Protein 7FCT (pdb70)

CATH classification: 3.60.15.10

Radius of gyration: 22.91 Å; Cα contacts (8 Å, |Δi|>4): 1195; chains: 2; bounding box: 53×55×54 Å

Sequence (477 aa):
MFKFIGCGSAFNTRLGNNSAYIKEDGILFMIDCGSANFDRIMRSDLLEGVEDIVVLMTHTHPDHVGSLGDLIFYSYFCMGQVKVPNLTVYAPYDMKISKVLQGMGVERECYRLIQFDNSNEYGFHIKFQVVPNRHVPELLCYGYLITYKDKTIYYSGDANNISPFILRMLEDGEIDYFYQDTCQADYEGNVHLSLKKLSEMVWANRDRVYCMHLDGGFNREQAEELGFNVVQPSYKFMMFKFIGCGSAFNTRLGNNSAYIKEDGILFMIDCGSANFDRIMRSDLLEGVEDIVVLMTHTHPDHVGSLGDLIFYSYFCMGQVKVPNLTVYAPYDMKISKVLQGMGVERECYRLIQFDNSNEYGFHIKFQVVPNRHVPELLCYGYLITYKDKTIYYSGDANNISPFILRMLEDGEIDYFYQDTCQADYEGNVHLSLKKLSEMVWANRDRVYCMHLDGGFNREQAEELGFNVVQPSYKFMI

Solvent-accessible surface area: 19164 Å² total; per-residue (Å²): 64,17,105,5,0,0,0,0,14,19,59,28,4,149,37,0,1,1,0,0,4,10,72,45,103,21,17,0,0,0,0,1,0,0,3,6,0,4,15,28,1,49,108,27,74,0,25,128,60,15,124,57,1,0,0,0,0,0,0,3,16,0,6,2,0,0,0,0,0,1,0,0,27,45,0,25,84,62,19,70,134,92,126,65,64,15,2,8,0,4,0,4,111,86,16,114,0,11,111,15,0,83,22,0,4,0,40,124,113,14,6,120,17,41,43,9,96,109,63,49,83,56,118,23,97,0,90,3,86,18,2,90,19,140,10,21,130,71,29,105,6,16,0,0,18,0,55,6,122,144,84,35,0,0,1,0,1,3,0,16,61,4,29,96,79,0,41,140,38,3,81,97,32,95,0,41,59,0,6,0,0,0,7,59,48,75,122,170,53,16,44,32,1,1,3,126,101,0,21,102,52,4,174,36,44,51,96,70,0,53,0,0,4,0,32,66,54,11,64,96,123,69,0,116,138,57,34,6,46,32,12,91,6,15,174,93,28,121,58,20,103,5,0,0,0,0,15,20,59,30,4,144,37,0,1,1,0,0,4,10,66,49,99,20,17,0,0,0,0,1,0,0,3,5,1,4,14,27,1,52,104,26,68,0,25,124,66,15,124,53,1,0,0,0,0,0,0,3,17,0,6,2,0,0,0,0,0,1,0,0,28,41,0,17,83,61,18,74,136,90,123,64,57,22,1,7,0,4,0,3,111,82,16,94,0,9,121,15,0,53,22,0,4,0,48,114,112,9,8,126,18,44,55,14,122,91,57,50,88,55,115,23,90,0,93,4,62,11,15,103,19,198,13,20,132,80,27,100,8,18,0,0,31,0,48,7,124,143,82,36,0,0,1,0,2,2,0,47,75,1,35,102,163,8,34,100,39,2,88,80,34,79,0,43,60,0,6,0,0,0,7,58,48,80,122,179,63,16,47,32,2,1,4,118,105,0,17,97,49,4,172,36,42,53,96,74,0,52,0,0,3,0,30,66,56,11,65,96,126,75,0,112,138,60,36,6,47,28,13,92,8,16,175,93,25,68,224

Foldseek 3Di:
DWFFLFFAAPVPPVRAQGKTWDDDPLEIEMEFAAQSRVVLPVVFCRNPSHQAYEYEYFADDNSGHVCVLVVLQCCQDPNDPHNQARYEYEYAPVRVVQVVSVVVVRHCSSHHYHYDHFWDWDVFTKIWGWAFAFFDPVGGGTWIFMAGPNATATAGGFHQDDDPVRLVCQQVVNHQAYEAAEECDDDPPHRHHYLVNVLVSHDPNLLRYEYGNYYPPRDQVVSVVSPHHYHGHPPSSD/DWFFLAFAAPVPPVRPQGKTWDDDDLEIEMEFDAQSRVVLPVVFCRNPSHQAYEYEYFADDRSGHVCVLVVLQCCQDPNDPHNQARYEYEYAPVRPVQVVSVVVVRHCSSYHYHHDHFWDWDVFTKIWGWDFAFFPPVGGGTWIFMAGPNATETAGGAHQDDDVVRLVCQQVVNHQAYEAAEECDDDPPHSHHYLVNVLVSHDHNQLRYEYGNYYPPDDQVVSVVSPHHYHGHPPSSPD

Secondary structure (DSSP, 8-state):
--EEEE-B-TT-GGG-BSEEEEEETTEEEEE---TTHHHHHHHTTTTTT--EEEEE-S--SHHHHTTHHHHHHHHHHHSSSTTS--EEEEEEGGG-HHHHHHHTT--GGGSEEEEESSEEE-----EEEEEEE-S-TTS-EEEEEEEETTEEEEE--S-S---HHHHHHHHTT--SEEEEEEES---TT-SSEEHHHHHHH--TTGGGEEEESB-TT--HHHHHHTT-EE----GGG-/--EEEE-B-TT-GGG-BSEEEEEETTEEEEE---TTHHHHHHHSSTTTT--EEEEE-S--SHHHHTTHHHHHHHHHHHSSSTTS--EEEEEEGGG-HHHHHHHTT--GGGSEEEEESSEEE-----EEEEEE--S-TTS--EEEEEEETTEEEEE--S-S---HHHHHHHHTT--SEEEEEEES---TT-SSEEHHHHHHH--TTGGGEEEESB-TT--HHHHHHHT-EE----GGG--

B-factor: mean 18.45, std 8.83, range [7.02, 65.63]

Structure (mmCIF, N/CA/C/O backbone):
data_7FCT
#
_entry.id   7FCT
#
_cell.length_a   153.561
_cell.length_b   153.561
_cell.length_c   53.257
_cell.angle_alpha   90.000
_cell.angle_beta   90.000
_cell.angle_gamma   120.000
#
_symmetry.space_group_name_H-M   'P 31 2 1'
#
loop_
_entity.id
_entity.type
_entity.pdbx_description
1 polymer 'Metal beta-lactamase'
2 non-polymer 'ZINC ION'
3 non-polymer (4S)-2-METHYL-2,4-PENTANEDIOL
4 non-polymer GLYCEROL
5 water water
#
loop_
_atom_site.group_PDB
_atom_site.id
_atom_site.type_symbol
_atom_site.label_atom_id
_atom_site.label_alt_id
_atom_site.label_comp_id
_atom_site.label_asym_id
_atom_site.label_entity_id
_atom_site.label_seq_id
_atom_site.pdbx_PDB_ins_code
_atom_site.Cartn_x
_atom_site.Cartn_y
_atom_site.Cartn_z
_atom_site.occupancy
_atom_site.B_iso_or_equiv
_atom_site.auth_seq_id
_atom_site.auth_comp_id
_atom_site.auth_asym_id
_atom_site.auth_atom_id
_atom_site.pdbx_PDB_model_num
ATOM 1 N N . MET A 1 1 ? 2.43900 -56.55800 8.45300 1.000 30.58000 1 MET A N 1
ATOM 2 C CA . MET A 1 1 ? 2.31100 -56.62700 9.90900 1.000 28.67000 1 MET A CA 1
ATOM 3 C C . MET A 1 1 ? 1.37000 -57.74200 10.36000 1.000 28.22000 1 MET A C 1
ATOM 4 O O . MET A 1 1 ? 1.41500 -58.15700 11.52000 1.000 26.34000 1 MET A O 1
ATOM 9 N N . PHE A 1 2 ? 0.48400 -58.18400 9.46700 1.000 23.00000 2 PHE A N 1
ATOM 10 C CA . PHE A 1 2 ? -0.61300 -59.05200 9.87200 1.000 20.22000 2 PHE A CA 1
ATOM 11 C C . PHE A 1 2 ? -0.22300 -60.50700 9.71900 1.000 21.32000 2 PHE A C 1
ATOM 12 O O . PHE A 1 2 ? 0.47400 -60.89400 8.77600 1.000 21.76000 2 PHE A O 1
ATOM 20 N N . LYS A 1 3 ? -0.73800 -61.32400 10.62300 1.000 14.50000 3 LYS A N 1
ATOM 21 C CA . LYS A 1 3 ? -0.77000 -62.76000 10.43800 1.000 14.35000 3 LYS A CA 1
ATOM 22 C C . LYS A 1 3 ? -2.22500 -63.18200 10.25400 1.000 13.40000 3 LYS A C 1
ATOM 23 O O . LYS A 1 3 ? -3.14500 -62.39000 10.47200 1.000 12.70000 3 LYS A O 1
ATOM 29 N N . PHE A 1 4 ? -2.44500 -64.42000 9.82100 1.000 14.04000 4 PHE A N 1
ATOM 30 C CA . PHE A 1 4 ? -3.79600 -64.83400 9.44600 1.000 11.63000 4 PHE A CA 1
ATOM 31 C C . PHE A 1 4 ? -4.24200 -66.06300 10.22700 1.000 11.49000 4 PHE A C 1
ATOM 32 O O . PHE A 1 4 ? -3.58800 -67.10900 10.17700 1.000 13.39000 4 PHE A O 1
ATOM 40 N N . ILE A 1 5 ? -5.38100 -65.92700 10.92600 1.000 10.90000 5 ILE A N 1
ATOM 41 C CA . ILE A 1 5 ? -6.09000 -67.07200 11.49800 1.000 10.16000 5 ILE A CA 1
ATOM 42 C C . ILE A 1 5 ? -6.58900 -67.96800 10.38100 1.000 12.08000 5 ILE A C 1
ATOM 43 O O . ILE A 1 5 ? -6.58100 -69.19900 10.48600 1.000 13.41000 5 ILE A O 1
ATOM 48 N N . GLY A 1 6 ? -7.06600 -67.35400 9.30700 1.000 10.20000 6 GLY A N 1
ATOM 49 C CA . GLY A 1 6 ? -7.42000 -68.06700 8.09000 1.000 10.25000 6 GLY A CA 1
ATOM 50 C C . GLY A 1 6 ? -7.32600 -67.10700 6.92500 1.000 9.71000 6 GLY A C 1
ATOM 51 O O . GLY A 1 6 ? -7.25000 -65.89100 7.10300 1.000 12.21000 6 GLY A O 1
ATOM 52 N N . CYS A 1 7 ? -7.33600 -67.67000 5.70400 1.000 9.66000 7 CYS A N 1
ATOM 53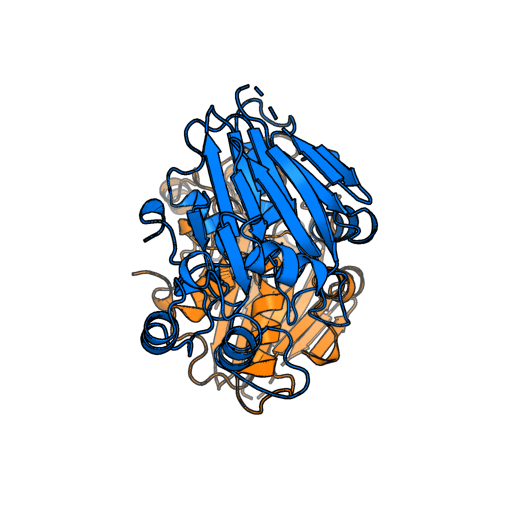 C CA . CYS A 1 7 ? -7.17200 -66.80700 4.53900 1.000 11.99000 7 CYS A CA 1
ATOM 54 C C . CYS A 1 7 ? -7.85700 -67.35400 3.29600 1.000 13.77000 7 CYS A C 1
ATOM 55 O O . CYS A 1 7 ? -7.52100 -66.91500 2.18900 1.000 10.93000 7 CYS A O 1
ATOM 58 N N . GLY A 1 8 ? -8.82000 -68.28900 3.44300 1.000 12.04000 8 GLY A N 1
ATOM 59 C CA . GLY A 1 8 ? -9.50500 -68.83400 2.29200 1.000 10.86000 8 GLY A CA 1
ATOM 60 C C . GLY A 1 8 ? -10.77700 -68.07600 1.94600 1.000 11.77000 8 GLY A C 1
ATOM 61 O O . GLY A 1 8 ? -11.29200 -67.27400 2.72200 1.000 11.31000 8 GLY A O 1
ATOM 62 N N . SER A 1 9 ? -11.26600 -68.32000 0.73000 1.000 11.43000 9 SER A N 1
ATOM 63 C CA . SER A 1 9 ? -12.61300 -67.89100 0.37700 1.000 12.02000 9 SER A CA 1
ATOM 64 C C . SER A 1 9 ? -13.61900 -68.72900 1.16500 1.000 9.76000 9 SER A C 1
ATOM 65 O O . SER A 1 9 ? -13.25800 -69.66500 1.89200 1.000 13.10000 9 SER A O 1
ATOM 68 N N . ALA A 1 10 ? -14.91200 -68.40800 1.01400 1.000 10.92000 10 ALA A N 1
ATOM 69 C CA . ALA A 1 10 ? -15.92300 -69.03400 1.87600 1.000 12.07000 10 ALA A CA 1
ATOM 70 C C . ALA A 1 10 ? -15.91500 -70.55000 1.74800 1.000 12.30000 10 ALA A C 1
ATOM 71 O O . ALA A 1 10 ? -16.15300 -71.26800 2.72900 1.000 13.91000 10 ALA A O 1
ATOM 73 N N . PHE A 1 11 ? -15.65700 -71.06900 0.55400 1.000 11.23000 11 PHE A N 1
ATOM 74 C CA . PHE A 1 11 ? -15.71800 -72.51700 0.39700 1.000 11.91000 11 PHE A CA 1
ATOM 75 C C . PHE A 1 11 ? -14.37600 -73.19400 0.60900 1.000 15.87000 11 PHE A C 1
ATOM 76 O O . PHE A 1 11 ? -14.31800 -74.42300 0.63300 1.000 18.00000 11 PHE A O 1
ATOM 84 N N . ASN A 1 12 ? -13.30400 -72.42900 0.75400 1.000 12.37000 12 ASN A N 1
ATOM 85 C CA . ASN A 1 12 ? -11.96400 -72.99600 0.86400 1.000 13.23000 12 ASN A CA 1
ATOM 86 C C . ASN A 1 12 ? -11.56100 -73.09700 2.33800 1.000 14.78000 12 ASN A C 1
ATOM 87 O O . ASN A 1 12 ? -10.57300 -72.52600 2.78400 1.000 13.33000 12 ASN A O 1
ATOM 92 N N . THR A 1 13 ? -12.36500 -73.84900 3.10500 1.000 12.72000 13 THR A N 1
ATOM 93 C CA . THR A 1 13 ? -12.27600 -73.80200 4.56300 1.000 12.15000 13 THR A CA 1
ATOM 94 C C . THR A 1 13 ? -11.03400 -74.48500 5.11400 1.000 13.17000 13 THR A C 1
ATOM 95 O O . THR A 1 13 ? -10.71600 -74.27400 6.29100 1.000 12.93000 13 THR A O 1
ATOM 99 N N . ARG A 1 14 ? -10.32500 -75.28900 4.31700 1.000 14.77000 14 ARG A N 1
ATOM 100 C CA . ARG A 1 14 ? -9.06500 -75.83300 4.82300 1.000 16.75000 14 ARG A CA 1
ATOM 101 C C . ARG A 1 14 ? -8.06000 -74.73000 5.13100 1.000 17.39000 14 ARG A C 1
ATOM 102 O O . ARG A 1 14 ? -7.16000 -74.94100 5.94800 1.000 19.82000 14 ARG A O 1
ATOM 110 N N . LEU A 1 15 ? -8.23600 -73.53900 4.55600 1.000 13.01000 15 LEU A N 1
ATOM 111 C CA . LEU A 1 15 ? -7.31100 -72.41000 4.86700 1.000 13.58000 15 LEU A CA 1
ATOM 112 C C . LEU A 1 15 ? -7.90300 -71.52300 5.96200 1.000 12.67000 15 LEU A C 1
ATOM 113 O O . LEU A 1 15 ? -7.33600 -70.51500 6.28700 1.000 11.78000 15 LEU A O 1
ATOM 118 N N . GLY A 1 16 ? -9.10500 -71.86200 6.40000 1.000 12.14000 16 GLY A N 1
ATOM 119 C CA . GLY A 1 16 ? -9.83200 -71.02800 7.36100 1.000 12.78000 16 GLY A CA 1
ATOM 120 C C . GLY A 1 16 ? -10.55700 -69.87500 6.66700 1.000 11.49000 16 GLY A C 1
ATOM 121 O O . GLY A 1 16 ? -10.41900 -69.69300 5.48600 1.000 11.97000 16 GLY A O 1
ATOM 122 N N . ASN A 1 17 ? -11.40500 -69.18300 7.41400 1.000 12.33000 17 ASN A N 1
ATOM 123 C CA . ASN A 1 17 ? -12.07900 -67.98100 6.88200 1.000 11.20000 17 ASN A CA 1
ATOM 124 C C . ASN A 1 17 ? -11.06500 -66.83600 6.90500 1.000 11.44000 17 ASN A C 1
ATOM 125 O O . ASN A 1 17 ? -10.19400 -66.82700 7.75700 1.000 11.77000 17 ASN A O 1
ATOM 130 N N . ASN A 1 18 ? -11.22800 -65.89300 5.99900 1.000 9.65000 18 ASN A N 1
ATOM 131 C CA . ASN A 1 18 ? -10.24500 -64.79500 5.86900 1.000 10.08000 18 ASN A CA 1
ATOM 132 C C . ASN A 1 18 ? -10.30600 -63.87400 7.08900 1.000 11.97000 18 ASN A C 1
ATOM 133 O O . ASN A 1 18 ? -11.29400 -63.19800 7.24800 1.000 10.71000 18 ASN A O 1
ATOM 138 N N . SER A 1 19 ? -9.23400 -63.86500 7.87800 1.000 10.04000 19 SER A N 1
ATOM 139 C CA . SER A 1 19 ? -9.21700 -63.06500 9.10700 1.000 10.80000 19 SER A CA 1
ATOM 140 C C . SER A 1 19 ? -7.76900 -62.82200 9.49500 1.000 10.97000 19 SER A C 1
ATOM 141 O O . SER A 1 19 ? -7.01800 -63.79100 9.67500 1.000 11.82000 19 SER A O 1
ATOM 144 N N . ALA A 1 20 ? -7.38600 -61.54900 9.62100 1.000 13.39000 20 ALA A N 1
ATOM 145 C CA . ALA A 1 20 ? -6.03100 -61.15200 9.99500 1.000 11.10000 20 ALA A CA 1
ATOM 146 C C . ALA A 1 20 ? -5.97700 -60.80900 11.47800 1.000 12.38000 20 ALA A C 1
ATOM 147 O O . ALA A 1 20 ? -6.98000 -60.40400 12.06600 1.000 13.89000 20 ALA A O 1
ATOM 149 N N . TYR A 1 21 ? -4.79300 -60.94500 12.07800 1.000 10.36000 21 TYR A N 1
ATOM 150 C CA . TYR A 1 21 ? -4.69000 -60.58700 13.49600 1.000 10.43000 21 TYR A CA 1
ATOM 151 C C . TYR A 1 21 ? -3.31900 -60.02500 13.83200 1.000 13.38000 21 TYR A C 1
ATOM 152 O O . TYR A 1 21 ? -2.32600 -60.24000 13.12400 1.000 13.00000 21 TYR A O 1
ATOM 161 N N . ILE A 1 22 ? -3.30400 -59.31800 14.96200 1.000 14.22000 22 ILE A N 1
ATOM 162 C CA . ILE A 1 22 ? -2.11300 -58.87700 15.67600 1.000 14.63000 22 ILE A CA 1
ATOM 163 C C . ILE A 1 22 ? -2.30600 -59.31300 17.11600 1.000 15.74000 22 ILE A C 1
ATOM 164 O O . ILE A 1 22 ? -3.39100 -59.12500 17.67500 1.000 15.35000 22 ILE A O 1
ATOM 169 N N . LYS A 1 23 ? -1.28300 -59.90900 17.71300 1.000 14.22000 23 LYS A N 1
ATOM 170 C CA . LYS A 1 23 ? -1.33800 -60.23800 19.14000 1.000 13.35000 23 LYS A CA 1
ATOM 171 C C . LYS A 1 23 ? -0.11600 -59.63000 19.80300 1.000 18.01000 23 LYS A C 1
ATOM 172 O O . LYS A 1 23 ? 1.01400 -60.01900 19.48400 1.000 17.47000 23 LYS A O 1
ATOM 178 N N . GLU A 1 24 ? -0.34800 -58.70400 20.73600 1.000 16.58000 24 GLU A N 1
ATOM 179 C CA . GLU A 1 24 ? 0.74800 -57.97000 21.35800 1.000 20.81000 24 GLU A CA 1
ATOM 180 C C . GLU A 1 24 ? 0.28100 -57.38300 22.68300 1.000 26.99000 24 GLU A C 1
ATOM 181 O O . GLU A 1 24 ? -0.80500 -56.80100 22.75700 1.000 25.02000 24 GLU A O 1
ATOM 187 N N . ASP A 1 25 ? 1.11900 -57.52000 23.71700 1.000 31.27000 25 ASP A N 1
ATOM 188 C CA . ASP A 1 25 ? 0.88600 -56.85000 25.00800 1.000 28.12000 25 ASP A CA 1
ATOM 189 C C . ASP A 1 25 ? -0.46200 -57.24800 25.61300 1.000 27.22000 25 ASP A C 1
ATOM 190 O O . ASP A 1 25 ? -1.18500 -56.41000 26.15800 1.000 27.67000 25 ASP A O 1
ATOM 195 N N . GLY A 1 26 ? -0.80900 -58.53200 25.51200 1.000 24.85000 26 GLY A N 1
ATOM 196 C CA . GLY A 1 26 ? -2.07400 -59.01100 26.04000 1.000 21.33000 26 GLY A CA 1
ATOM 197 C C . GLY A 1 26 ? -3.29900 -58.62100 25.23000 1.000 20.85000 26 GLY A C 1
ATOM 198 O O . GLY A 1 26 ? -4.42500 -58.91300 25.65700 1.000 20.18000 26 GLY A O 1
ATOM 199 N N . ILE A 1 27 ? -3.12900 -57.96100 24.08700 1.000 19.76000 27 ILE A N 1
ATOM 200 C CA . ILE A 1 27 ? -4.24400 -57.56000 23.23200 1.000 17.81000 27 ILE A CA 1
ATOM 201 C C . ILE A 1 27 ? -4.26200 -58.48800 22.02700 1.000 18.09000 27 ILE A C 1
ATOM 202 O O . ILE A 1 27 ? -3.21600 -58.71600 21.41000 1.000 16.58000 27 ILE A O 1
ATOM 207 N N . LEU A 1 28 ? -5.44300 -59.04100 21.70400 1.000 14.78000 28 LEU A N 1
ATOM 208 C CA . LEU A 1 28 ? -5.63800 -59.77500 20.45200 1.000 15.12000 28 LEU A CA 1
ATOM 209 C C . LEU A 1 28 ? -6.55700 -58.92300 19.59100 1.000 14.17000 28 LEU A C 1
ATOM 210 O O . LEU A 1 28 ? -7.72800 -58.71200 19.94000 1.000 13.23000 28 LEU A O 1
ATOM 215 N N . PHE A 1 29 ? -6.03100 -58.44300 18.46500 1.000 15.52000 29 PHE A N 1
ATOM 216 C CA . PHE A 1 29 ? -6.77400 -57.64500 17.51100 1.000 13.93000 29 PHE A CA 1
ATOM 217 C C . PHE A 1 29 ? -6.96700 -58.48700 16.26600 1.000 14.38000 29 PHE A C 1
ATOM 218 O O . PHE A 1 29 ? -6.01200 -59.07400 15.76200 1.000 15.60000 29 PHE A O 1
ATOM 226 N N . MET A 1 30 ? -8.19900 -58.56600 15.79400 1.000 13.47000 30 MET A N 1
ATOM 227 C CA . MET A 1 30 ? -8.53900 -59.37500 14.63400 1.000 12.53000 30 MET A CA 1
ATOM 228 C C . MET A 1 30 ? -9.53000 -58.63900 13.75000 1.000 10.87000 30 MET A C 1
ATOM 229 O O . MET A 1 30 ? -10.32100 -57.81800 14.21900 1.000 12.28000 30 MET A O 1
ATOM 234 N N . ILE A 1 31 ? -9.41700 -58.88900 12.44600 1.000 9.77000 31 ILE A N 1
ATOM 235 C CA . ILE A 1 31 ? -10.38900 -58.40500 11.47900 1.000 11.06000 31 ILE A CA 1
ATOM 236 C C . ILE A 1 31 ? -11.28400 -59.57200 11.10300 1.000 11.34000 31 ILE A C 1
ATOM 237 O O . ILE A 1 31 ? -10.80300 -60.57700 10.57000 1.000 11.62000 31 ILE A O 1
ATOM 242 N N . ASP A 1 32 ? -12.57600 -59.43000 11.42000 1.000 12.83000 32 ASP A N 1
ATOM 243 C CA . ASP A 1 32 ? -13.62300 -60.42000 11.19000 1.000 12.34000 32 ASP A CA 1
ATOM 244 C C . ASP A 1 32 ? -13.45800 -61.67300 12.04700 1.000 11.34000 32 ASP A C 1
ATOM 245 O O . ASP A 1 32 ? -12.41900 -61.88500 12.68100 1.000 12.70000 32 ASP A O 1
ATOM 250 N N . CYS A 1 33 ? -14.50700 -62.50100 12.09100 1.000 9.92000 33 CYS A N 1
ATOM 251 C CA . CYS A 1 33 ? -14.43300 -63.78400 12.78800 1.000 9.05000 33 CYS A CA 1
ATOM 252 C C . CYS A 1 33 ? -15.46200 -64.70400 12.12800 1.000 10.59000 33 CYS A C 1
ATOM 253 O O . CYS A 1 33 ? -16.56500 -64.92800 12.62700 1.000 11.17000 33 CYS A O 1
ATOM 256 N N . GLY A 1 34 ? -15.08300 -65.23900 10.97100 1.000 9.65000 34 GLY A N 1
ATOM 257 C CA . GLY A 1 34 ? -15.98700 -66.08900 10.21700 1.000 12.30000 34 GLY A CA 1
ATOM 258 C C . GLY A 1 34 ? -16.31700 -67.37400 10.94300 1.000 11.17000 34 GLY A C 1
ATOM 259 O O . GLY A 1 34 ? -15.63600 -67.79100 11.87900 1.000 10.82000 34 GLY A O 1
ATOM 260 N N . SER A 1 35 ? -17.38100 -68.01600 10.45900 1.000 9.56000 35 SER A N 1
ATOM 261 C CA . SER A 1 35 ? -17.91500 -69.22600 11.08000 1.000 10.28000 35 SER A CA 1
ATOM 262 C C . SER A 1 35 ? -16.84100 -70.26600 11.38000 1.000 10.63000 35 SER A C 1
ATOM 263 O O . SER A 1 35 ? -16.85200 -70.87900 12.45000 1.000 10.81000 35 SER A O 1
ATOM 266 N N . ALA A 1 36 ? -15.92100 -70.51200 10.44200 1.000 9.80000 36 ALA A N 1
ATOM 267 C CA . ALA A 1 36 ? -14.96800 -71.61000 10.66800 1.000 11.94000 36 ALA A CA 1
ATOM 268 C C . ALA A 1 36 ? -13.92700 -71.30100 11.73800 1.000 11.25000 36 ALA A C 1
ATOM 269 O O . ALA A 1 36 ? -13.18400 -72.21000 12.15500 1.000 12.92000 36 ALA A O 1
ATOM 271 N N . ASN A 1 37 ? -13.80800 -70.04600 12.16100 1.000 11.50000 37 ASN A N 1
ATOM 272 C CA . ASN A 1 37 ? -12.56600 -69.64000 12.80200 1.000 9.53000 37 ASN A CA 1
ATOM 273 C C . ASN A 1 37 ? -12.56600 -69.78400 14.31200 1.000 11.53000 37 ASN A C 1
ATOM 274 O O . ASN A 1 37 ? -11.48600 -69.89300 14.88500 1.000 12.35000 37 ASN A O 1
ATOM 279 N N . PHE A 1 38 ? -13.72100 -69.77000 14.98000 1.000 10.67000 38 PHE A N 1
ATOM 280 C CA . PHE A 1 38 ? -13.68500 -69.96900 16.43300 1.000 9.38000 38 PHE A CA 1
ATOM 281 C C . PHE A 1 38 ? -13.05000 -71.31700 16.78700 1.000 12.23000 38 PHE A C 1
ATOM 282 O O . PHE A 1 38 ? -12.23300 -71.39800 17.71000 1.000 12.72000 38 PHE A O 1
ATOM 290 N N . ASP A 1 39 ? -13.38900 -72.37900 16.04500 1.000 10.66000 39 ASP A N 1
ATOM 291 C CA . ASP A 1 39 ? -12.79600 -73.69500 16.29100 1.000 13.09000 39 ASP A CA 1
ATOM 292 C C . ASP A 1 39 ? -11.28500 -73.66400 16.06300 1.000 13.31000 39 ASP A C 1
ATOM 293 O O . ASP A 1 39 ? -10.51100 -74.23100 16.85300 1.000 13.26000 39 ASP A O 1
ATOM 298 N N . ARG A 1 40 ? -10.84900 -72.99400 14.98700 1.000 13.13000 40 ARG A N 1
ATOM 299 C CA . ARG A 1 40 ? -9.41800 -72.84700 14.73000 1.000 11.95000 40 ARG A CA 1
ATOM 300 C C . ARG A 1 40 ? -8.73300 -72.15500 15.89500 1.000 15.23000 40 ARG A C 1
ATOM 301 O O . ARG A 1 40 ? -7.67300 -72.59400 16.36000 1.000 15.79000 40 ARG A O 1
ATOM 309 N N . ILE A 1 41 ? -9.34000 -71.06500 16.38000 1.000 12.71000 41 ILE A N 1
ATOM 310 C CA . ILE A 1 41 ? -8.78500 -70.30700 17.49900 1.000 13.80000 41 ILE A CA 1
ATOM 311 C C . ILE A 1 41 ? -8.70900 -71.18400 18.75200 1.000 16.86000 41 ILE A C 1
ATOM 312 O O . ILE A 1 41 ? -7.68600 -71.22400 19.45500 1.000 14.79000 41 ILE A O 1
ATOM 317 N N . MET A 1 42 ? -9.78600 -71.92100 19.03300 1.000 13.65000 42 MET A N 1
ATOM 318 C CA . MET A 1 42 ? -9.85300 -72.71700 20.25900 1.000 15.57000 42 MET A CA 1
ATOM 319 C C . MET A 1 42 ? -8.85400 -73.87100 20.22600 1.000 16.40000 42 MET A C 1
ATOM 320 O O . MET A 1 42 ? -8.37800 -74.31400 21.28400 1.000 17.29000 42 MET A O 1
ATOM 325 N N . ARG A 1 43 ? -8.58100 -74.42400 19.03900 1.000 14.19000 43 ARG A N 1
ATOM 326 C CA . ARG A 1 43 ? -7.61600 -75.51200 18.94000 1.000 16.36000 43 ARG A CA 1
ATOM 327 C C . ARG A 1 43 ? -6.18000 -75.02400 19.04900 1.000 22.44000 43 ARG A C 1
ATOM 328 O O . ARG A 1 43 ? -5.28400 -75.84400 19.26900 1.000 25.00000 43 ARG A O 1
ATOM 336 N N . SER A 1 44 ? -5.94500 -73.72200 18.92700 1.000 20.07000 44 SER A N 1
ATOM 337 C CA . SER A 1 44 ? -4.63100 -73.10700 19.06100 1.000 18.44000 44 SER A CA 1
ATOM 338 C C . SER A 1 44 ? -4.42400 -72.56400 20.47500 1.000 18.59000 44 SER A C 1
ATOM 339 O O . SER A 1 44 ? -5.30800 -72.61400 21.32800 1.000 18.92000 44 SER A O 1
ATOM 342 N N . ASP A 1 45 ? -3.24900 -71.98300 20.72000 1.000 19.65000 45 ASP A N 1
ATOM 343 C CA . ASP A 1 45 ? -3.02500 -71.24400 21.95700 1.000 22.30000 45 ASP A CA 1
ATOM 344 C C . ASP A 1 45 ? -3.18600 -69.74200 21.77200 1.000 21.12000 45 ASP A C 1
ATOM 345 O O . ASP A 1 45 ? -2.65700 -68.96500 22.56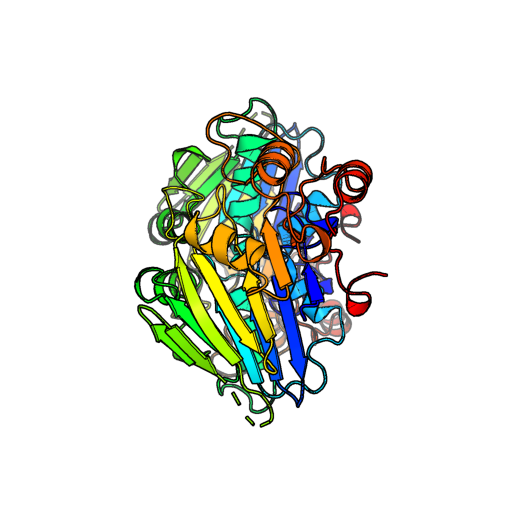500 1.000 19.24000 45 ASP A O 1
ATOM 350 N N . LEU A 1 46 ? -3.89100 -69.31200 20.72700 1.000 17.71000 46 LEU A N 1
ATOM 351 C CA . LEU A 1 46 ? -3.99600 -67.88600 20.46300 1.000 15.73000 46 LEU A CA 1
ATOM 352 C C . LEU A 1 46 ? -4.57400 -67.11300 21.64700 1.000 17.56000 46 LEU A C 1
ATOM 353 O O . LEU A 1 46 ? -4.20700 -65.95900 21.87100 1.000 16.59000 46 LEU A O 1
ATOM 358 N N . LEU A 1 47 ? -5.53300 -67.68600 22.37100 1.000 15.85000 47 LEU A N 1
ATOM 359 C CA . LEU A 1 47 ? -6.14300 -66.89500 23.43600 1.000 15.18000 47 LEU A CA 1
ATOM 360 C C . LEU A 1 47 ? -5.34400 -66.93100 24.73000 1.000 19.44000 47 LEU A C 1
ATOM 361 O O . LEU A 1 47 ? -5.72000 -66.24600 25.68300 1.000 17.42000 47 LEU A O 1
ATOM 366 N N . GLU A 1 48 ? -4.26300 -67.69500 24.77600 1.000 18.05000 48 GLU A N 1
ATOM 367 C CA . GLU A 1 48 ? -3.45800 -67.78400 25.98700 1.000 20.53000 48 GLU A CA 1
ATOM 368 C C . GLU A 1 48 ? -2.79500 -66.44100 26.28500 1.000 19.23000 48 GLU A C 1
ATOM 369 O O . GLU A 1 48 ? -2.19000 -65.82100 25.40600 1.000 19.23000 48 GLU A O 1
ATOM 375 N N . GLY A 1 49 ? -2.94000 -65.96900 27.52700 1.000 20.62000 49 GLY A N 1
ATOM 376 C CA . GLY A 1 49 ? -2.35200 -64.69100 27.87500 1.000 21.14000 49 GLY A CA 1
ATOM 377 C C . GLY A 1 49 ? -3.05700 -63.47100 27.31700 1.000 24.67000 49 GLY A C 1
ATOM 378 O O . GLY A 1 49 ? -2.53500 -62.35600 27.43300 1.000 23.46000 49 GLY A O 1
ATOM 379 N N . VAL A 1 50 ? -4.23000 -63.62200 26.72100 1.000 17.60000 50 VAL A N 1
ATOM 380 C CA . VAL A 1 50 ? -4.92700 -62.47700 26.14700 1.000 17.05000 50 VAL A CA 1
ATOM 381 C C . VAL A 1 50 ? -5.85300 -61.87900 27.19900 1.000 18.19000 50 VAL A C 1
ATOM 382 O O . VAL A 1 50 ? -6.65900 -62.58900 27.81100 1.000 19.80000 50 VAL A O 1
ATOM 386 N N . GLU A 1 51 ? -5.73900 -60.57000 27.40500 1.000 18.66000 51 GLU A N 1
ATOM 387 C CA . GLU A 1 51 ? -6.57200 -59.83900 28.35600 1.000 23.16000 51 GLU A CA 1
ATOM 388 C C . GLU A 1 51 ? -7.78900 -59.20500 27.70100 1.000 21.29000 51 GLU A C 1
ATOM 389 O O . GLU A 1 51 ? -8.84800 -59.09700 28.32800 1.000 22.17000 51 GLU A O 1
ATOM 395 N N . ASP A 1 52 ? -7.63400 -58.71900 26.47300 1.000 18.33000 52 ASP A N 1
ATOM 396 C CA . ASP A 1 52 ? -8.70600 -58.02400 25.78300 1.000 13.72000 52 ASP A CA 1
ATOM 397 C C . ASP A 1 52 ? -8.65800 -58.40700 24.30900 1.000 15.66000 52 ASP A C 1
ATOM 398 O O . ASP A 1 52 ? -7.57400 -58.54600 23.73500 1.000 16.67000 52 ASP A O 1
ATOM 403 N N . ILE A 1 53 ? -9.83600 -58.60700 23.72600 1.000 13.53000 53 ILE A N 1
ATOM 404 C CA . ILE A 1 53 ? -9.97600 -58.91600 22.30100 1.000 11.76000 53 ILE A CA 1
ATOM 405 C C . ILE A 1 53 ? -10.65300 -57.73300 21.63100 1.000 12.87000 53 ILE A C 1
ATOM 406 O O . ILE A 1 53 ? -11.58000 -57.13000 22.18800 1.000 15.18000 53 ILE A O 1
ATOM 411 N N . VAL A 1 54 ? -10.20300 -57.41500 20.41800 1.000 12.94000 54 VAL A N 1
ATOM 412 C CA . VAL A 1 54 ? -10.78500 -56.36000 19.61300 1.000 12.32000 54 VAL A CA 1
ATOM 413 C C . VAL A 1 54 ? -11.07000 -56.97200 18.24700 1.000 14.39000 54 VAL A C 1
ATOM 414 O O . VAL A 1 54 ? -10.18800 -57.60400 17.66300 1.000 13.08000 54 VAL A O 1
ATOM 418 N N . VAL A 1 55 ? -12.30300 -56.84300 17.77000 1.000 12.78000 55 VAL A N 1
ATOM 419 C CA . VAL A 1 55 ? -12.67700 -57.36800 16.45300 1.000 12.21000 55 VAL A CA 1
ATOM 420 C C . VAL A 1 55 ? -13.16900 -56.20300 15.61100 1.000 12.20000 55 VAL A C 1
ATOM 421 O O . VAL A 1 55 ? -14.16600 -55.55900 15.96500 1.000 12.72000 55 VAL A O 1
ATOM 425 N N . LEU A 1 56 ? -12.50700 -55.97400 14.46800 1.000 12.97000 56 LEU A N 1
ATOM 426 C CA . LEU A 1 56 ? -12.89800 -54.96400 13.49600 1.000 13.01000 56 LEU A CA 1
ATOM 427 C C . LEU A 1 56 ? -13.61700 -55.66200 12.33900 1.000 11.92000 56 LEU A C 1
ATOM 428 O O . LEU A 1 56 ? -13.10900 -56.65300 11.81600 1.000 11.34000 56 LEU A O 1
ATOM 433 N N . MET A 1 57 ? -14.81300 -55.18600 11.97900 1.000 11.36000 57 MET A N 1
ATOM 434 C CA . MET A 1 57 ? -15.66200 -55.88600 11.00600 1.000 11.74000 57 MET A CA 1
ATOM 435 C C . MET A 1 57 ? -15.60500 -55.25200 9.62100 1.000 12.02000 57 MET A C 1
ATOM 436 O O . MET A 1 57 ? -15.71600 -54.02600 9.48400 1.000 13.29000 57 MET A O 1
ATOM 441 N N . THR A 1 58 ? -15.47100 -56.09700 8.59100 1.000 10.47000 58 THR A N 1
ATOM 442 C CA . THR A 1 58 ? -15.55300 -55.61900 7.20800 1.000 9.71000 58 THR A CA 1
ATOM 443 C C . THR A 1 58 ? -16.94600 -55.78600 6.62600 1.000 12.46000 58 THR A C 1
ATOM 444 O O . THR A 1 58 ? -17.36600 -54.94400 5.82500 1.000 13.02000 58 THR A O 1
ATOM 448 N N . HIS A 1 59 ? -17.65400 -56.86400 6.98700 1.000 11.79000 59 HIS A N 1
ATOM 449 C CA . HIS A 1 59 ? -19.03000 -57.11400 6.54300 1.000 11.34000 59 HIS A CA 1
ATOM 450 C C . HIS A 1 59 ? -19.51900 -58.38700 7.21300 1.000 11.63000 59 HIS A C 1
ATOM 451 O O . HIS A 1 59 ? -18.75600 -59.07500 7.89900 1.000 11.99000 59 HIS A O 1
ATOM 458 N N . THR A 1 60 ? -20.80600 -58.71100 7.00800 1.000 10.82000 60 THR A N 1
ATOM 459 C CA . THR A 1 60 ? -21.44700 -59.73500 7.83000 1.000 11.03000 60 THR A CA 1
ATOM 460 C C . THR A 1 60 ? -21.79600 -61.02200 7.07400 1.000 9.79000 60 THR A C 1
ATOM 461 O O . THR A 1 60 ? -22.66800 -61.76400 7.51000 1.000 9.62000 60 THR A O 1
ATOM 465 N N . HIS A 1 61 ? -21.08800 -61.35100 5.98200 1.000 9.10000 61 HIS A N 1
ATOM 466 C CA . HIS A 1 61 ? -21.22200 -62.69000 5.41700 1.000 7.85000 61 HIS A CA 1
ATOM 467 C C . HIS A 1 61 ? -20.87400 -63.74800 6.46700 1.000 9.86000 61 HIS A C 1
ATOM 468 O O . HIS A 1 61 ? -20.09900 -63.47300 7.38400 1.000 10.13000 61 HIS A O 1
ATOM 475 N N . PRO A 1 62 ? -21.40700 -64.98000 6.32000 1.000 9.46000 62 PRO A N 1
ATOM 476 C CA . PRO A 1 62 ? -21.14700 -66.02300 7.33600 1.000 9.07000 62 PRO A CA 1
ATOM 477 C C . PRO A 1 62 ? -19.66900 -66.30300 7.53500 1.000 9.89000 62 PRO A C 1
ATOM 478 O O . PRO A 1 62 ? -19.25100 -66.55000 8.67300 1.000 10.82000 62 PRO A O 1
ATOM 482 N N . ASP A 1 63 ? -18.86500 -66.25800 6.46100 1.000 10.13000 63 ASP A N 1
ATOM 483 C CA . ASP A 1 63 ? -17.42500 -66.46700 6.59500 1.000 8.14000 63 ASP A CA 1
ATOM 484 C C . ASP A 1 63 ? -16.70100 -65.22100 7.13600 1.000 11.20000 63 ASP A C 1
ATOM 485 O O . ASP A 1 63 ? -15.46300 -65.18800 7.16300 1.000 10.53000 63 ASP A O 1
ATOM 490 N N . HIS A 1 64 ? -17.44600 -64.22600 7.64200 1.000 8.64000 64 HIS A N 1
ATOM 491 C CA . HIS A 1 64 ? -16.84100 -63.10100 8.34500 1.000 8.72000 64 HIS A CA 1
ATOM 492 C C . HIS A 1 64 ? -17.44500 -62.81500 9.69900 1.000 8.48000 64 HIS A C 1
ATOM 493 O O . HIS A 1 64 ? -16.79400 -62.12600 10.49400 1.000 10.09000 64 HIS A O 1
ATOM 500 N N . VAL A 1 65 ? -18.65300 -63.31000 9.99300 1.000 9.59000 65 VAL A N 1
ATOM 501 C CA . VAL A 1 65 ? -19.26000 -63.03000 11.29800 1.000 8.55000 65 VAL A CA 1
ATOM 502 C C . VAL A 1 65 ? -19.83200 -64.27800 11.96500 1.000 9.96000 65 VAL A C 1
ATOM 503 O O . VAL A 1 65 ? -20.27800 -64.22100 13.12600 1.000 10.47000 65 VAL A O 1
ATOM 507 N N . GLY A 1 66 ? -19.81800 -65.41500 11.25000 1.000 9.24000 66 GLY A N 1
ATOM 508 C CA . GLY A 1 66 ? -20.57600 -66.59000 11.67500 1.000 9.67000 66 GLY A CA 1
ATOM 509 C C . GLY A 1 66 ? -20.21000 -67.14800 13.04800 1.000 10.72000 66 GLY A C 1
ATOM 510 O O . GLY A 1 66 ? -21.03200 -67.81400 13.67800 1.000 9.04000 66 GLY A O 1
ATOM 511 N N . SER A 1 67 ? -18.95900 -66.98000 13.49300 1.000 8.46000 67 SER A N 1
ATOM 512 C CA . SER A 1 67 ? -18.58000 -67.42000 14.84300 1.000 8.92000 67 SER A CA 1
ATOM 513 C C . SER A 1 67 ? -18.15900 -66.27000 15.75100 1.000 10.81000 67 SER A C 1
ATOM 514 O O . SER A 1 67 ? -17.63300 -66.51900 16.84700 1.000 10.87000 67 SER A O 1
ATOM 517 N N . LEU A 1 68 ? -18.39400 -65.01300 15.35100 1.000 11.05000 68 LEU A N 1
ATOM 518 C CA . LEU A 1 68 ? -18.11100 -63.90100 16.25800 1.000 9.93000 68 LEU A CA 1
ATOM 519 C C . LEU A 1 68 ? -18.89200 -64.06300 17.54400 1.000 10.97000 68 LEU A C 1
ATOM 520 O O . LEU A 1 68 ? -18.39500 -63.73000 18.62200 1.000 10.97000 68 LEU A O 1
ATOM 525 N N . GLY A 1 69 ? -20.13900 -64.54300 17.44300 1.000 9.48000 69 GLY A N 1
ATOM 526 C CA . GLY A 1 69 ? -20.94100 -64.73000 18.65000 1.000 10.90000 69 GLY A CA 1
ATOM 527 C C . GLY A 1 69 ? -20.37700 -65.80700 19.55800 1.000 11.18000 69 GLY A C 1
ATOM 528 O O . GLY A 1 69 ? -20.43100 -65.68400 20.78700 1.000 11.85000 69 GLY A O 1
ATOM 529 N N . ASP A 1 70 ? -19.84100 -66.88300 18.97600 1.000 9.57000 70 ASP A N 1
ATOM 530 C CA . ASP A 1 70 ? -19.16700 -67.88200 19.79900 1.000 10.11000 70 ASP A CA 1
ATOM 531 C C . ASP A 1 70 ? -18.01800 -67.24500 20.56600 1.000 9.45000 70 ASP A C 1
ATOM 532 O O . ASP A 1 70 ? -17.83300 -67.50200 21.76200 1.000 10.53000 70 ASP A O 1
ATOM 537 N N . LEU A 1 71 ? -17.20600 -66.44200 19.87400 1.000 9.30000 71 LEU A N 1
ATOM 538 C CA . LEU A 1 71 ? -16.04400 -65.83600 20.52300 1.000 11.62000 71 LEU A CA 1
ATOM 539 C C . LEU A 1 71 ? -16.46700 -64.80900 21.57200 1.000 11.87000 71 LEU A C 1
ATOM 540 O O . LEU A 1 71 ? -15.87100 -64.73700 22.65400 1.000 12.52000 71 LEU A O 1
ATOM 545 N N . ILE A 1 72 ? -17.50300 -64.01600 21.28600 1.000 9.94000 72 ILE A N 1
ATOM 546 C CA . ILE A 1 72 ? -18.05600 -63.11400 22.30600 1.000 12.76000 72 ILE A CA 1
ATOM 547 C C . ILE A 1 72 ? -18.49100 -63.89900 23.53800 1.000 12.72000 72 ILE A C 1
ATOM 548 O O . ILE A 1 72 ? -18.16100 -63.53200 24.67900 1.000 12.22000 72 ILE A O 1
ATOM 553 N N . PHE A 1 73 ? -19.27600 -64.96300 23.34900 1.000 10.77000 73 PHE A N 1
ATOM 554 C CA . PHE A 1 73 ? -19.71700 -65.73900 24.51200 1.000 10.71000 73 PHE A CA 1
ATOM 555 C C . PHE A 1 73 ? -18.52800 -66.33400 25.25800 1.000 13.64000 73 PHE A C 1
ATOM 556 O O . PHE A 1 73 ? -18.48300 -66.32200 26.49600 1.000 11.98000 73 PHE A O 1
ATOM 564 N N . TYR A 1 74 ? -17.56900 -66.90800 24.52600 1.000 11.45000 74 TYR A N 1
ATOM 565 C CA . TYR A 1 74 ? -16.42700 -67.51700 25.21000 1.000 12.64000 74 TYR A CA 1
ATOM 566 C C . TYR A 1 74 ? -15.65300 -66.48000 26.01700 1.000 15.38000 74 TYR A C 1
ATOM 567 O O . TYR A 1 74 ? -15.27500 -66.72900 27.16900 1.000 16.51000 74 TYR A O 1
ATOM 576 N N . SER A 1 75 ? -15.41200 -65.30800 25.43500 1.000 13.01000 75 SER A N 1
ATOM 577 C CA . SER A 1 75 ? -14.65600 -64.29400 26.15400 1.000 15.98000 75 SER A CA 1
ATOM 578 C C . SER A 1 75 ? -15.44400 -63.77200 27.35200 1.000 17.02000 75 SER A C 1
ATOM 579 O O . SER A 1 75 ? -14.85600 -63.50500 28.40900 1.000 16.55000 75 SER A O 1
ATOM 582 N N . TYR A 1 76 ? -16.77200 -63.68500 27.23000 1.000 12.28000 76 TYR A N 1
ATOM 583 C CA . TYR A 1 76 ? -17.59600 -63.17100 28.32800 1.000 13.60000 76 TYR A CA 1
ATOM 584 C C . TYR A 1 76 ? -17.67000 -64.15100 29.49400 1.000 18.50000 76 TYR A C 1
ATOM 585 O O . TYR A 1 76 ? -17.60200 -63.74100 30.67000 1.000 15.65000 76 TYR A O 1
ATOM 594 N N . PHE A 1 77 ? -17.85200 -65.44200 29.19500 1.000 14.06000 77 PHE A N 1
ATOM 595 C CA . PHE A 1 77 ? -18.09100 -66.44200 30.22800 1.000 16.34000 77 PHE A CA 1
ATOM 596 C C . PHE A 1 77 ? -16.82700 -67.12900 30.72300 1.000 20.91000 77 PHE A C 1
ATOM 597 O O . PHE A 1 77 ? -16.82500 -67.64800 31.84800 1.000 22.42000 77 PHE A O 1
ATOM 605 N N . CYS A 1 78 ? -15.75600 -67.15100 29.93500 1.000 14.83000 78 CYS A N 1
ATOM 606 C CA . CYS A 1 78 ? -14.62000 -68.02000 30.22800 1.000 18.35000 78 CYS A CA 1
ATOM 607 C C . CYS A 1 78 ? -13.26800 -67.33600 30.31500 1.000 21.53000 78 CYS A C 1
ATOM 608 O O . CYS A 1 78 ? -12.31200 -67.99300 30.72900 1.000 26.91000 78 CYS A O 1
ATOM 611 N N . MET A 1 79 ? -13.13800 -66.07200 29.94400 1.000 17.65000 79 MET A N 1
ATOM 612 C CA . MET A 1 79 ? -11.85000 -65.40400 30.00500 1.000 20.51000 79 MET A CA 1
ATOM 613 C C . MET A 1 79 ? -11.86600 -64.33500 31.07600 1.000 26.32000 79 MET A C 1
ATOM 614 O O . MET A 1 79 ? -12.77100 -63.49700 31.11100 1.000 28.04000 79 MET A O 1
ATOM 6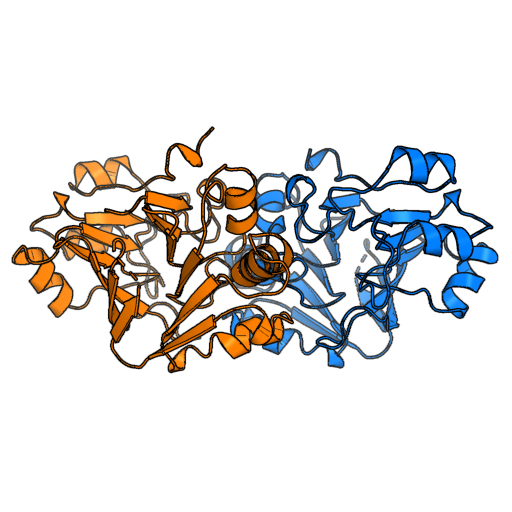19 N N . GLY A 1 80 ? -10.85400 -64.36300 31.93100 1.000 22.02000 80 GLY A N 1
ATOM 620 C CA . GLY A 1 80 ? -10.69100 -63.27700 32.87500 1.000 26.87000 80 GLY A CA 1
ATOM 621 C C . GLY A 1 80 ? -11.85300 -63.20900 33.83500 1.000 20.67000 80 GLY A C 1
ATOM 622 O O . GLY A 1 80 ? -12.32600 -64.22500 34.34700 1.000 27.05000 80 GLY A O 1
ATOM 623 N N . GLN A 1 81 ? -12.32900 -61.99400 34.08300 1.000 23.01000 81 GLN A N 1
ATOM 624 C CA . GLN A 1 81 ? -13.46100 -61.81900 34.98700 1.000 22.87000 81 GLN A CA 1
ATOM 625 C C . GLN A 1 81 ? -14.72600 -62.33000 34.31100 1.000 23.66000 81 GLN A C 1
ATOM 626 O O . GLN A 1 81 ? -15.19600 -61.74100 33.33000 1.000 26.40000 81 GLN A O 1
ATOM 632 N N . VAL A 1 82 ? -15.27900 -63.41800 34.85700 1.000 21.37000 82 VAL A N 1
ATOM 633 C CA . VAL A 1 82 ? -16.47500 -64.06200 34.31200 1.000 20.51000 82 VAL A CA 1
ATOM 634 C C . VAL A 1 82 ? -17.63700 -63.07600 34.26600 1.000 25.35000 82 VAL A C 1
ATOM 635 O O . VAL A 1 82 ? -17.93700 -62.39900 35.25700 1.000 21.54000 82 VAL A O 1
ATOM 639 N N . LYS A 1 83 ? -18.32300 -63.01900 33.11700 1.000 20.52000 83 LYS A N 1
ATOM 640 C CA . LYS A 1 83 ? -19.53600 -62.21300 32.92600 1.000 20.44000 83 LYS A CA 1
ATOM 641 C C . LYS A 1 83 ? -19.26000 -60.72200 32.99300 1.000 19.53000 83 LYS A C 1
ATOM 642 O O . LYS A 1 83 ? -20.13700 -59.92600 33.34200 1.000 20.30000 83 LYS A O 1
ATOM 648 N N . VAL A 1 84 ? -18.05600 -60.33000 32.60100 1.000 19.64000 84 VAL A N 1
ATOM 649 C CA . VAL A 1 84 ? -17.75000 -58.93600 32.32500 1.000 20.07000 84 VAL A CA 1
ATOM 650 C C . VAL A 1 84 ? -17.27600 -58.94800 30.87200 1.000 22.31000 84 VAL A C 1
ATOM 651 O O . VAL A 1 84 ? -16.57500 -59.88900 30.46700 1.000 21.51000 84 VAL A O 1
ATOM 655 N N . PRO A 1 85 ? -17.66400 -57.97400 30.04900 1.000 17.77000 85 PRO A N 1
ATOM 656 C CA . PRO A 1 85 ? -17.20600 -57.93900 28.64300 1.000 19.29000 85 PRO A CA 1
ATOM 657 C C . PRO A 1 85 ? -15.68400 -57.89900 28.54500 1.000 21.90000 85 PRO A C 1
ATOM 658 O O . PRO A 1 85 ? -15.00900 -57.18200 29.28100 1.000 28.21000 85 PRO A O 1
ATOM 662 N N . ASN A 1 86 ? -15.15300 -58.75200 27.67300 1.000 19.14000 86 ASN A N 1
ATOM 663 C CA . ASN A 1 86 ? -13.74600 -58.94600 27.34200 1.000 24.85000 86 ASN A CA 1
ATOM 664 C C . ASN A 1 86 ? -13.39300 -58.52500 25.92300 1.000 20.03000 86 ASN A C 1
ATOM 665 O O . ASN A 1 86 ? -12.21700 -58.44900 25.55200 1.000 20.03000 86 ASN A O 1
ATOM 670 N N . LEU A 1 87 ? -14.39600 -58.31300 25.10400 1.000 14.17000 87 LEU A N 1
ATOM 671 C CA . LEU A 1 87 ? -14.21300 -58.17100 23.66900 1.000 13.51000 87 LEU A CA 1
ATOM 672 C C . LEU A 1 87 ? -14.90400 -56.89900 23.20300 1.000 14.64000 87 LEU A C 1
ATOM 673 O O . LEU A 1 87 ? -16.05900 -56.65500 23.57100 1.000 15.04000 87 LEU A O 1
ATOM 678 N N . THR A 1 88 ? -14.21100 -56.10500 22.38500 1.000 13.67000 88 THR A N 1
ATOM 679 C CA . THR A 1 88 ? -14.78100 -54.90100 21.79300 1.000 11.71000 88 THR A CA 1
ATOM 680 C C . THR A 1 88 ? -14.93200 -55.09800 20.28900 1.000 11.32000 88 THR A C 1
ATOM 681 O O . THR A 1 88 ? -13.95100 -55.39300 19.60600 1.000 13.99000 88 THR A O 1
ATOM 685 N N . VAL A 1 89 ? -16.14400 -54.94300 19.79100 1.000 11.89000 89 VAL A N 1
ATOM 686 C CA . VAL A 1 89 ? -16.40200 -54.95200 18.34900 1.000 11.14000 89 VAL A CA 1
ATOM 687 C C . VAL A 1 89 ? -16.34700 -53.51600 17.84100 1.000 13.47000 89 VAL A C 1
ATOM 688 O O . VAL A 1 89 ? -16.99300 -52.63100 18.41500 1.000 14.05000 89 VAL A O 1
ATOM 692 N N . TYR A 1 90 ? -15.62000 -53.29000 16.74300 1.000 14.33000 90 TYR A N 1
ATOM 693 C CA . TYR A 1 90 ? -15.63200 -52.01400 16.03200 1.000 12.69000 90 TYR A CA 1
ATOM 694 C C . TYR A 1 90 ? -16.33600 -52.20400 14.69900 1.000 13.72000 90 TYR A C 1
ATOM 695 O O . TYR A 1 90 ? -16.00700 -53.14100 13.96400 1.000 12.74000 90 TYR A O 1
ATOM 704 N N . ALA A 1 91 ? -17.28100 -51.31600 14.38200 1.000 11.84000 91 ALA A N 1
ATOM 705 C CA . ALA A 1 91 ? -17.94700 -51.44600 13.09000 1.000 12.74000 91 ALA A CA 1
ATOM 706 C C . ALA A 1 91 ? -18.52800 -50.10300 12.66300 1.000 14.23000 91 ALA A C 1
ATOM 707 O O . ALA A 1 91 ? -18.87700 -49.26800 13.51500 1.000 15.65000 91 ALA A O 1
ATOM 709 N N . PRO A 1 92 ? -18.61000 -49.84500 11.35600 1.000 13.36000 92 PRO A N 1
ATOM 710 C CA . PRO A 1 92 ? -19.36400 -48.67800 10.89100 1.000 16.25000 92 PRO A CA 1
ATOM 711 C C . PRO A 1 92 ? -20.81900 -48.75500 11.33500 1.000 15.47000 92 PRO A C 1
ATOM 712 O O . PRO A 1 92 ? -21.43900 -49.82200 11.32200 1.000 15.78000 92 PRO A O 1
ATOM 716 N N . TYR A 1 93 ? -21.37600 -47.59700 11.71000 1.000 14.92000 93 TYR A N 1
ATOM 717 C CA . TYR A 1 93 ? -22.77500 -47.54800 12.12100 1.000 16.79000 93 TYR A CA 1
ATOM 718 C C . TYR A 1 93 ? -23.68100 -48.21800 11.10200 1.000 16.90000 93 TYR A C 1
ATOM 719 O O . TYR A 1 93 ? -24.61700 -48.93600 11.46800 1.000 18.01000 93 TYR A O 1
ATOM 728 N N . ASP A 1 94 ? -23.43000 -47.97800 9.81000 1.000 16.83000 94 ASP A N 1
ATOM 729 C CA . ASP A 1 94 ? -24.36000 -48.44000 8.78600 1.000 18.21000 94 ASP A CA 1
ATOM 730 C C . ASP A 1 94 ? -24.38800 -49.95600 8.66100 1.000 18.44000 94 ASP A C 1
ATOM 731 O O . ASP A 1 94 ? -25.32900 -50.49500 8.07900 1.000 19.43000 94 ASP A O 1
ATOM 736 N N . MET A 1 95 ? -23.36200 -50.65100 9.16700 1.000 15.51000 95 MET A N 1
ATOM 737 C CA . MET A 1 95 ? -23.35800 -52.11100 9.12600 1.000 14.02000 95 MET A CA 1
ATOM 738 C C . MET A 1 95 ? -24.44100 -52.72200 10.01800 1.000 16.47000 95 MET A C 1
ATOM 739 O O . MET A 1 95 ? -24.84700 -53.87500 9.79700 1.000 14.03000 95 MET A O 1
ATOM 744 N N . LYS A 1 96 ? -24.85100 -52.00800 11.07300 1.000 16.13000 96 LYS A N 1
ATOM 745 C CA . LYS A 1 96 ? -25.82900 -52.51400 12.04400 1.000 14.28000 96 LYS A CA 1
ATOM 746 C C . LYS A 1 96 ? -25.40000 -53.87400 12.60100 1.000 16.73000 96 LYS A C 1
ATOM 747 O O . LYS A 1 96 ? -26.17600 -54.83700 12.63100 1.000 16.17000 96 LYS A O 1
ATOM 753 N N . ILE A 1 97 ? -24.14600 -53.95000 13.05900 1.000 12.37000 97 ILE A N 1
ATOM 754 C CA . ILE A 1 97 ? -23.60800 -55.22800 13.53500 1.000 13.14000 97 ILE A CA 1
ATOM 755 C C . ILE A 1 97 ? -24.40500 -55.77300 14.72700 1.000 15.04000 97 ILE A C 1
ATOM 756 O O . ILE A 1 97 ? -24.56800 -56.99200 14.86500 1.000 15.27000 97 ILE A O 1
ATOM 761 N N . SER A 1 98 ? -24.93300 -54.90100 15.60000 1.000 12.48000 98 SER A N 1
ATOM 762 C CA . SER A 1 98 ? -25.64000 -55.44200 16.76300 1.000 15.55000 98 SER A CA 1
ATOM 763 C C . SER A 1 98 ? -26.91700 -56.17100 16.36300 1.000 17.22000 98 SER A C 1
ATOM 764 O O . SER A 1 98 ? -27.32500 -57.10500 17.05700 1.000 15.64000 98 SER A O 1
ATOM 767 N N . LYS A 1 99 ? -27.57100 -55.77100 15.26600 1.000 15.22000 99 LYS A N 1
ATOM 768 C CA . LYS A 1 99 ? -28.77900 -56.48200 14.85600 1.000 16.56000 99 LYS A CA 1
ATOM 769 C C . LYS A 1 99 ? -28.43800 -57.88700 14.38600 1.000 13.88000 99 LYS A C 1
ATOM 770 O O . LYS A 1 99 ? -29.15000 -58.84700 14.70100 1.000 13.97000 99 LYS A O 1
ATOM 776 N N . VAL A 1 100 ? -27.33500 -58.01800 13.64600 1.000 13.78000 100 VAL A N 1
ATOM 777 C CA . VAL A 1 100 ? -26.86700 -59.33000 13.21400 1.000 13.81000 100 VAL A CA 1
ATOM 778 C C . VAL A 1 100 ? -26.58300 -60.20200 14.41800 1.000 13.90000 100 VAL A C 1
ATOM 779 O O . VAL A 1 100 ? -27.02500 -61.35500 14.49300 1.000 16.26000 100 VAL A O 1
ATOM 783 N N . LEU A 1 101 ? -25.84100 -59.65800 15.38700 1.000 10.99000 101 LEU A N 1
ATOM 784 C CA . LEU A 1 101 ? -25.50500 -60.43800 16.57900 1.000 12.07000 101 LEU A CA 1
ATOM 785 C C . LEU A 1 101 ? -26.74900 -60.76900 17.41300 1.000 14.10000 101 LEU A C 1
ATOM 786 O O . LEU A 1 101 ? -26.87100 -61.86900 17.95700 1.000 12.89000 101 LEU A O 1
ATOM 791 N N . GLN A 1 102 ? -27.67900 -59.82500 17.53700 1.000 14.16000 102 GLN A N 1
ATOM 792 C CA . GLN A 1 102 ? -28.91000 -60.09100 18.26800 1.000 12.79000 102 GLN A CA 1
ATOM 793 C C . GLN A 1 102 ? -29.69400 -61.22900 17.63700 1.000 13.03000 102 GLN A C 1
ATOM 794 O O . GLN A 1 102 ? -30.35100 -62.00300 18.34300 1.000 14.79000 102 GLN A O 1
ATOM 800 N N . GLY A 1 103 ? -29.65800 -61.32700 16.30800 1.000 13.70000 103 GLY A N 1
ATOM 801 C CA . GLY A 1 103 ? -30.34500 -62.42100 15.64100 1.000 11.47000 103 GLY A CA 1
ATOM 802 C C . GLY A 1 103 ? -29.86900 -63.78100 16.09000 1.000 12.46000 103 GLY A C 1
ATOM 803 O O . GLY A 1 103 ? -30.63600 -64.75000 16.07100 1.000 13.17000 103 GLY A O 1
ATOM 804 N N . MET A 1 104 ? -28.61000 -63.87400 16.51000 1.000 11.37000 104 MET A N 1
ATOM 805 C CA . MET A 1 104 ? -28.08600 -65.11800 17.03900 1.000 8.99000 104 MET A CA 1
ATOM 806 C C . MET A 1 104 ? -28.06000 -65.14900 18.56500 1.000 10.91000 104 MET A C 1
ATOM 807 O O . MET A 1 104 ? -27.33500 -65.96000 19.15400 1.000 11.81000 104 MET A O 1
ATOM 812 N N . GLY A 1 105 ? -28.85300 -64.30300 19.20600 1.000 9.81000 105 GLY A N 1
ATOM 813 C CA . GLY A 1 105 ? -28.96400 -64.34800 20.65700 1.000 11.55000 105 GLY A CA 1
ATOM 814 C C . GLY A 1 105 ? -27.81200 -63.72600 21.40700 1.000 14.00000 105 GLY A C 1
ATOM 815 O O . GLY A 1 105 ? -27.68800 -63.93800 22.62500 1.000 13.90000 105 GLY A O 1
ATOM 816 N N . VAL A 1 106 ? -26.98300 -62.93900 20.72900 1.000 14.24000 106 VAL A N 1
ATOM 817 C CA . VAL A 1 106 ? -25.82300 -62.30400 21.33700 1.000 13.58000 106 VAL A CA 1
ATOM 818 C C . VAL A 1 106 ? -26.22400 -60.88900 21.72400 1.000 17.02000 106 VAL A C 1
ATOM 819 O O . VAL A 1 106 ? -26.33300 -60.01900 20.86000 1.000 16.99000 106 VAL A O 1
ATOM 823 N N . GLU A 1 107 ? -26.45000 -60.70600 23.01200 1.000 15.55000 107 GLU A N 1
ATOM 824 C CA . GLU A 1 107 ? -26.93900 -59.41000 23.51900 1.000 18.76000 107 GLU A CA 1
ATOM 825 C C . GLU A 1 107 ? -25.79500 -58.43400 23.78500 1.000 18.97000 107 GLU A C 1
ATOM 826 O O . GLU A 1 107 ? -24.69700 -58.84300 24.04900 1.000 16.48000 107 GLU A O 1
ATOM 832 N N . ARG A 1 108 ? -26.13300 -57.15100 23.85700 1.000 18.58000 108 ARG A N 1
ATOM 833 C CA . ARG A 1 108 ? -25.14000 -56.08200 24.08000 1.000 18.98000 108 ARG A CA 1
ATOM 834 C C . ARG A 1 108 ? -24.42500 -56.22900 25.42300 1.000 18.79000 108 ARG A C 1
ATOM 835 O O . ARG A 1 108 ? -23.37500 -55.74400 25.53000 1.000 21.46000 108 ARG A O 1
ATOM 843 N N . GLU A 1 109 ? -24.95100 -56.96300 26.38200 1.000 21.89000 109 GLU A N 1
ATOM 844 C CA . GLU A 1 109 ? -24.23600 -57.04400 27.67800 1.000 18.50000 109 GLU A CA 1
ATOM 845 C C . GLU A 1 109 ? -22.95300 -57.87300 27.58200 1.000 17.85000 109 GLU A C 1
ATOM 846 O O . GLU A 1 109 ? -22.12900 -57.71400 28.43900 1.000 15.94000 109 GLU A O 1
ATOM 852 N N . CYS A 1 110 ? -22.86100 -58.76400 26.59800 1.000 16.03000 110 CYS A N 1
ATOM 853 C CA . CYS A 1 110 ? -21.73600 -59.71300 26.46700 1.000 14.77000 110 CYS A CA 1
ATOM 854 C C . CYS A 1 110 ? -20.49800 -59.10700 25.79700 1.000 14.22000 110 CYS A C 1
ATOM 855 O O . CYS A 1 110 ? -19.49900 -59.77600 25.80600 1.000 14.41000 110 CYS A O 1
ATOM 858 N N . TYR A 1 111 ? -20.60300 -57.92000 25.21100 1.000 15.50000 111 TYR A N 1
ATOM 859 C CA . TYR A 1 111 ? -19.42800 -57.33400 24.52100 1.000 15.60000 111 TYR A CA 1
ATOM 860 C C . TYR A 1 111 ? -19.50700 -55.80800 24.52100 1.000 17.83000 111 TYR A C 1
ATOM 861 O O . TYR A 1 111 ? -20.50200 -55.29900 24.83600 1.000 20.95000 111 TYR A O 1
ATOM 870 N N . ARG A 1 112 ? -18.42000 -55.13300 24.19000 1.000 11.50000 112 ARG A N 1
ATOM 871 C CA . ARG A 1 112 ? -18.44100 -53.68600 24.05200 1.000 13.34000 112 ARG A CA 1
ATOM 872 C C . ARG A 1 112 ? -18.53300 -53.37200 22.56600 1.000 14.94000 112 ARG A C 1
ATOM 873 O O . ARG A 1 112 ? -17.96300 -54.08800 21.75100 1.000 15.45000 112 ARG A O 1
ATOM 881 N N . LEU A 1 113 ? -19.29900 -52.34700 22.20900 1.000 15.04000 113 LEU A N 1
ATOM 882 C CA . LEU A 1 113 ? -19.52600 -52.01700 20.80200 1.000 15.15000 113 LEU A CA 1
ATOM 883 C C . LEU A 1 113 ? -19.12800 -50.56900 20.57100 1.000 19.72000 113 LEU A C 1
ATOM 884 O O . LEU A 1 113 ? -19.65200 -49.67200 21.23500 1.000 19.19000 113 LEU A O 1
ATOM 889 N N . ILE A 1 114 ? -18.18900 -50.33500 19.65700 1.000 15.28000 114 ILE A N 1
ATOM 890 C CA . ILE A 1 114 ? -17.81500 -48.98700 19.26300 1.000 13.07000 114 ILE A CA 1
ATOM 891 C C . ILE A 1 114 ? -18.13200 -48.84500 17.78100 1.000 15.95000 114 ILE A C 1
ATOM 892 O O . ILE A 1 114 ? -17.60400 -49.60100 16.94800 1.000 15.25000 114 ILE A O 1
ATOM 897 N N . GLN A 1 115 ? -19.02100 -47.90500 17.45600 1.000 16.39000 115 GLN A N 1
ATOM 898 C CA . GLN A 1 115 ? -19.41900 -47.69100 16.07000 1.000 16.19000 115 GLN A CA 1
ATOM 899 C C . GLN A 1 115 ? -18.97300 -46.31200 15.62500 1.000 21.58000 115 GLN A C 1
ATOM 900 O O . GLN A 1 115 ? -18.76100 -45.40500 16.44400 1.000 21.66000 115 GLN A O 1
ATOM 906 N N . PHE A 1 116 ? -18.79600 -46.18000 14.32200 1.000 18.51000 116 PHE A N 1
ATOM 907 C CA . PHE A 1 116 ? -18.22400 -44.93900 13.81600 1.000 21.76000 116 PHE A CA 1
ATOM 908 C C . PHE A 1 116 ? -18.71100 -44.70300 12.40000 1.000 26.78000 116 PHE A C 1
ATOM 909 O O . PHE A 1 116 ? -19.30100 -45.58200 11.76800 1.000 20.33000 116 PHE A O 1
ATOM 917 N N . ASP A 1 117 ? -18.45500 -43.50000 11.89200 1.000 24.89000 117 ASP A N 1
ATOM 918 C CA . ASP A 1 117 ? -18.74700 -43.24000 10.49200 1.000 30.13000 117 ASP A CA 1
ATOM 919 C C . ASP A 1 117 ? -17.50000 -43.26800 9.61800 1.000 32.03000 117 ASP A C 1
ATOM 920 O O . ASP A 1 117 ? -17.56000 -43.77500 8.49500 1.000 35.51000 117 ASP A O 1
ATOM 925 N N . ASN A 1 118 ? -16.35000 -42.76400 10.12900 1.000 32.67000 118 ASN A N 1
ATOM 926 C CA . ASN A 1 118 ? -15.17100 -42.45600 9.31800 1.000 34.13000 118 ASN A CA 1
ATOM 927 C C . ASN A 1 118 ? -13.88600 -43.08500 9.82400 1.000 33.68000 118 ASN A C 1
ATOM 928 O O . ASN A 1 118 ? -13.03300 -43.45700 9.00700 1.000 27.11000 118 ASN A O 1
ATOM 933 N N . SER A 1 119 ? -13.70000 -43.08200 11.13700 1.000 31.36000 119 SER A N 1
ATOM 934 C CA . SER A 1 119 ? -12.43500 -43.59900 11.71800 1.000 28.68000 119 SER A CA 1
ATOM 935 C C . SER A 1 119 ? -12.62100 -43.86200 13.20800 1.000 26.41000 119 SER A C 1
ATOM 936 O O . SER A 1 119 ? -13.54600 -43.34300 13.77300 1.000 31.55000 119 SER A O 1
ATOM 939 N N . ASN A 1 120 ? -11.70300 -44.60900 13.77600 1.000 23.21000 120 ASN A N 1
ATOM 940 C CA . ASN A 1 120 ? -11.64200 -44.84900 15.23300 1.000 20.18000 120 ASN A CA 1
ATOM 941 C C . ASN A 1 120 ? -10.27400 -45.43900 15.55900 1.000 20.28000 120 ASN A C 1
ATOM 942 O O . ASN A 1 120 ? -9.40800 -45.47600 14.71700 1.000 20.64000 120 ASN A O 1
ATOM 947 N N . GLU A 1 121 ? -10.12800 -45.88300 16.78600 1.000 21.52000 121 GLU A N 1
ATOM 948 C CA . GLU A 1 121 ? -8.83200 -46.42400 17.20500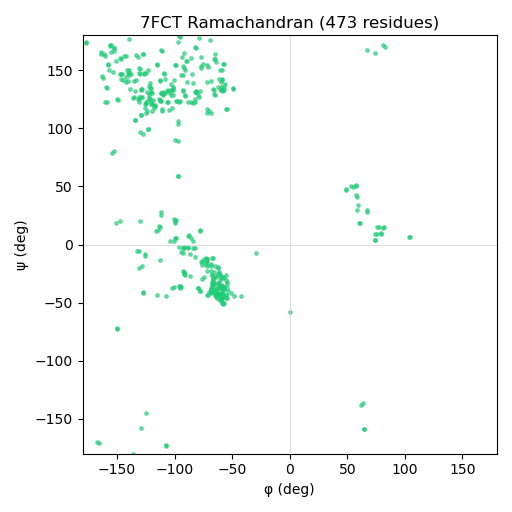 1.000 21.66000 121 GLU A CA 1
ATOM 949 C C . GLU A 1 121 ? -9.01600 -47.22000 18.48700 1.000 24.58000 121 GLU A C 1
ATOM 950 O O . GLU A 1 121 ? -10.04900 -47.10900 19.11900 1.000 22.73000 121 GLU A O 1
ATOM 956 N N . TYR A 1 122 ? -7.99800 -47.99000 18.79500 1.000 22.43000 122 TYR A N 1
ATOM 957 C CA . TYR A 1 122 ? -7.99300 -48.76000 20.04300 1.000 25.45000 122 TYR A CA 1
ATOM 958 C C . TYR A 1 122 ? -6.66700 -48.49700 20.76500 1.000 29.44000 122 TYR A C 1
ATOM 959 O O . TYR A 1 122 ? -5.63700 -48.54400 20.12500 1.000 22.05000 122 TYR A O 1
ATOM 968 N N . GLY A 1 130 ? 0.08200 -49.42400 25.97000 1.000 39.99000 130 GLY A N 1
ATOM 969 C CA . GLY A 1 130 ? 1.09400 -49.96900 25.08000 1.000 38.60000 130 GLY A CA 1
ATOM 970 C C . GLY A 1 130 ? 0.62900 -50.17100 23.64300 1.000 39.49000 130 GLY A C 1
ATOM 971 O O . GLY A 1 130 ? 1.20400 -49.61900 22.70600 1.000 41.04000 130 GLY A O 1
ATOM 972 N N . PHE A 1 131 ? -0.42100 -50.95800 23.46400 1.000 35.18000 131 PHE A N 1
ATOM 973 C CA . PHE A 1 131 ? -0.93500 -51.25400 22.10900 1.000 32.64000 131 PHE A CA 1
ATOM 974 C C . PHE A 1 131 ? -1.76600 -50.09000 21.57500 1.000 32.29000 131 PHE A C 1
ATOM 975 O O . PHE A 1 131 ? -2.65700 -49.64500 22.26400 1.000 32.54000 131 PHE A O 1
ATOM 983 N N . HIS A 1 132 ? -1.43700 -49.59400 20.38700 1.000 26.17000 132 HIS A N 1
ATOM 984 C CA . HIS A 1 132 ? -2.22500 -48.50000 19.77600 1.000 23.46000 132 HIS A CA 1
ATOM 985 C C . HIS A 1 132 ? -2.48600 -48.83700 18.31100 1.000 24.27000 132 HIS A C 1
ATOM 986 O O . HIS A 1 132 ? -1.55900 -49.23200 17.66100 1.000 23.05000 132 HIS A O 1
ATOM 993 N N . ILE A 1 133 ? -3.72600 -48.69900 17.85600 1.000 19.13000 133 ILE A N 1
ATOM 994 C CA . ILE A 1 133 ? -4.04100 -48.96900 16.42400 1.000 19.34000 133 ILE A CA 1
ATOM 995 C C . ILE A 1 133 ? -5.12700 -47.98800 15.97500 1.000 21.26000 133 ILE A C 1
ATOM 996 O O . ILE A 1 133 ? -6.02000 -47.71400 16.74000 1.000 21.21000 133 ILE A O 1
ATOM 1001 N N . LYS A 1 134 ? -5.01900 -47.50200 14.75200 1.000 19.66000 134 LYS A N 1
ATOM 1002 C CA . LYS A 1 134 ? -6.02000 -46.55300 14.21600 1.000 17.89000 134 LYS A CA 1
ATOM 1003 C C . LYS A 1 134 ? -6.53600 -47.08500 12.88300 1.000 19.14000 134 LYS A C 1
ATOM 1004 O O . LYS A 1 134 ? -5.78000 -47.69500 12.19200 1.000 16.79000 134 LYS A O 1
ATOM 1010 N N . PHE A 1 135 ? -7.79800 -46.82700 12.58800 1.000 18.89000 135 PHE A N 1
ATOM 1011 C CA . PHE A 1 135 ? -8.33900 -47.29100 11.29900 1.000 19.89000 135 PHE A CA 1
ATOM 1012 C C . PHE A 1 135 ? -9.29000 -46.25600 10.71600 1.000 22.30000 135 PHE A C 1
ATOM 1013 O O . PHE A 1 135 ? -10.02100 -45.61500 11.40700 1.000 23.98000 135 PHE A O 1
ATOM 1021 N N . GLN A 1 136 ? -9.23700 -46.16700 9.40800 1.000 19.29000 136 GLN A N 1
ATOM 1022 C CA . GLN A 1 136 ? -10.03200 -45.25000 8.61800 1.000 20.91000 136 GLN A CA 1
ATOM 1023 C C . GLN A 1 136 ? -10.84900 -46.09800 7.65100 1.000 19.15000 136 GLN A C 1
ATOM 1024 O O . GLN A 1 136 ? -10.30300 -47.00600 7.01100 1.000 16.30000 136 GLN A O 1
ATOM 1030 N N . VAL A 1 137 ? -12.16200 -45.84300 7.59800 1.000 17.79000 137 VAL A N 1
ATOM 1031 C CA . VAL A 1 137 ? -13.06200 -46.67000 6.80100 1.000 17.56000 137 VAL A CA 1
ATOM 1032 C C . VAL A 1 137 ? -12.85600 -46.41300 5.31000 1.000 18.71000 137 VAL A C 1
ATOM 1033 O O . VAL A 1 137 ? -12.68500 -45.26500 4.87900 1.000 18.70000 137 VAL A O 1
ATOM 1037 N N . VAL A 1 138 ? -12.89500 -47.48100 4.50900 1.000 15.14000 138 VAL A N 1
ATOM 1038 C CA . VAL A 1 138 ? -12.86900 -47.38200 3.05100 1.000 16.88000 138 VAL A CA 1
ATOM 1039 C C . VAL A 1 138 ? -14.05000 -48.18800 2.51800 1.000 17.07000 138 VAL A C 1
ATOM 1040 O O . VAL A 1 138 ? -13.94100 -49.41100 2.33000 1.000 16.12000 138 VAL A O 1
ATOM 1044 N N . PRO A 1 139 ? -15.18800 -47.55900 2.24000 1.000 18.94000 139 PRO A N 1
ATOM 1045 C CA . PRO A 1 139 ? -16.32200 -48.31400 1.68200 1.000 16.35000 139 PRO A CA 1
ATOM 1046 C C . PRO A 1 139 ? -15.90100 -49.00000 0.38800 1.000 16.56000 139 PRO A C 1
ATOM 1047 O O . PRO A 1 139 ? -15.22900 -48.39700 -0.45100 1.000 16.93000 139 PRO A O 1
ATOM 1051 N N . ASN A 1 140 ? -16.25500 -50.28400 0.24400 1.000 14.38000 140 ASN A N 1
ATOM 1052 C CA . ASN A 1 140 ? -15.84200 -51.07100 -0.91800 1.000 16.79000 140 ASN A CA 1
ATOM 1053 C C . ASN A 1 140 ? -17.02600 -51.79900 -1.52000 1.000 16.90000 140 ASN A C 1
ATOM 1054 O O . ASN A 1 140 ? -17.99800 -52.10800 -0.83800 1.000 20.58000 140 ASN A O 1
ATOM 1059 N N . ARG A 1 141 ? -16.95700 -52.05100 -2.81900 1.000 13.43000 141 ARG A N 1
ATOM 1060 C CA . ARG A 1 141 ? -18.03200 -52.79600 -3.44700 1.000 14.96000 141 ARG A CA 1
ATOM 1061 C C . ARG A 1 141 ? -17.72700 -54.29400 -3.38800 1.000 15.28000 141 ARG A C 1
ATOM 1062 O O . ARG A 1 141 ? -16.58200 -54.71800 -3.56700 1.000 16.22000 141 ARG A O 1
ATOM 1070 N N . HIS A 1 142 ? -18.75900 -55.09500 -3.11400 1.000 14.77000 142 HIS A N 1
ATOM 1071 C CA . HIS A 1 142 ? -18.58800 -56.53900 -2.95700 1.000 11.90000 142 HIS A CA 1
ATOM 1072 C C . HIS A 1 142 ? -19.86900 -57.24900 -3.38200 1.000 14.22000 142 HIS A C 1
ATOM 1073 O O . HIS A 1 142 ? -19.92700 -57.83500 -4.47300 1.000 15.46000 142 HIS A O 1
ATOM 1080 N N . VAL A 1 143 ? -20.92100 -57.14100 -2.57200 1.000 13.28000 143 VAL A N 1
ATOM 1081 C CA . VAL A 1 143 ? -22.22600 -57.70700 -2.92800 1.000 14.08000 143 VAL A CA 1
ATOM 1082 C C . VAL A 1 143 ? -23.30500 -56.64700 -2.74200 1.000 16.26000 143 VAL A C 1
ATOM 1083 O O . VAL A 1 143 ? -23.16800 -55.75200 -1.90000 1.000 17.13000 143 VAL A O 1
ATOM 1087 N N . PRO A 1 144 ? -24.39700 -56.70600 -3.50900 1.000 16.18000 144 PRO A N 1
ATOM 1088 C CA . PRO A 1 144 ? -25.47400 -55.71900 -3.32400 1.000 19.85000 144 PRO A CA 1
ATOM 1089 C C . PRO A 1 144 ? -26.27300 -55.90800 -2.03800 1.000 17.51000 144 PRO A C 1
ATOM 1090 O O . PRO A 1 144 ? -26.94500 -54.96700 -1.60700 1.000 20.20000 144 PRO A O 1
ATOM 1094 N N . GLU A 1 145 ? -26.21900 -57.08700 -1.41100 1.000 15.95000 145 GLU A N 1
ATOM 1095 C CA . GLU A 1 145 ? -27.01300 -57.37300 -0.21300 1.000 15.72000 145 GLU A CA 1
ATOM 1096 C C . GLU A 1 145 ? -26.48200 -56.73200 1.06300 1.000 17.73000 145 GLU A C 1
ATOM 1097 O O . GLU A 1 145 ? -27.22100 -56.66400 2.05700 1.000 17.74000 145 GLU A O 1
ATOM 1103 N N . LEU A 1 146 ? -25.21900 -56.30400 1.08800 1.000 12.70000 146 LEU A N 1
ATOM 1104 C CA . LEU A 1 146 ? -24.58600 -55.87700 2.33300 1.000 14.59000 146 LEU A CA 1
ATOM 1105 C C . LEU A 1 146 ? -23.73400 -54.64600 2.08900 1.000 14.08000 146 LEU A C 1
ATOM 1106 O O . LEU A 1 146 ? -23.19500 -54.46100 0.99300 1.000 13.22000 146 LEU A O 1
ATOM 1111 N N . LEU A 1 147 ? -23.61300 -53.80900 3.11800 1.000 13.79000 147 LEU A N 1
ATOM 1112 C CA . LEU A 1 147 ? -22.62700 -52.73200 3.10300 1.000 13.95000 147 LEU A CA 1
ATOM 1113 C C . LEU A 1 147 ? -21.28200 -53.31400 3.52700 1.000 15.25000 147 LEU A C 1
ATOM 1114 O O . LEU A 1 147 ? -21.19500 -53.95200 4.57900 1.000 14.55000 147 LEU A O 1
ATOM 1119 N N . CYS A 1 148 ? -20.24900 -53.12600 2.69700 1.000 11.86000 148 CYS A N 1
ATOM 1120 C CA . CYS A 1 148 ? -18.96400 -53.78600 2.88800 1.000 13.71000 148 CYS A CA 1
ATOM 1121 C C . CYS A 1 148 ? -17.83700 -52.76200 2.90000 1.000 17.02000 148 CYS A C 1
ATOM 1122 O O . CYS A 1 148 ? -17.89500 -51.73600 2.20900 1.000 16.56000 148 CYS A O 1
ATOM 1125 N N . TYR A 1 149 ? -16.79200 -53.05900 3.67500 1.000 12.92000 149 TYR A N 1
ATOM 1126 C CA . TYR A 1 149 ? -15.75300 -52.07500 3.94100 1.000 12.72000 149 TYR A CA 1
ATOM 1127 C C . TYR A 1 149 ? -14.37500 -52.71700 3.91700 1.000 12.63000 149 TYR A C 1
ATOM 1128 O O . TYR A 1 149 ? -14.20500 -53.87100 4.32100 1.000 12.97000 149 TYR A O 1
ATOM 1137 N N . GLY A 1 150 ? -13.39000 -51.95100 3.44800 1.000 12.69000 150 GLY A N 1
ATOM 1138 C CA . GLY A 1 150 ? -12.00600 -52.14200 3.81100 1.000 13.41000 150 GLY A CA 1
ATOM 1139 C C . GLY A 1 150 ? -11.54400 -51.04300 4.75200 1.000 14.27000 150 GLY A C 1
ATOM 1140 O O . GLY A 1 150 ? -12.32100 -50.18800 5.18700 1.000 13.60000 150 GLY A O 1
ATOM 1141 N N . TYR A 1 151 ? -10.24300 -51.05600 5.04200 1.000 14.19000 151 TYR A N 1
ATOM 1142 C CA . TYR A 1 151 ? -9.70400 -50.11300 6.01500 1.000 14.25000 151 TYR A CA 1
ATOM 1143 C C . TYR A 1 151 ? -8.27700 -49.70900 5.66700 1.000 14.73000 151 TYR A C 1
ATOM 1144 O O . TYR A 1 151 ? -7.48600 -50.51600 5.17300 1.000 14.53000 151 TYR A O 1
ATOM 1153 N N . LEU A 1 152 ? -7.95000 -48.46300 5.99000 1.000 13.20000 152 LEU A N 1
ATOM 1154 C CA . LEU A 1 152 ? -6.57400 -48.00100 6.09700 1.000 14.77000 152 LEU A CA 1
ATOM 1155 C C . LEU A 1 152 ? -6.24000 -48.03500 7.57500 1.000 17.93000 152 LEU A C 1
ATOM 1156 O O . LEU A 1 152 ? -6.96900 -47.46100 8.38600 1.000 20.80000 152 LEU A O 1
ATOM 1161 N N . ILE A 1 153 ? -5.18700 -48.75200 7.93100 1.000 16.96000 153 ILE A N 1
ATOM 1162 C CA . ILE A 1 153 ? -4.86600 -49.06600 9.31400 1.000 16.44000 153 ILE A CA 1
ATOM 1163 C C . ILE A 1 153 ? -3.47700 -48.51700 9.58900 1.000 19.34000 153 ILE A C 1
ATOM 1164 O O . ILE A 1 153 ? -2.57500 -48.67000 8.76600 1.000 20.13000 153 ILE A O 1
ATOM 1169 N N . THR A 1 154 ? -3.30600 -47.84800 10.71600 1.000 18.97000 154 THR A N 1
ATOM 1170 C CA . THR A 1 154 ? -1.98800 -47.36600 11.11200 1.000 17.56000 154 THR A CA 1
ATOM 1171 C C . THR A 1 154 ? -1.58200 -48.12200 12.36200 1.000 17.37000 154 THR A C 1
ATOM 1172 O O . THR A 1 154 ? -2.33700 -48.14900 13.34800 1.000 18.44000 154 THR A O 1
ATOM 1176 N N . TYR A 1 155 ? -0.41100 -48.75500 12.30100 1.000 19.55000 155 TYR A N 1
ATOM 1177 C CA . TYR A 1 155 ? 0.06700 -49.55700 13.41600 1.000 19.43000 155 TYR A CA 1
ATOM 1178 C C . TYR A 1 155 ? 1.58500 -49.52900 13.43600 1.000 19.22000 155 TYR A C 1
ATOM 1179 O O . TYR A 1 155 ? 2.21900 -49.85300 12.42900 1.000 19.13000 155 TYR A O 1
ATOM 1188 N N . LYS A 1 156 ? 2.15900 -49.14500 14.57800 1.000 22.34000 156 LYS A N 1
ATOM 1189 C CA . LYS A 1 156 ? 3.61100 -49.08600 14.72400 1.000 22.30000 156 LYS A CA 1
ATOM 1190 C C . LYS A 1 156 ? 4.24800 -48.33000 13.55700 1.000 22.68000 156 LYS A C 1
ATOM 1191 O O . LYS A 1 156 ? 5.21400 -48.78500 12.93800 1.000 24.90000 156 LYS A O 1
ATOM 1197 N N . ASP A 1 157 ? 3.66500 -47.17700 13.23700 1.000 22.07000 157 ASP A N 1
ATOM 1198 C CA . ASP A 1 157 ? 4.15600 -46.27600 12.19400 1.000 27.07000 157 ASP A CA 1
ATOM 1199 C C . ASP A 1 157 ? 4.17600 -46.91600 10.80200 1.000 26.26000 157 ASP A C 1
ATOM 1200 O O . ASP A 1 157 ? 4.85800 -46.42000 9.89700 1.000 25.59000 157 ASP A O 1
ATOM 1205 N N . LYS A 1 158 ? 3.43700 -48.00100 10.59300 1.000 21.40000 158 LYS A N 1
ATOM 1206 C CA . LYS A 1 158 ? 3.23300 -48.56900 9.26400 1.000 17.17000 158 LYS A CA 1
ATOM 1207 C C . LYS A 1 158 ? 1.79000 -48.31900 8.83900 1.000 19.64000 158 LYS A C 1
ATOM 1208 O O . LYS A 1 158 ? 0.88400 -48.25000 9.68100 1.000 20.03000 158 LYS A O 1
ATOM 1214 N N . THR A 1 159 ? 1.59200 -48.12800 7.52700 1.000 16.26000 159 THR A N 1
ATOM 1215 C CA . THR A 1 159 ? 0.27500 -47.91000 6.93500 1.000 16.35000 159 THR A CA 1
ATOM 1216 C C . THR A 1 159 ? -0.13300 -49.17700 6.19400 1.000 17.57000 159 THR A C 1
ATOM 1217 O O . THR A 1 159 ? 0.58800 -49.63100 5.30800 1.000 15.59000 159 THR A O 1
ATOM 1221 N N . ILE A 1 160 ? -1.27800 -49.74600 6.55900 1.000 15.19000 160 ILE A N 1
ATOM 1222 C CA . ILE A 1 160 ? -1.73300 -51.02600 6.03500 1.000 13.73000 160 ILE A CA 1
ATOM 1223 C C . ILE A 1 160 ? -3.06200 -50.80200 5.34900 1.000 15.35000 160 ILE A C 1
ATOM 1224 O O . ILE A 1 160 ? -3.94900 -50.17200 5.92000 1.000 17.76000 160 ILE A O 1
ATOM 1229 N N . TYR A 1 161 ? -3.2130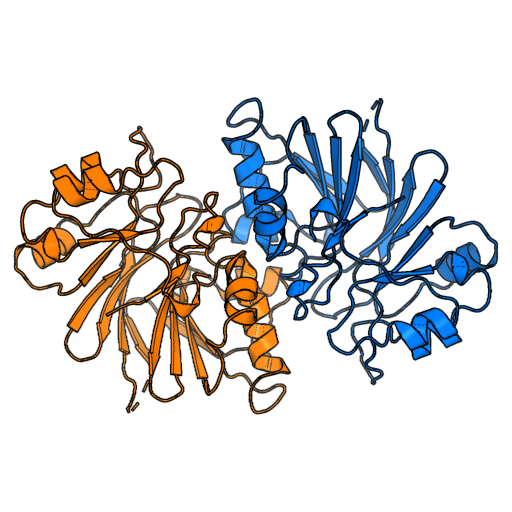0 -51.30500 4.13400 1.000 14.96000 161 TYR A N 1
ATOM 1230 C CA . TYR A 1 161 ? -4.53700 -51.34000 3.53600 1.000 12.43000 161 TYR A CA 1
ATOM 1231 C C . TYR A 1 161 ? -5.05500 -52.76900 3.61700 1.000 15.16000 161 TYR A C 1
ATOM 1232 O O . TYR A 1 161 ? -4.33300 -53.72100 3.29400 1.000 14.23000 161 TYR A O 1
ATOM 1241 N N . TYR A 1 162 ? -6.29700 -52.92200 4.05900 1.000 12.28000 162 TYR A N 1
ATOM 1242 C CA . TYR A 1 162 ? -6.91000 -54.24000 4.12300 1.000 10.93000 162 TYR A CA 1
ATOM 1243 C C . TYR A 1 162 ? -8.25400 -54.13300 3.42600 1.000 12.02000 162 TYR A C 1
ATOM 1244 O O . TYR A 1 162 ? -9.15100 -53.44400 3.91500 1.000 11.77000 162 TYR A O 1
ATOM 1253 N N . SER A 1 163 ? -8.38000 -54.78800 2.26300 1.000 10.41000 163 SER A N 1
ATOM 1254 C CA . SER A 1 163 ? -9.55000 -54.58000 1.41500 1.000 10.55000 163 SER A CA 1
ATOM 1255 C C . SER A 1 163 ? -10.86000 -55.06800 2.03300 1.000 13.42000 163 SER A C 1
ATOM 1256 O O . SER A 1 163 ? -11.92500 -54.60000 1.61100 1.000 13.05000 163 SER A O 1
ATOM 1259 N N . GLY A 1 164 ? -10.81600 -56.01400 2.98500 1.000 12.33000 164 GLY A N 1
ATOM 1260 C CA . GLY A 1 164 ? -12.02700 -56.78300 3.25100 1.000 11.31000 164 GLY A CA 1
ATOM 1261 C C . GLY A 1 164 ? -12.32500 -57.58600 1.98200 1.000 11.26000 164 GLY A C 1
ATOM 1262 O O . GLY A 1 164 ? -11.45100 -57.81800 1.13400 1.000 14.17000 164 GLY A O 1
ATOM 1263 N N . ASP A 1 165 ? -13.58700 -58.00300 1.84500 1.000 11.37000 165 ASP A N 1
ATOM 1264 C CA . ASP A 1 165 ? -14.02700 -58.57700 0.57300 1.000 10.11000 165 ASP A CA 1
ATOM 1265 C C . ASP A 1 165 ? -14.34500 -57.41400 -0.36300 1.000 12.01000 165 ASP A C 1
ATOM 1266 O O . ASP A 1 165 ? -15.05100 -56.48000 0.02200 1.000 11.49000 165 ASP A O 1
ATOM 1271 N N . ALA A 1 166 ? -13.82300 -57.46000 -1.58600 1.000 12.48000 166 ALA A N 1
ATOM 1272 C CA . ALA A 1 166 ? -13.92700 -56.30300 -2.46300 1.000 11.60000 166 ALA A CA 1
ATOM 1273 C C . ALA A 1 166 ? -13.65400 -56.74200 -3.89000 1.000 12.47000 166 ALA A C 1
ATOM 1274 O O . ALA A 1 166 ? -12.81200 -57.61600 -4.11800 1.000 12.46000 166 ALA A O 1
ATOM 1276 N N . ASN A 1 167 ? -14.35600 -56.11600 -4.84700 1.000 13.02000 167 ASN A N 1
ATOM 1277 C CA . ASN A 1 167 ? -14.11400 -56.39000 -6.26300 1.000 10.98000 167 ASN A CA 1
ATOM 1278 C C . ASN A 1 167 ? -13.53100 -55.17600 -6.97500 1.000 16.86000 167 ASN A C 1
ATOM 1279 O O . ASN A 1 167 ? -13.54200 -55.11700 -8.21200 1.000 16.23000 167 ASN A O 1
ATOM 1284 N N . ASN A 1 168 ? -13.02600 -54.20200 -6.22000 1.000 16.20000 168 ASN A N 1
ATOM 1285 C CA . ASN A 1 168 ? -12.41000 -53.02400 -6.81500 1.000 19.08000 168 ASN A CA 1
ATOM 1286 C C . ASN A 1 168 ? -11.43200 -52.43300 -5.81600 1.000 17.85000 168 ASN A C 1
ATOM 1287 O O . ASN A 1 168 ? -11.35500 -52.86000 -4.66100 1.000 16.12000 168 ASN A O 1
ATOM 1292 N N . ILE A 1 169 ? -10.67000 -51.44900 -6.29400 1.000 15.14000 169 ILE A N 1
ATOM 1293 C CA . ILE A 1 169 ? -9.77300 -50.64700 -5.47400 1.000 15.88000 169 ILE A CA 1
ATOM 1294 C C . ILE A 1 169 ? -10.04300 -49.18700 -5.79800 1.000 18.27000 169 ILE A C 1
ATOM 1295 O O . ILE A 1 169 ? -9.96400 -48.79200 -6.96800 1.000 18.96000 169 ILE A O 1
ATOM 1300 N N . SER A 1 170 ? -10.34700 -48.39500 -4.77100 1.000 18.30000 170 SER A N 1
ATOM 1301 C CA . SER A 1 170 ? -10.63000 -46.97200 -4.95900 1.000 19.89000 170 SER A CA 1
ATOM 1302 C C . SER A 1 170 ? -9.42500 -46.27500 -5.57400 1.000 20.95000 170 SER A C 1
ATOM 1303 O O . SER A 1 170 ? -8.28700 -46.56700 -5.20200 1.000 17.52000 170 SER A O 1
ATOM 1306 N N . PRO A 1 171 ? -9.63500 -45.34600 -6.50800 1.000 23.84000 171 PRO A N 1
ATOM 1307 C CA . PRO A 1 171 ? -8.48400 -44.66500 -7.12300 1.000 22.67000 171 PRO A CA 1
ATOM 1308 C C . PRO A 1 171 ? -7.54100 -44.02200 -6.11800 1.000 22.35000 171 PRO A C 1
ATOM 1309 O O . PRO A 1 171 ? -6.32200 -44.11500 -6.28300 1.000 23.24000 171 PRO A O 1
ATOM 1313 N N . PHE A 1 172 ? -8.05600 -43.44800 -5.03800 1.000 20.94000 172 PHE A N 1
ATOM 1314 C CA . PHE A 1 172 ? -7.15100 -42.82400 -4.08000 1.000 24.80000 172 PHE A CA 1
ATOM 1315 C C . PHE A 1 172 ? -6.28100 -43.86300 -3.37700 1.000 22.60000 172 PHE A C 1
ATOM 1316 O O . PHE A 1 172 ? -5.09700 -43.60300 -3.11600 1.000 24.04000 172 PHE A O 1
ATOM 1324 N N . ILE A 1 173 ? -6.82200 -45.06200 -3.12900 1.000 19.77000 173 ILE A N 1
ATOM 1325 C CA . ILE A 1 173 ? -6.02800 -46.14100 -2.53600 1.000 18.78000 173 ILE A CA 1
ATOM 1326 C C . ILE A 1 173 ? -4.96600 -46.64100 -3.52600 1.000 18.03000 173 ILE A C 1
ATOM 1327 O O . ILE A 1 173 ? -3.80700 -46.88000 -3.15300 1.000 17.79000 173 ILE A O 1
ATOM 1332 N N . LEU A 1 174 ? -5.33500 -46.78000 -4.81000 1.000 17.13000 174 LEU A N 1
ATOM 1333 C CA . LEU A 1 174 ? -4.35900 -47.13600 -5.84000 1.000 18.07000 174 LEU A CA 1
ATOM 1334 C C . LEU A 1 174 ? -3.22200 -46.12700 -5.89400 1.000 19.11000 174 LEU A C 1
ATOM 1335 O O . LEU A 1 174 ? -2.05000 -46.50800 -5.99400 1.000 21.97000 174 LEU A O 1
ATOM 1340 N N . ARG A 1 175 ? -3.55400 -44.83100 -5.83300 1.000 19.99000 175 ARG A N 1
ATOM 1341 C CA . ARG A 1 175 ? -2.52400 -43.79600 -5.86900 1.000 23.05000 175 ARG A CA 1
ATOM 1342 C C . ARG A 1 175 ? -1.61300 -43.88800 -4.65700 1.000 20.74000 175 ARG A C 1
ATOM 1343 O O . ARG A 1 175 ? -0.38700 -43.81900 -4.78700 1.000 22.17000 175 ARG A O 1
ATOM 1351 N N . MET A 1 176 ? -2.19200 -44.07700 -3.46900 1.000 19.87000 176 MET A N 1
ATOM 1352 C CA . MET A 1 176 ? -1.37000 -44.28200 -2.28200 1.000 20.41000 176 MET A CA 1
ATOM 1353 C C . MET A 1 176 ? -0.38700 -45.43000 -2.47700 1.000 20.28000 176 MET A C 1
ATOM 1354 O O . MET A 1 176 ? 0.79800 -45.31200 -2.13700 1.000 21.75000 176 MET A O 1
ATOM 1359 N N . LEU A 1 177 ? -0.86200 -46.55700 -3.01700 1.000 19.07000 177 LEU A N 1
ATOM 1360 C CA . LEU A 1 177 ? 0.03000 -47.69600 -3.24000 1.000 18.53000 177 LEU A CA 1
ATOM 1361 C C . LEU A 1 177 ? 1.13300 -47.33300 -4.22600 1.000 22.54000 177 LEU A C 1
ATOM 1362 O O . LEU A 1 177 ? 2.31500 -47.60600 -3.98800 1.000 23.07000 177 LEU A O 1
ATOM 1367 N N . GLU A 1 178 ? 0.75400 -46.70300 -5.34000 1.000 21.60000 178 GLU A N 1
ATOM 1368 C CA . GLU A 1 178 ? 1.72600 -46.33100 -6.36400 1.000 25.34000 178 GLU A CA 1
ATOM 1369 C C . GLU A 1 178 ? 2.76700 -45.36200 -5.81600 1.000 27.31000 178 GLU A C 1
ATOM 1370 O O . GLU A 1 178 ? 3.94800 -45.44400 -6.17300 1.000 27.75000 178 GLU A O 1
ATOM 1376 N N . ASP A 1 179 ? 2.35000 -44.44800 -4.94200 1.000 24.45000 179 ASP A N 1
ATOM 1377 C CA . ASP A 1 179 ? 3.23800 -43.43100 -4.39500 1.000 25.66000 179 ASP A CA 1
ATOM 1378 C C . ASP A 1 179 ? 4.05400 -43.91600 -3.20400 1.000 30.52000 179 ASP A C 1
ATOM 1379 O O . ASP A 1 179 ? 4.80000 -43.11900 -2.63200 1.000 26.66000 179 ASP A O 1
ATOM 1384 N N . GLY A 1 180 ? 3.94600 -45.18800 -2.81700 1.000 25.54000 180 GLY A N 1
ATOM 1385 C CA . GLY A 1 180 ? 4.72900 -45.69300 -1.70900 1.000 24.41000 180 GLY A CA 1
ATOM 1386 C C . GLY A 1 180 ? 4.18500 -45.37800 -0.33100 1.000 22.90000 180 GLY A C 1
ATOM 1387 O O . GLY A 1 180 ? 4.92200 -45.53000 0.65200 1.000 25.48000 180 GLY A O 1
ATOM 1388 N N . GLU A 1 181 ? 2.92300 -44.94500 -0.22000 1.000 18.96000 181 GLU A N 1
ATOM 1389 C CA . GLU A 1 181 ? 2.34800 -44.54300 1.05400 1.000 19.19000 181 GLU A CA 1
ATOM 1390 C C . GLU A 1 181 ? 1.63300 -45.67900 1.78000 1.000 21.66000 181 GLU A C 1
ATOM 1391 O O . GLU A 1 181 ? 1.15800 -45.47200 2.90300 1.000 22.22000 181 GLU A O 1
ATOM 1397 N N . ILE A 1 182 ? 1.55700 -46.86800 1.19200 1.000 17.73000 182 ILE A N 1
ATOM 1398 C CA . ILE A 1 182 ? 0.99300 -48.03200 1.86400 1.000 18.25000 182 ILE A CA 1
ATOM 1399 C C . ILE A 1 182 ? 2.09700 -49.07000 1.99200 1.000 17.37000 182 ILE A C 1
ATOM 1400 O O . ILE A 1 182 ? 2.66700 -49.50900 0.98500 1.000 16.70000 182 ILE A O 1
ATOM 1405 N N . ASP A 1 183 ? 2.40800 -49.45000 3.23600 1.000 15.56000 183 ASP A N 1
ATOM 1406 C CA . ASP A 1 183 ? 3.48900 -50.40400 3.48000 1.000 16.55000 183 ASP A CA 1
ATOM 1407 C C . ASP A 1 183 ? 3.06400 -51.84700 3.22700 1.000 18.26000 183 ASP A C 1
ATOM 1408 O O . ASP A 1 183 ? 3.86300 -52.65600 2.73900 1.000 15.90000 183 ASP A O 1
ATOM 1413 N N . TYR A 1 184 ? 1.82500 -52.19500 3.57200 1.000 14.56000 184 TYR A N 1
ATOM 1414 C CA . TYR A 1 184 ? 1.29900 -53.54300 3.37100 1.000 14.09000 184 TYR A CA 1
ATOM 1415 C C . TYR A 1 184 ? -0.10400 -53.41200 2.81000 1.000 12.21000 184 TYR A C 1
ATOM 1416 O O . TYR A 1 184 ? -0.93700 -52.72200 3.40200 1.000 13.72000 184 TYR A O 1
ATOM 1425 N N . PHE A 1 185 ? -0.36100 -54.07000 1.68400 1.000 12.88000 185 PHE A N 1
ATOM 1426 C CA . PHE A 1 185 ? -1.59400 -53.89900 0.91200 1.000 13.81000 185 PHE A CA 1
ATOM 1427 C C . PHE A 1 185 ? -2.23900 -55.27600 0.79400 1.000 12.13000 185 PHE A C 1
ATOM 1428 O O . PHE A 1 185 ? -1.82500 -56.07600 -0.04300 1.000 13.85000 185 PHE A O 1
ATOM 1436 N N . TYR A 1 186 ? -3.24100 -55.57400 1.63000 1.000 13.17000 186 TYR A N 1
ATOM 1437 C CA . TYR A 1 186 ? -3.90000 -56.87900 1.64000 1.000 11.97000 186 TYR A CA 1
ATOM 1438 C C . TYR A 1 186 ? -5.15200 -56.80900 0.77800 1.000 12.29000 186 TYR A C 1
ATOM 1439 O O . TYR A 1 186 ? -6.00900 -55.96000 1.01600 1.000 12.24000 186 TYR A O 1
ATOM 1448 N N . GLN A 1 187 ? -5.24800 -57.68200 -0.22700 1.000 12.62000 187 GLN A N 1
ATOM 1449 C CA . GLN A 1 187 ? -6.29600 -57.58000 -1.24500 1.000 12.68000 187 GLN A CA 1
ATOM 1450 C C . GLN A 1 187 ? -6.98400 -58.92500 -1.43900 1.000 10.72000 187 GLN A C 1
ATOM 1451 O O . GLN A 1 187 ? -6.33600 -59.92000 -1.76800 1.000 11.92000 187 GLN A O 1
ATOM 1457 N N . ASP A 1 188 ? -8.29600 -58.93500 -1.25500 1.000 11.69000 188 ASP A N 1
ATOM 1458 C CA . ASP A 1 188 ? -9.15000 -60.03400 -1.67000 1.000 9.92000 188 ASP A CA 1
ATOM 1459 C C . ASP A 1 188 ? -8.93300 -60.30100 -3.15500 1.000 10.05000 188 ASP A C 1
ATOM 1460 O O . ASP A 1 188 ? -9.24400 -59.44300 -3.98800 1.000 11.97000 188 ASP A O 1
ATOM 1465 N N . THR A 1 189 ? -8.42400 -61.49300 -3.48100 1.000 8.96000 189 THR A N 1
ATOM 1466 C CA . THR A 1 189 ? -8.13200 -61.87400 -4.86100 1.000 12.11000 189 THR A CA 1
ATOM 1467 C C . THR A 1 189 ? -8.65900 -63.26800 -5.15800 1.000 12.10000 189 THR A C 1
ATOM 1468 O O . THR A 1 189 ? -8.59600 -64.15600 -4.30800 1.000 14.35000 189 THR A O 1
ATOM 1472 N N . CYS A 1 190 ? -9.18900 -63.46900 -6.37700 1.000 11.45000 190 CYS A N 1
ATOM 1473 C CA . CYS A 1 190 ? -9.67700 -64.78100 -6.76300 1.000 12.50000 190 CYS A CA 1
ATOM 1474 C C . CYS A 1 190 ? -9.15000 -65.11700 -8.15300 1.000 13.76000 190 CYS A C 1
ATOM 1475 O O . CYS A 1 190 ? -8.72200 -64.23400 -8.89600 1.000 15.81000 190 CYS A O 1
ATOM 1478 N N . GLN A 1 191 ? -9.20200 -66.40700 -8.50300 1.000 13.00000 191 GLN A N 1
ATOM 1479 C CA . GLN A 1 191 ? -8.77600 -66.79800 -9.85100 1.000 15.33000 191 GLN A CA 1
ATOM 1480 C C . GLN A 1 191 ? -9.84800 -66.48500 -10.89400 1.000 16.71000 191 GLN A C 1
ATOM 1481 O O . GLN A 1 191 ? -9.52300 -66.07200 -12.01900 1.000 15.12000 191 GLN A O 1
ATOM 1487 N N . ALA A 1 192 ? -11.11900 -66.71400 -10.54900 1.000 18.25000 192 ALA A N 1
ATOM 1488 C CA . ALA A 1 192 ? -12.22200 -66.52500 -11.49200 1.000 19.64000 192 ALA A CA 1
ATOM 1489 C C . ALA A 1 192 ? -12.31600 -65.08000 -11.97000 1.000 18.83000 192 ALA A C 1
ATOM 1490 O O . ALA A 1 192 ? -12.11600 -64.13900 -11.20100 1.000 16.94000 192 ALA A O 1
ATOM 1492 N N . ASP A 1 193 ? -12.65500 -64.90200 -13.25500 1.000 19.41000 193 ASP A N 1
ATOM 1493 C CA . ASP A 1 193 ? -12.73800 -63.58900 -13.89200 1.000 16.86000 193 ASP A CA 1
ATOM 1494 C C . ASP A 1 193 ? -14.03500 -63.56000 -14.69600 1.000 19.63000 193 ASP A C 1
ATOM 1495 O O . ASP A 1 193 ? -14.12200 -64.21800 -15.73500 1.000 19.34000 193 ASP A O 1
ATOM 1500 N N . TYR A 1 194 ? -15.04000 -62.81700 -14.22500 1.000 15.91000 194 TYR A N 1
ATOM 1501 C CA . TYR A 1 194 ? -16.35300 -62.86100 -14.86700 1.000 16.80000 194 TYR A CA 1
ATOM 1502 C C . TYR A 1 194 ? -17.13200 -61.59200 -14.54900 1.000 21.20000 194 TYR A C 1
ATOM 1503 O O . TYR A 1 194 ? -16.88400 -60.93200 -13.53700 1.000 18.83000 194 TYR A O 1
ATOM 1512 N N . GLU A 1 195 ? -18.07200 -61.25100 -15.43400 1.000 18.17000 195 GLU A N 1
ATOM 1513 C CA . GLU A 1 195 ? -18.88900 -60.05900 -15.22900 1.000 19.99000 195 GLU A CA 1
ATOM 1514 C C . GLU A 1 195 ? -19.66700 -60.16600 -13.91700 1.000 17.02000 195 GLU A C 1
ATOM 1515 O O . GLU A 1 195 ? -20.26800 -61.19700 -13.61400 1.000 18.71000 195 GLU A O 1
ATOM 1521 N N . GLY A 1 196 ? -19.64700 -59.09700 -13.13800 1.000 16.69000 196 GLY A N 1
ATOM 1522 C CA . GLY A 1 196 ? -2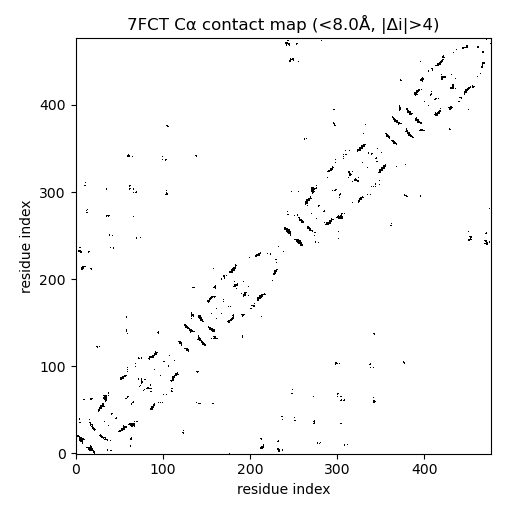0.35400 -59.12600 -11.87600 1.000 20.08000 196 GLY A CA 1
ATOM 1523 C C . GLY A 1 196 ? -19.63200 -59.83700 -10.75900 1.000 23.44000 196 GLY A C 1
ATOM 1524 O O . GLY A 1 196 ? -20.24300 -60.08600 -9.71000 1.000 17.24000 196 GLY A O 1
ATOM 1525 N N . ASN A 1 197 ? -18.36300 -60.19700 -10.95800 1.000 18.85000 197 ASN A N 1
ATOM 1526 C CA . ASN A 1 197 ? -17.56900 -60.83700 -9.90600 1.000 16.83000 197 ASN A CA 1
ATOM 1527 C C . ASN A 1 197 ? -17.66200 -60.06000 -8.59800 1.000 13.65000 197 ASN A C 1
ATOM 1528 O O . ASN A 1 197 ? -17.54300 -58.83200 -8.59300 1.000 14.22000 197 ASN A O 1
ATOM 1533 N N . VAL A 1 198 ? -17.87600 -60.78900 -7.48500 1.000 14.29000 198 VAL A N 1
ATOM 1534 C CA . VAL A 1 198 ? -17.95700 -60.16600 -6.16600 1.000 13.12000 198 VAL A CA 1
ATOM 1535 C C . VAL A 1 198 ? -16.58300 -60.05200 -5.50400 1.000 11.47000 198 VAL A C 1
ATOM 1536 O O . VAL A 1 198 ? -16.46300 -59.44000 -4.43300 1.000 12.84000 198 VAL A O 1
ATOM 1540 N N . HIS A 1 199 ? -15.53600 -60.56700 -6.14800 1.000 10.69000 199 HIS A N 1
ATOM 1541 C CA . HIS A 1 199 ? -14.15900 -60.42000 -5.70800 1.000 10.64000 199 HIS A CA 1
ATOM 1542 C C . HIS A 1 199 ? -13.31200 -59.88800 -6.86100 1.000 14.81000 199 HIS A C 1
ATOM 1543 O O . HIS A 1 199 ? -13.71800 -59.91900 -8.02900 1.000 14.62000 199 HIS A O 1
ATOM 1550 N N . LEU A 1 200 ? -12.12400 -59.39400 -6.53000 1.000 12.16000 200 LEU A N 1
ATOM 1551 C CA . LEU A 1 200 ? -11.19700 -58.88300 -7.54400 1.000 13.78000 200 LEU A CA 1
ATOM 1552 C C . LEU A 1 200 ? -10.39100 -60.03000 -8.14100 1.000 13.56000 200 LEU A C 1
ATOM 1553 O O . LEU A 1 200 ? -9.68600 -60.73500 -7.41600 1.000 12.95000 200 LEU A O 1
ATOM 1558 N N . SER A 1 201 ? -10.47000 -60.21900 -9.45900 1.000 14.54000 201 SER A N 1
ATOM 1559 C CA . SER A 1 201 ? -9.70900 -61.29300 -10.08000 1.000 12.55000 201 SER A CA 1
ATOM 1560 C C . SER A 1 201 ? -8.21700 -60.96700 -10.08100 1.000 11.54000 201 SER A C 1
ATOM 1561 O O . SER A 1 201 ? -7.80300 -59.80000 -10.09900 1.000 13.75000 201 SER A O 1
ATOM 1564 N N . LEU A 1 202 ? -7.40500 -62.01800 -10.08300 1.000 13.42000 202 LEU A N 1
ATOM 1565 C CA . LEU A 1 202 ? -5.96100 -61.83400 -10.19400 1.000 14.57000 202 LEU A CA 1
ATOM 1566 C C . LEU A 1 202 ? -5.60000 -61.08200 -11.47500 1.000 13.92000 202 LEU A C 1
ATOM 1567 O O . LEU A 1 202 ? -4.73000 -60.20200 -11.47100 1.000 14.64000 202 LEU A O 1
ATOM 1572 N N . LYS A 1 203 ? -6.28300 -61.39500 -12.57900 1.000 14.04000 203 LYS A N 1
ATOM 1573 C CA . LYS A 1 203 ? -6.03800 -60.66400 -13.82900 1.000 12.99000 203 LYS A CA 1
ATOM 1574 C C . LYS A 1 203 ? -6.26600 -59.16800 -13.65700 1.000 16.18000 203 LYS A C 1
ATOM 1575 O O . LYS A 1 203 ? -5.41700 -58.34700 -14.03000 1.000 17.27000 203 LYS A O 1
ATOM 1581 N N . LYS A 1 204 ? -7.41500 -58.79100 -13.09200 1.000 16.54000 204 LYS A N 1
ATOM 1582 C CA . LYS A 1 204 ? -7.69500 -57.37500 -12.89300 1.000 16.31000 204 LYS A CA 1
ATOM 1583 C C . LYS A 1 204 ? -6.69500 -56.73700 -11.93900 1.000 16.92000 204 LYS A C 1
ATOM 1584 O O . LYS A 1 204 ? -6.24400 -55.60700 -12.16600 1.000 15.33000 204 LYS A O 1
ATOM 1590 N N . LEU A 1 205 ? -6.35100 -57.43000 -10.84900 1.000 16.14000 205 LEU A N 1
ATOM 1591 C CA . LEU A 1 205 ? -5.34100 -56.88100 -9.95100 1.000 12.91000 205 LEU A CA 1
ATOM 1592 C C . LEU A 1 205 ? -4.05200 -56.58500 -10.71200 1.000 16.03000 205 LEU A C 1
ATOM 1593 O O . LEU A 1 205 ? -3.44600 -55.51800 -10.53300 1.000 16.85000 205 LEU A O 1
ATOM 1598 N N . SER A 1 206 ? -3.63200 -57.50800 -11.58700 1.000 16.66000 206 SER A N 1
ATOM 1599 C CA . SER A 1 206 ? -2.38800 -57.29900 -12.32600 1.000 19.73000 206 SER A CA 1
ATOM 1600 C C . SER A 1 206 ? -2.50900 -56.13300 -13.30100 1.000 20.28000 206 SER A C 1
ATOM 1601 O O . SER A 1 206 ? -1.52400 -55.43200 -13.54400 1.000 23.48000 206 SER A O 1
ATOM 1604 N N . GLU A 1 207 ? -3.70900 -55.88600 -13.82700 1.000 21.74000 207 GLU A N 1
ATOM 1605 C CA . GLU A 1 207 ? -3.90500 -54.73800 -14.71900 1.000 22.35000 207 GLU A CA 1
ATOM 1606 C C . GLU A 1 207 ? -3.93600 -53.41200 -13.96800 1.000 27.70000 207 GLU A C 1
ATOM 1607 O O . GLU A 1 207 ? -3.53900 -52.38100 -14.52100 1.000 25.53000 207 GLU A O 1
ATOM 1613 N N . MET A 1 208 ? -4.35400 -53.42400 -12.70900 1.000 20.71000 208 MET A N 1
ATOM 1614 C CA . MET A 1 208 ? -4.54700 -52.18000 -11.93400 1.000 23.62000 208 MET A CA 1
ATOM 1615 C C . MET A 1 208 ? -3.29500 -51.77400 -11.18000 1.000 23.82000 208 MET A C 1
ATOM 1616 O O . MET A 1 208 ? -3.15600 -50.59700 -10.90600 1.000 23.38000 208 MET A O 1
ATOM 1621 N N . VAL A 1 209 ? -2.45900 -52.75000 -10.86000 1.000 20.62000 209 VAL A N 1
ATOM 1622 C CA . VAL A 1 209 ? -1.26600 -52.51800 -10.01600 1.000 22.79000 209 VAL A CA 1
ATOM 1623 C C . VAL A 1 209 ? 0.00400 -52.82600 -10.79500 1.000 26.39000 209 VAL A C 1
ATOM 1624 O O . VAL A 1 209 ? 0.21700 -53.97500 -11.13300 1.000 27.63000 209 VAL A O 1
ATOM 1628 N N . TRP A 1 210 ? 0.82700 -51.82100 -10.99100 1.000 28.01000 210 TRP A N 1
ATOM 1629 C CA . TRP A 1 210 ? 2.11500 -52.06000 -11.67800 1.000 37.74000 210 TRP A CA 1
ATOM 1630 C C . TRP A 1 210 ? 3.26900 -51.77800 -10.71400 1.000 33.70000 210 TRP A C 1
ATOM 1631 O O . TRP A 1 210 ? 4.17900 -52.57000 -10.68800 1.000 40.49000 210 TRP A O 1
ATOM 1642 N N . ALA A 1 211 ? 3.20200 -50.69500 -9.95100 1.000 27.97000 211 ALA A N 1
ATOM 1643 C CA . ALA A 1 211 ? 4.28700 -50.35900 -9.01400 1.000 24.98000 211 ALA A CA 1
ATOM 1644 C C . ALA A 1 211 ? 4.03900 -50.98000 -7.63200 1.000 25.51000 211 ALA A C 1
ATOM 1645 O O . ALA A 1 211 ? 2.90200 -51.20400 -7.29800 1.000 24.02000 211 ALA A O 1
ATOM 1647 N N . ASN A 1 212 ? 5.11100 -51.28700 -6.92500 1.000 19.43000 212 ASN A N 1
ATOM 1648 C CA . ASN A 1 212 ? 5.03700 -51.80200 -5.53800 1.000 19.99000 212 ASN A CA 1
ATOM 1649 C C . ASN A 1 212 ? 4.22100 -53.09800 -5.44900 1.000 18.63000 212 ASN A C 1
ATOM 1650 O O . ASN A 1 212 ? 3.65400 -53.31600 -4.41700 1.000 17.52000 212 ASN A O 1
ATOM 1655 N N . ARG A 1 213 ? 4.19100 -53.91400 -6.49900 1.000 17.40000 213 ARG A N 1
ATOM 1656 C CA . ARG A 1 213 ? 3.52200 -55.20700 -6.35800 1.000 17.79000 213 ARG A CA 1
ATOM 1657 C C . ARG A 1 213 ? 4.09000 -56.00900 -5.20400 1.000 16.36000 213 ARG A C 1
ATOM 1658 O O . ARG A 1 213 ? 3.39600 -56.86700 -4.64800 1.000 16.94000 213 ARG A O 1
ATOM 1666 N N . ASP A 1 214 ? 5.35300 -55.76600 -4.84500 1.000 15.49000 214 ASP A N 1
ATOM 1667 C CA . ASP A 1 214 ? 5.96600 -56.51600 -3.76200 1.000 17.36000 214 ASP A CA 1
ATOM 1668 C C . ASP A 1 214 ? 5.34400 -56.19700 -2.41100 1.000 16.72000 214 ASP A C 1
ATOM 1669 O O . ASP A 1 214 ? 5.62000 -56.90700 -1.43900 1.000 16.39000 214 ASP A O 1
ATOM 1674 N N . ARG A 1 215 ? 4.52200 -55.15100 -2.32400 1.000 13.06000 215 ARG A N 1
ATOM 1675 C CA . ARG A 1 215 ? 3.82500 -54.81500 -1.09100 1.000 14.95000 215 ARG A CA 1
ATOM 1676 C C . ARG A 1 215 ? 2.38400 -55.30300 -1.09800 1.000 13.67000 215 ARG A C 1
ATOM 1677 O O . ARG A 1 215 ? 1.63900 -54.99800 -0.16100 1.000 14.02000 215 ARG A O 1
ATOM 1685 N N . VAL A 1 216 ? 1.98300 -56.05000 -2.13200 1.000 12.52000 216 VAL A N 1
ATOM 1686 C CA . VAL A 1 216 ? 0.60100 -56.50900 -2.28800 1.000 13.34000 216 VAL A CA 1
ATOM 1687 C C . VAL A 1 216 ? 0.53200 -57.97300 -1.88500 1.000 14.77000 216 VAL A C 1
ATOM 1688 O O . VAL A 1 216 ? 1.38000 -58.78000 -2.28700 1.000 14.55000 216 VAL A O 1
ATOM 1692 N N . TYR A 1 217 ? -0.46300 -58.30700 -1.06100 1.000 13.07000 217 TYR A N 1
ATOM 1693 C CA . TYR A 1 217 ? -0.63300 -59.62600 -0.45900 1.000 10.78000 217 TYR A CA 1
ATOM 1694 C C . TYR A 1 217 ? -2.02300 -60.10900 -0.83700 1.000 12.54000 217 TYR A C 1
ATOM 1695 O O . TYR A 1 217 ? -3.01800 -59.50600 -0.41600 1.000 13.93000 217 TYR A O 1
ATOM 1704 N N . CYS A 1 218 ? -2.08100 -61.18500 -1.62900 1.000 12.54000 218 CYS A N 1
ATOM 1705 C CA . CYS A 1 218 ? -3.34300 -61.74800 -2.09100 1.000 10.55000 218 CYS A CA 1
ATOM 1706 C C . CYS A 1 218 ? -3.93700 -62.59800 -0.96600 1.000 10.07000 218 CYS A C 1
ATOM 1707 O O . CYS A 1 218 ? -3.26800 -63.50500 -0.45800 1.000 12.32000 218 CYS A O 1
ATOM 1710 N N . MET A 1 219 ? -5.20600 -62.35600 -0.62000 1.000 11.55000 219 MET A N 1
ATOM 1711 C CA . MET A 1 219 ? -5.86300 -63.08600 0.46000 1.000 11.77000 219 MET A CA 1
ATOM 1712 C C . MET A 1 219 ? -7.26400 -63.48300 0.01400 1.000 11.63000 219 MET A C 1
ATOM 1713 O O . MET A 1 219 ? -7.69900 -63.17200 -1.09800 1.000 11.55000 219 MET A O 1
ATOM 1718 N N . HIS A 1 220 ? -7.98500 -64.16100 0.91300 1.000 11.76000 220 HIS A N 1
ATOM 1719 C CA . HIS A 1 220 ? -9.32800 -64.66900 0.61800 1.000 12.20000 220 HIS A CA 1
ATOM 1720 C C . HIS A 1 220 ? -9.27500 -65.59900 -0.59500 1.000 10.98000 220 HIS A C 1
ATOM 1721 O O . HIS A 1 220 ? -10.02900 -65.44900 -1.55800 1.000 12.99000 220 HIS A O 1
ATOM 1728 N N . LEU A 1 221 ? -8.35600 -66.56800 -0.54600 1.000 12.07000 221 LEU A N 1
ATOM 1729 C CA . LEU A 1 221 ? -7.99000 -67.32200 -1.74900 1.000 11.20000 221 LEU A CA 1
ATOM 1730 C C . LEU A 1 221 ? -8.98300 -68.44000 -2.03200 1.000 14.09000 221 LEU A C 1
ATOM 1731 O O . LEU A 1 221 ? -9.26700 -69.24800 -1.15000 1.000 15.54000 221 LEU A O 1
ATOM 1736 N N . ASP A 1 222 ? -9.45700 -68.52400 -3.27900 1.000 16.09000 222 ASP A N 1
ATOM 1737 C CA . ASP A 1 222 ? -10.38000 -69.59900 -3.62100 1.000 16.66000 222 ASP A CA 1
ATOM 1738 C C . ASP A 1 222 ? -9.61300 -70.88400 -3.93000 1.000 20.60000 222 ASP A C 1
ATOM 1739 O O . ASP A 1 222 ? -8.38100 -70.90800 -4.02000 1.000 17.94000 222 ASP A O 1
ATOM 1744 N N . GLY A 1 223 ? -10.35400 -71.98600 -4.04600 1.000 19.56000 223 GLY A N 1
ATOM 1745 C CA . GLY A 1 223 ? -9.69400 -73.27000 -4.20500 1.000 18.09000 223 GLY A CA 1
ATOM 1746 C C . GLY A 1 223 ? -8.89900 -73.36100 -5.49900 1.000 20.19000 223 GLY A C 1
ATOM 1747 O O . GLY A 1 223 ? -7.92000 -74.10500 -5.58200 1.000 24.31000 223 GLY A O 1
ATOM 1748 N N . GLY A 1 224 ? -9.29900 -72.60500 -6.50900 1.000 18.67000 224 GLY A N 1
ATOM 1749 C CA . GLY A 1 224 ? -8.59700 -72.59600 -7.77800 1.000 23.21000 224 GLY A CA 1
ATOM 1750 C C . GLY A 1 224 ? -7.46400 -71.59800 -7.90100 1.000 20.37000 224 GLY A C 1
ATOM 1751 O O . GLY A 1 224 ? -6.90600 -71.44300 -8.99600 1.000 16.67000 224 GLY A O 1
ATOM 1752 N N . PHE A 1 225 ? -7.09300 -70.91800 -6.82100 1.000 13.60000 225 PHE A N 1
ATOM 1753 C CA . PHE A 1 225 ? -6.16900 -69.79400 -6.94300 1.000 13.02000 225 PHE A CA 1
ATOM 1754 C C . PHE A 1 225 ? -4.79200 -70.28800 -7.37300 1.000 15.84000 225 PHE A C 1
ATOM 1755 O O . PHE A 1 225 ? -4.27300 -71.25700 -6.82000 1.000 15.68000 225 PHE A O 1
ATOM 1763 N N . ASN A 1 226 ? -4.19600 -69.62000 -8.35800 1.000 14.65000 226 ASN A N 1
ATOM 1764 C CA . ASN A 1 226 ? -2.93600 -70.07800 -8.93800 1.000 15.83000 226 ASN A CA 1
ATOM 1765 C C . ASN A 1 226 ? -1.81500 -69.30000 -8.26000 1.000 14.08000 226 ASN A C 1
ATOM 1766 O O . ASN A 1 226 ? -1.42000 -68.22600 -8.71300 1.000 13.41000 226 ASN A O 1
ATOM 1771 N N . ARG A 1 227 ? -1.32500 -69.84700 -7.14100 1.000 13.81000 227 ARG A N 1
ATOM 1772 C CA . ARG A 1 227 ? -0.30600 -69.14900 -6.35600 1.000 14.93000 227 ARG A CA 1
ATOM 1773 C C . ARG A 1 227 ? 0.97000 -68.95800 -7.16100 1.000 16.39000 227 ARG A C 1
ATOM 1774 O O . ARG A 1 227 ? 1.64800 -67.92600 -7.04100 1.000 16.41000 227 ARG A O 1
ATOM 1782 N N . GLU A 1 228 ? 1.32200 -69.95000 -7.97800 1.000 15.94000 228 GLU A N 1
ATOM 1783 C CA . GLU A 1 228 ? 2.53300 -69.80800 -8.77100 1.000 17.20000 228 GLU A CA 1
ATOM 1784 C C . GLU A 1 228 ? 2.40200 -68.65400 -9.75600 1.000 19.09000 228 GLU A C 1
ATOM 1785 O O . GLU A 1 228 ? 3.34100 -67.87200 -9.92600 1.000 19.27000 228 GLU A O 1
ATOM 1791 N N . GLN A 1 229 ? 1.22400 -68.49100 -10.37500 1.000 15.23000 229 GLN A N 1
ATOM 1792 C CA . GLN A 1 229 ? 1.02400 -67.36400 -11.28100 1.000 16.60000 229 GLN A CA 1
ATOM 1793 C C . GLN A 1 229 ? 1.08400 -66.03400 -10.53400 1.000 16.23000 229 GLN A C 1
ATOM 1794 O O . GLN A 1 229 ? 1.69500 -65.06700 -11.01000 1.000 13.83000 229 GLN A O 1
ATOM 1800 N N . ALA A 1 230 ? 0.44000 -65.95500 -9.35900 1.000 15.87000 230 ALA A N 1
ATOM 1801 C CA . ALA A 1 230 ? 0.49300 -64.71800 -8.59300 1.000 14.04000 230 ALA A CA 1
ATOM 1802 C C . ALA A 1 230 ? 1.93700 -64.35700 -8.25400 1.000 13.96000 230 ALA A C 1
ATOM 1803 O O . ALA A 1 230 ? 2.33100 -63.19100 -8.35500 1.000 14.14000 230 ALA A O 1
ATOM 1805 N N . GLU A 1 231 ? 2.74300 -65.35100 -7.85300 1.000 14.60000 231 GLU A N 1
ATOM 1806 C CA . GLU A 1 231 ? 4.14000 -65.06600 -7.53600 1.000 14.95000 231 GLU A CA 1
ATOM 1807 C C . GLU A 1 231 ? 4.93000 -64.68500 -8.78600 1.000 16.13000 231 GLU A C 1
ATOM 1808 O O . GLU A 1 231 ? 5.80300 -63.80900 -8.72500 1.000 16.42000 231 GLU A O 1
ATOM 1814 N N . GLU A 1 232 ? 4.65700 -65.33700 -9.92400 1.000 18.85000 232 GLU A N 1
ATOM 1815 C CA . GLU A 1 232 ? 5.33500 -64.93500 -11.15700 1.000 18.53000 232 GLU A CA 1
ATOM 1816 C C . GLU A 1 232 ? 5.05900 -63.47600 -11.48400 1.000 17.12000 232 GLU A C 1
ATOM 1817 O O . GLU A 1 232 ? 5.94800 -62.75500 -11.96000 1.000 19.06000 232 GLU A O 1
ATOM 1823 N N . LEU A 1 233 ? 3.83400 -63.01700 -11.23200 1.000 16.17000 233 LEU A N 1
ATOM 1824 C CA . LEU A 1 233 ? 3.47500 -61.62100 -11.47300 1.000 16.76000 233 LEU A CA 1
ATOM 1825 C C . LEU A 1 233 ? 4.10300 -60.65200 -10.47500 1.000 19.79000 233 LEU A C 1
ATOM 1826 O O . LEU A 1 233 ? 4.05800 -59.43800 -10.71600 1.000 21.26000 233 LEU A O 1
ATOM 1831 N N . GLY A 1 234 ? 4.67000 -61.14000 -9.37200 1.000 15.42000 234 GLY A N 1
ATOM 1832 C CA . GLY A 1 234 ? 5.32700 -60.28000 -8.40700 1.000 16.41000 234 GLY A CA 1
ATOM 1833 C C . GLY A 1 234 ? 4.53200 -60.00900 -7.15000 1.000 16.35000 234 GLY A C 1
ATOM 1834 O O . GLY A 1 234 ? 4.97100 -59.19600 -6.31800 1.000 18.37000 234 GLY A O 1
ATOM 1835 N N . PHE A 1 235 ? 3.38500 -60.66200 -6.98100 1.000 14.85000 235 PHE A N 1
ATOM 1836 C CA . PHE A 1 235 ? 2.55800 -60.50300 -5.79400 1.000 14.83000 235 PHE A CA 1
ATOM 1837 C C . PHE A 1 235 ? 2.95800 -61.51600 -4.72300 1.000 14.25000 235 PHE A C 1
ATOM 1838 O O . PHE A 1 235 ? 3.57700 -62.55100 -5.00300 1.000 16.64000 235 PHE A O 1
ATOM 1846 N N . ASN A 1 236 ? 2.62600 -61.19100 -3.47600 1.000 12.23000 236 ASN A N 1
ATOM 1847 C CA . ASN A 1 236 ? 2.74700 -62.13000 -2.36700 1.000 14.91000 236 ASN A CA 1
ATOM 1848 C C . ASN A 1 236 ? 1.43000 -62.87200 -2.20200 1.000 13.68000 236 ASN A C 1
ATOM 1849 O O . ASN A 1 236 ? 0.36600 -62.34400 -2.53400 1.000 14.86000 236 ASN A O 1
ATOM 1854 N N . VAL A 1 237 ? 1.51100 -64.09500 -1.68000 1.000 11.45000 237 VAL A N 1
ATOM 1855 C CA . VAL A 1 237 ? 0.33200 -64.92100 -1.41400 1.000 13.52000 237 VAL A CA 1
ATOM 1856 C C . VAL A 1 237 ? 0.29300 -65.18800 0.08200 1.000 13.32000 237 VAL A C 1
ATOM 1857 O O . VAL A 1 237 ? 1.26300 -65.69200 0.64200 1.000 14.80000 237 VAL A O 1
ATOM 1861 N N . VAL A 1 238 ? -0.82200 -64.85000 0.72400 1.000 11.57000 238 VAL A N 1
ATOM 1862 C CA . VAL A 1 238 ? -0.95500 -65.04500 2.16600 1.000 13.77000 238 VAL A CA 1
ATOM 1863 C C . VAL A 1 238 ? -1.18100 -66.53000 2.46200 1.000 14.12000 238 VAL A C 1
ATOM 1864 O O . VAL A 1 238 ? -1.66700 -67.29200 1.62100 1.000 14.25000 238 VAL A O 1
ATOM 1868 N N . GLN A 1 239 ? -0.83000 -66.95300 3.67100 1.000 12.78000 239 GLN A N 1
ATOM 1869 C CA . GLN A 1 239 ? -1.17600 -68.28400 4.15000 1.000 11.69000 239 GLN A CA 1
ATOM 1870 C C . GLN A 1 239 ? -1.50900 -68.15000 5.62900 1.000 13.47000 239 GLN A C 1
ATOM 1871 O O . GLN A 1 239 ? -1.19200 -67.12800 6.23900 1.000 12.17000 239 GLN A O 1
ATOM 1877 N N . PRO A 1 240 ? -2.19100 -69.14300 6.21700 1.000 13.35000 240 PRO A N 1
ATOM 1878 C CA . PRO A 1 240 ? -2.44600 -69.07600 7.66400 1.000 13.92000 240 PRO A CA 1
ATOM 1879 C C . PRO A 1 240 ? -1.12100 -69.04600 8.39800 1.000 14.36000 240 PRO A C 1
ATOM 1880 O O . PRO A 1 240 ? -0.12600 -69.59200 7.92200 1.000 16.20000 240 PRO A O 1
ATOM 1884 N N . SER A 1 241 ? -1.10500 -68.41000 9.55900 1.000 13.79000 241 SER A N 1
ATOM 1885 C CA . SER A 1 241 ? 0.14200 -68.43600 10.31500 1.000 15.51000 241 SER A CA 1
ATOM 1886 C C . SER A 1 241 ? 0.45300 -69.88000 10.72600 1.000 16.88000 241 SER A C 1
ATOM 1887 O O . SER A 1 241 ? -0.42400 -70.74800 10.74900 1.000 14.92000 241 SER A O 1
ATOM 1890 N N . TYR A 1 242 ? 1.73700 -70.16200 10.99300 1.000 15.13000 242 TYR A N 1
ATOM 1891 C CA . TYR A 1 242 ? 2.11500 -71.54300 11.31300 1.000 18.37000 242 TYR A CA 1
ATOM 1892 C C . TYR A 1 242 ? 1.42000 -72.05400 12.57100 1.000 16.67000 242 TYR A C 1
ATOM 1893 O O . TYR A 1 242 ? 1.22200 -73.26200 12.71000 1.000 22.43000 242 TYR A O 1
ATOM 1902 N N . LYS A 1 243 ? 1.00800 -71.15900 13.45400 1.000 16.12000 243 LYS A N 1
ATOM 1903 C CA . LYS A 1 243 ? 0.19700 -71.54500 14.60100 1.000 19.11000 243 LYS A CA 1
ATOM 1904 C C . LYS A 1 243 ? -1.04300 -72.31000 14.16700 1.000 21.44000 243 LYS A C 1
ATOM 1905 O O . LYS A 1 243 ? -1.47600 -73.23800 14.85400 1.000 18.83000 243 LYS A O 1
ATOM 1911 N N . PHE A 1 244 ? -1.60200 -71.96500 13.00900 1.000 16.67000 244 PHE A N 1
ATOM 1912 C CA . PHE A 1 244 ? -2.84500 -72.56800 12.55800 1.000 18.97000 244 PHE A CA 1
ATOM 1913 C C . PHE A 1 244 ? -2.63800 -73.65700 11.51600 1.000 24.79000 244 PHE A C 1
ATOM 1914 O O . PHE A 1 244 ? -3.61700 -74.27900 11.09400 1.000 22.46000 244 PHE A O 1
ATOM 1922 N N . MET A 1 245 ? -1.39300 -73.98100 11.18200 1.000 26.92000 245 MET A N 1
ATOM 1923 C CA . MET A 1 245 ? -1.11200 -75.03700 10.20600 1.000 30.16000 245 MET A CA 1
ATOM 1924 C C . MET A 1 245 ? -0.56700 -76.32200 10.82200 1.000 32.23000 245 MET A C 1
ATOM 1925 O O . MET A 1 245 ? -0.20400 -76.36000 11.99600 1.000 39.83000 245 MET A O 1
ATOM 1930 N N . MET B 1 1 ? -31.62200 -93.63000 15.72000 1.000 25.49000 1 MET B N 1
ATOM 1931 C CA . MET B 1 1 ? -31.61200 -93.47100 14.26700 1.000 18.71000 1 MET B CA 1
ATOM 1932 C C . MET B 1 1 ? -30.55100 -92.44900 13.81700 1.000 19.24000 1 MET B C 1
ATOM 1933 O O . MET B 1 1 ? -30.18700 -92.42500 12.64200 1.000 23.15000 1 MET B O 1
ATOM 1938 N N . PHE B 1 2 ? -30.11200 -91.56400 14.71300 1.000 15.27000 2 PHE B N 1
ATOM 1939 C CA . PHE B 1 2 ? -29.30900 -90.41500 14.30300 1.000 13.21000 2 PHE B CA 1
ATOM 1940 C C . PHE B 1 2 ? -27.81900 -90.70300 14.42100 1.000 13.88000 2 PHE B C 1
ATOM 1941 O O . PHE B 1 2 ? -27.36700 -91.38600 15.34500 1.000 17.47000 2 PHE B O 1
ATOM 1949 N N . LYS B 1 3 ? -27.04900 -90.12600 13.49900 1.000 12.25000 3 LYS B N 1
ATOM 1950 C CA . LYS B 1 3 ? -25.60800 -89.96100 13.66600 1.000 13.74000 3 LYS B CA 1
ATOM 1951 C C . LYS B 1 3 ? -25.32100 -88.47300 13.84200 1.000 11.55000 3 LYS B C 1
ATOM 1952 O O . LYS B 1 3 ? -26.20000 -87.64000 13.63000 1.000 13.00000 3 LYS B O 1
ATOM 1958 N N . PHE B 1 4 ? -24.10700 -88.14900 14.28000 1.000 11.30000 4 PHE B N 1
ATOM 1959 C CA . PHE B 1 4 ? -23.78900 -86.74200 14.60800 1.000 9.32000 4 PHE B CA 1
ATOM 1960 C C . PHE B 1 4 ? -22.60100 -86.17600 13.82400 1.000 12.72000 4 PHE B C 1
ATOM 1961 O O . PHE B 1 4 ? -21.55700 -86.72400 13.83800 1.000 12.59000 4 PHE B O 1
ATOM 1969 N N . ILE B 1 5 ? -22.83400 -85.04400 13.16900 1.000 9.63000 5 ILE B N 1
ATOM 1970 C CA . ILE B 1 5 ? -21.73200 -84.27600 12.53400 1.000 11.38000 5 ILE B CA 1
ATOM 1971 C C . ILE B 1 5 ? -20.86600 -83.70900 13.66100 1.000 10.07000 5 ILE B C 1
ATOM 1972 O O . ILE B 1 5 ? -19.69400 -83.59400 13.50200 1.000 11.35000 5 ILE B O 1
ATOM 1977 N N . GLY B 1 6 ? -21.54400 -83.26300 14.71000 1.000 10.69000 6 GLY B N 1
ATOM 1978 C CA . GLY B 1 6 ? -20.91900 -82.73800 15.92600 1.000 9.44000 6 GLY B CA 1
ATOM 1979 C C . GLY B 1 6 ? -21.81300 -82.98500 17.12600 1.000 10.32000 6 GLY B C 1
ATOM 1980 O O . GLY B 1 6 ? -22.96900 -83.23600 16.92800 1.000 10.05000 6 GLY B O 1
ATOM 1981 N N . CYS B 1 7 ? -21.24100 -82.99000 18.32000 1.000 8.92000 7 CYS B N 1
ATOM 1982 C CA . CYS B 1 7 ? -22.08900 -83.25400 19.50600 1.000 11.07000 7 CYS B CA 1
ATOM 1983 C C . CYS B 1 7 ? -21.59600 -82.49800 20.74400 1.000 11.79000 7 CYS B C 1
ATOM 1984 O O . CYS B 1 7 ? -21.96800 -82.87900 21.79000 1.000 10.37000 7 CYS B O 1
ATOM 1987 N N . GLY B 1 8 ? -20.81600 -81.44400 20.57700 1.000 10.87000 8 GLY B N 1
ATOM 1988 C CA . GLY B 1 8 ? -20.34100 -80.75600 21.76300 1.000 9.98000 8 GLY B CA 1
ATOM 1989 C C . GLY B 1 8 ? -21.21800 -79.56600 22.07000 1.000 11.87000 8 GLY B C 1
ATOM 1990 O O . GLY B 1 8 ? -21.97100 -79.14800 21.23500 1.000 11.09000 8 GLY B O 1
ATOM 1991 N N . SER B 1 9 ? -20.93900 -78.93900 23.20700 1.000 10.08000 9 SER B N 1
ATOM 1992 C CA . SER B 1 9 ? -21.54900 -77.64300 23.57900 1.000 10.62000 9 SER B CA 1
ATOM 1993 C C . SER B 1 9 ? -20.79600 -76.53900 22.80500 1.000 11.71000 9 SER B C 1
ATOM 1994 O O . SER B 1 9 ? -19.81700 -76.79300 22.16700 1.000 12.17000 9 SER B O 1
ATOM 1997 N N . ALA B 1 10 ? -21.22000 -75.30100 22.97200 1.000 11.89000 10 ALA B N 1
ATOM 1998 C CA . ALA B 1 10 ? -20.67000 -74.22400 22.14800 1.000 12.59000 10 ALA B CA 1
ATOM 1999 C C . ALA B 1 10 ? -19.15900 -74.09700 22.29900 1.000 13.35000 10 ALA B C 1
ATOM 2000 O O . ALA B 1 10 ? -18.46000 -73.77000 21.33300 1.000 14.49000 10 ALA B O 1
ATOM 2002 N N . PHE B 1 11 ? -18.62700 -74.32600 23.49600 1.000 11.46000 11 PHE B N 1
ATOM 2003 C CA . PHE B 1 11 ? -17.18800 -74.12300 23.64300 1.000 11.78000 11 PHE B CA 1
ATOM 2004 C C . PHE B 1 11 ? -16.38400 -75.40200 23.45500 1.000 16.41000 11 PHE B C 1
ATOM 2005 O O . PHE B 1 11 ? -15.15500 -75.33600 23.39900 1.000 20.45000 11 PHE B O 1
ATOM 2013 N N . ASN B 1 12 ? -17.04100 -76.55000 23.32000 1.000 10.63000 12 ASN B N 1
ATOM 2014 C CA . ASN B 1 12 ? -16.36000 -77.83800 23.22100 1.000 11.60000 12 ASN B CA 1
ATOM 2015 C C . ASN B 1 12 ? -16.22400 -78.23800 21.74400 1.000 13.35000 12 ASN B C 1
ATOM 2016 O O . ASN B 1 12 ? -16.71400 -79.26800 21.29300 1.000 13.47000 12 ASN B O 1
ATOM 2021 N N . THR B 1 13 ? -15.55100 -77.37200 20.96900 1.000 11.72000 13 THR B N 1
ATOM 2022 C CA . THR B 1 13 ? -15.60000 -77.48600 19.50700 1.000 13.90000 13 THR B CA 1
ATOM 2023 C C . THR B 1 13 ? -14.80500 -78.66000 18.95400 1.000 13.31000 13 THR B C 1
ATOM 2024 O O . THR B 1 13 ? -14.98700 -78.99600 17.77700 1.000 13.76000 13 THR B O 1
ATOM 2028 N N . ARG B 1 14 ? -13.98600 -79.29300 19.77300 1.000 16.05000 14 ARG B N 1
ATOM 2029 C CA . ARG B 1 14 ? -13.29200 -80.50200 19.26900 1.000 16.84000 14 ARG B CA 1
ATOM 2030 C C . ARG B 1 14 ? -14.32300 -81.58600 18.91400 1.000 16.99000 14 ARG B C 1
ATOM 2031 O O . ARG B 1 14 ? -13.98600 -82.43600 18.14000 1.000 17.50000 14 ARG B O 1
ATOM 2039 N N . LEU B 1 15 ? -15.51200 -81.56600 19.52500 1.000 12.32000 15 LEU B N 1
ATOM 2040 C CA . LEU B 1 15 ? -16.54800 -82.58900 19.20300 1.000 12.56000 15 LEU B CA 1
ATOM 2041 C C . LEU B 1 15 ? -17.47100 -82.07800 18.09200 1.000 11.61000 15 LEU B C 1
ATOM 2042 O O . LEU B 1 15 ? -18.44000 -82.71300 17.77400 1.000 10.39000 15 LEU B O 1
ATOM 2047 N N . GLY B 1 16 ? -17.23600 -80.83800 17.68400 1.000 10.23000 16 GLY B N 1
ATOM 2048 C CA . GLY B 1 16 ? -18.07200 -80.13300 16.70400 1.000 12.03000 16 GLY B CA 1
ATOM 2049 C C . GLY B 1 16 ? -19.31700 -79.55100 17.36900 1.000 10.93000 16 GLY B C 1
ATOM 2050 O O . GLY B 1 16 ? -19.53300 -79.74800 18.53300 1.000 11.32000 16 GLY B O 1
ATOM 2051 N N . ASN B 1 17 ? -20.06700 -78.75000 16.62900 1.000 11.79000 17 ASN B N 1
ATOM 2052 C CA . ASN B 1 17 ? -21.32600 -78.20500 17.17500 1.000 9.64000 17 ASN B CA 1
ATOM 2053 C C . ASN B 1 17 ? -22.40000 -79.30800 17.13100 1.000 12.40000 17 ASN B C 1
ATOM 2054 O O . ASN B 1 17 ? -22.34900 -80.18000 16.29200 1.000 10.26000 17 ASN B O 1
ATOM 2059 N N . ASN B 1 18 ? -23.36300 -79.21400 18.02200 1.000 9.16000 18 ASN B N 1
ATOM 2060 C CA . ASN B 1 18 ? -24.36500 -80.28800 18.14800 1.000 9.93000 18 ASN B CA 1
ATOM 2061 C C . ASN B 1 18 ? -25.28200 -80.30700 16.92600 1.000 11.60000 18 ASN B C 1
ATOM 2062 O O . ASN B 1 18 ? -26.05700 -79.39900 16.78200 1.000 10.49000 18 ASN B O 1
ATOM 2067 N N . SER B 1 19 ? -25.20600 -81.39700 16.16500 1.000 9.89000 19 SER B N 1
ATOM 2068 C CA . SER B 1 19 ? -25.99500 -81.51100 14.93100 1.000 8.87000 19 SER B CA 1
ATOM 2069 C C . SER B 1 19 ? -26.09800 -82.98300 14.54000 1.000 10.04000 19 SER B C 1
ATOM 2070 O O . SER B 1 19 ? -25.06900 -83.63600 14.33300 1.000 10.66000 19 SER B O 1
ATOM 2073 N N . ALA B 1 20 ? -27.32200 -83.49400 14.42100 1.000 10.81000 20 ALA B N 1
ATOM 2074 C CA . ALA B 1 20 ? -27.59800 -84.88100 14.06200 1.000 11.19000 20 ALA B CA 1
ATOM 2075 C C . ALA B 1 20 ? -27.93000 -84.96500 12.57600 1.000 12.44000 20 ALA B C 1
ATOM 2076 O O . ALA B 1 20 ? -28.40900 -83.99300 11.99500 1.000 13.24000 20 ALA B O 1
ATOM 2078 N N . TYR B 1 21 ? -27.69900 -86.13300 11.96700 1.000 9.44000 21 TYR B N 1
ATOM 2079 C CA . TYR B 1 21 ? -28.03400 -86.27100 10.55000 1.000 9.61000 21 TYR B CA 1
ATOM 2080 C C . TYR B 1 21 ? -28.50300 -87.68100 10.22900 1.000 12.54000 21 TYR B C 1
ATOM 2081 O O . TYR B 1 21 ? -28.26500 -88.63600 10.98100 1.000 11.85000 21 TYR B O 1
ATOM 2090 N N . ILE B 1 22 ? -29.21800 -87.76000 9.10400 1.000 9.65000 22 ILE B N 1
ATOM 2091 C CA . ILE B 1 22 ? -29.59700 -88.98200 8.40900 1.000 12.60000 22 ILE B CA 1
ATOM 2092 C C . ILE B 1 22 ? -29.19500 -88.77500 6.96100 1.000 12.58000 22 ILE B C 1
ATOM 2093 O O . ILE B 1 22 ? -29.47600 -87.71600 6.39200 1.000 12.98000 22 ILE B O 1
ATOM 2098 N N . LYS B 1 23 ? -28.52800 -89.75600 6.36700 1.000 12.97000 23 LYS B N 1
ATOM 2099 C CA . LYS B 1 23 ? -28.21300 -89.68400 4.93500 1.000 12.01000 23 LYS B CA 1
ATOM 2100 C C . LYS B 1 23 ? -28.74000 -90.95700 4.29300 1.000 18.29000 23 LYS B C 1
ATOM 2101 O O . LYS B 1 23 ? -28.34300 -92.06700 4.67800 1.000 15.24000 23 LYS B O 1
ATOM 2107 N N . GLU B 1 24 ? -29.64300 -90.79900 3.33100 1.000 16.82000 24 GLU B N 1
ATOM 2108 C CA . GLU B 1 24 ? -30.28200 -91.95600 2.71100 1.000 22.34000 24 GLU B CA 1
ATOM 2109 C C . GLU B 1 24 ? -30.82800 -91.54000 1.35700 1.000 25.32000 24 GLU B C 1
ATOM 2110 O O . GLU B 1 24 ? -31.45900 -90.48500 1.24700 1.000 23.68000 24 GLU B O 1
ATOM 2116 N N . ASP B 1 25 ? -30.58800 -92.36500 0.34000 1.000 30.10000 25 ASP B N 1
ATOM 2117 C CA . ASP B 1 25 ? -31.23000 -92.19000 -0.96800 1.000 29.84000 25 ASP B CA 1
ATOM 2118 C C . ASP B 1 25 ? -30.94200 -90.81400 -1.56700 1.000 25.38000 25 ASP B C 1
ATOM 2119 O O . ASP B 1 25 ? -31.83600 -90.16200 -2.11300 1.000 28.57000 25 ASP B O 1
ATOM 2124 N N . GLY B 1 26 ? -29.69600 -90.36000 -1.45400 1.000 22.28000 26 GLY B N 1
ATOM 2125 C CA . GLY B 1 26 ? -29.32100 -89.06700 -2.00100 1.000 21.58000 26 GLY B CA 1
ATOM 2126 C C . GLY B 1 26 ? -29.81700 -87.87000 -1.21600 1.000 19.73000 26 GLY B C 1
ATOM 2127 O O . GLY B 1 26 ? -29.60500 -86.72900 -1.65300 1.000 15.92000 26 GLY B O 1
ATOM 2128 N N . ILE B 1 27 ? -30.46600 -88.08300 -0.07400 1.000 18.21000 27 ILE B N 1
ATOM 2129 C CA . ILE B 1 27 ? -30.95800 -87.00000 0.77200 1.000 14.12000 27 ILE B CA 1
ATOM 2130 C C . ILE B 1 27 ? -30.06400 -86.91600 2.00300 1.000 14.67000 27 ILE B C 1
ATOM 2131 O O . ILE B 1 27 ? -29.79000 -87.94200 2.65000 1.000 14.54000 27 ILE B O 1
ATOM 2136 N N . LEU B 1 28 ? -29.61800 -85.70300 2.33500 1.000 11.49000 28 LEU B N 1
ATOM 2137 C CA . LEU B 1 28 ? -28.93700 -85.44400 3.60200 1.000 10.28000 28 LEU B CA 1
ATOM 2138 C C . LEU B 1 28 ? -29.86700 -84.59100 4.44500 1.000 11.14000 28 LEU B C 1
ATOM 2139 O O . LEU B 1 28 ? -30.16100 -83.45500 4.06800 1.000 12.24000 28 LEU B O 1
ATOM 2144 N N . PHE B 1 29 ? -30.30900 -85.13300 5.57800 1.000 11.79000 29 PHE B N 1
ATOM 2145 C CA . PHE B 1 29 ? -31.14400 -84.45200 6.55600 1.000 11.98000 29 PHE B CA 1
ATOM 2146 C C . PHE B 1 29 ? -30.28700 -84.17400 7.77700 1.000 13.20000 29 PHE B C 1
ATOM 2147 O O . PHE B 1 29 ? -29.57100 -85.05800 8.23800 1.000 13.55000 29 PHE B O 1
ATOM 2155 N N . MET B 1 30 ? -30.31900 -82.93400 8.25300 1.000 10.97000 30 MET B N 1
ATOM 2156 C CA . MET B 1 30 ? -29.53500 -82.57100 9.45200 1.000 9.94000 30 MET B CA 1
ATOM 2157 C C . MET B 1 30 ? -30.33300 -81.61100 10.33800 1.000 10.21000 30 MET B C 1
ATOM 2158 O O . MET B 1 30 ? -31.14800 -80.91500 9.82300 1.000 10.85000 30 MET B O 1
ATOM 2163 N N . ILE B 1 31 ? -30.08700 -81.67800 11.63300 1.000 8.29000 31 ILE B N 1
ATOM 2164 C CA . ILE B 1 31 ? -30.71000 -80.72600 12.57900 1.000 9.75000 31 ILE B CA 1
ATOM 2165 C C . ILE B 1 31 ? -29.61700 -79.73900 12.96800 1.000 11.34000 31 ILE B C 1
ATOM 2166 O O . ILE B 1 31 ? -28.58000 -80.17300 13.42500 1.000 10.84000 31 ILE B O 1
ATOM 2171 N N . ASP B 1 32 ? -29.82300 -78.48900 12.59000 1.000 8.29000 32 ASP B N 1
ATOM 2172 C CA . ASP B 1 32 ? -28.90500 -77.36000 12.83600 1.000 7.89000 32 ASP B CA 1
ATOM 2173 C C . ASP B 1 32 ? -27.65500 -77.40500 11.93000 1.000 10.53000 32 ASP B C 1
ATOM 2174 O O . ASP B 1 32 ? -27.30500 -78.38500 11.31600 1.000 11.10000 32 ASP B O 1
ATOM 2179 N N . CYS B 1 33 ? -26.98600 -76.28200 11.89700 1.000 8.77000 33 CYS B N 1
ATOM 2180 C CA . CYS B 1 33 ? -25.68900 -76.20600 11.21400 1.000 8.46000 33 CYS B CA 1
ATOM 2181 C C . CYS B 1 33 ? -24.89700 -75.09700 11.91100 1.000 10.67000 33 CYS B C 1
ATOM 2182 O O . CYS B 1 33 ? -24.74600 -74.07900 11.36500 1.000 9.33000 33 CYS B O 1
ATOM 2185 N N . GLY B 1 34 ? -24.30600 -75.42300 13.05500 1.000 9.63000 34 GLY B N 1
ATOM 2186 C CA . GLY B 1 34 ? -23.51500 -74.46900 13.84600 1.000 8.99000 34 GLY B CA 1
ATOM 2187 C C . GLY B 1 34 ? -22.26100 -73.99700 13.13200 1.000 10.95000 34 GLY B C 1
ATOM 2188 O O . GLY B 1 34 ? -21.79400 -74.63400 12.22500 1.000 9.90000 34 GLY B O 1
ATOM 2189 N N . SER B 1 35 ? -21.75500 -72.86200 13.58800 1.000 9.58000 35 SER B N 1
ATOM 2190 C CA . SER B 1 35 ? -20.55500 -72.21600 13.01700 1.000 10.73000 35 SER B CA 1
ATOM 2191 C C . SER B 1 35 ? -19.42100 -73.20100 12.68700 1.000 11.39000 35 SER B C 1
ATOM 2192 O O . SER B 1 35 ? -18.89100 -73.11800 11.61400 1.000 10.57000 35 SER B O 1
ATOM 2195 N N . ALA B 1 36 ? -19.13800 -74.12500 13.58600 1.000 10.09000 36 ALA B N 1
ATOM 2196 C CA . ALA B 1 36 ? -17.98600 -75.00200 13.35300 1.000 9.82000 36 ALA B CA 1
ATOM 2197 C C . ALA B 1 36 ? -18.22700 -76.06700 12.28200 1.000 10.46000 36 ALA B C 1
ATOM 2198 O O . ALA B 1 36 ? -17.26500 -76.73100 11.85200 1.000 11.28000 36 ALA B O 1
ATOM 2200 N N . ASN B 1 37 ? -19.46500 -76.28100 11.85100 1.000 9.95000 37 ASN B N 1
ATOM 2201 C CA . ASN B 1 37 ? -19.76000 -77.55800 11.21500 1.000 8.92000 37 ASN B CA 1
ATOM 2202 C C . ASN B 1 37 ? -19.60300 -77.56000 9.70300 1.000 8.92000 37 ASN B C 1
ATOM 2203 O O . ASN B 1 37 ? -19.37400 -78.62700 9.13900 1.000 10.80000 37 ASN B O 1
ATOM 2208 N N . PHE B 1 38 ? -19.72400 -76.41700 9.01700 1.000 9.91000 38 PHE B N 1
ATOM 2209 C CA . PHE B 1 38 ? -19.52100 -76.46700 7.56400 1.000 10.35000 38 PHE B CA 1
ATOM 2210 C C . PHE B 1 38 ? -18.11600 -76.97400 7.22700 1.000 9.33000 38 PHE B C 1
ATOM 2211 O O . PHE B 1 38 ? -17.94300 -77.78400 6.30800 1.000 10.22000 38 PHE B O 1
ATOM 2219 N N . ASP B 1 39 ? -17.09700 -76.50100 7.94400 1.000 12.18000 39 ASP B N 1
ATOM 2220 C CA . ASP B 1 39 ? -15.74900 -77.00300 7.68800 1.000 11.39000 39 ASP B CA 1
ATOM 2221 C C . ASP B 1 39 ? -15.67000 -78.50300 7.96400 1.000 10.44000 39 ASP B C 1
ATOM 2222 O O . ASP B 1 39 ? -15.03100 -79.24500 7.21600 1.000 12.01000 39 ASP B O 1
ATOM 2227 N N . ARG B 1 40 ? -16.28100 -78.97300 9.05700 1.000 11.16000 40 ARG B N 1
ATOM 2228 C CA . ARG B 1 40 ? -16.26900 -80.41900 9.30400 1.000 9.78000 40 ARG B CA 1
ATOM 2229 C C . ARG B 1 40 ? -16.91600 -81.17700 8.15000 1.000 13.69000 40 ARG B C 1
ATOM 2230 O O . ARG B 1 40 ? -16.40900 -82.21200 7.69500 1.000 12.45000 40 ARG B O 1
ATOM 2238 N N . ILE B 1 41 ? -18.05100 -80.68600 7.67800 1.000 9.63000 41 ILE B N 1
ATOM 2239 C CA . ILE B 1 41 ? -18.73700 -81.33800 6.56400 1.000 11.96000 41 ILE B CA 1
ATOM 2240 C C . ILE B 1 41 ? -17.84800 -81.35300 5.31700 1.000 13.16000 41 ILE B C 1
ATOM 2241 O O . ILE B 1 41 ? -17.75700 -82.36300 4.60600 1.000 14.19000 41 ILE B O 1
ATOM 2246 N N . MET B 1 42 ? -17.21000 -80.21900 5.02100 1.000 12.00000 42 MET B N 1
ATOM 2247 C CA . MET B 1 42 ? -16.38400 -80.09400 3.81000 1.000 12.37000 42 MET B CA 1
ATOM 2248 C C . MET B 1 42 ? -15.14800 -80.98700 3.86400 1.000 17.28000 42 MET B C 1
ATOM 2249 O O . MET B 1 42 ? -14.68500 -81.46900 2.82400 1.000 16.12000 42 MET B O 1
ATOM 2254 N N . ARG B 1 43 ? -14.60300 -81.21300 5.05800 1.000 14.30000 43 ARG B N 1
ATOM 2255 C CA . ARG B 1 43 ? -13.45400 -82.10200 5.21900 1.000 17.60000 43 ARG B CA 1
ATOM 2256 C C . ARG B 1 43 ? -13.82500 -83.57100 5.16400 1.000 21.56000 43 ARG B C 1
ATOM 2257 O O . ARG B 1 43 ? -12.92800 -84.41200 5.01100 1.000 24.38000 43 ARG B O 1
ATOM 2265 N N . SER B 1 44 ? -15.10600 -83.89500 5.29200 1.000 16.97000 44 SER B N 1
ATOM 2266 C CA . SER B 1 44 ? -15.60200 -85.25600 5.18900 1.000 18.37000 44 SER B CA 1
ATOM 2267 C C . SER B 1 44 ? -16.08100 -85.52700 3.76600 1.000 19.05000 44 SER B C 1
ATOM 2268 O O . SER B 1 44 ? -16.07400 -84.65400 2.90400 1.000 19.45000 44 SER B O 1
ATOM 2271 N N . ASP B 1 45 ? -16.53400 -86.75100 3.50800 1.000 17.88000 45 ASP B N 1
ATOM 2272 C CA . ASP B 1 45 ? -17.21400 -87.01800 2.25000 1.000 21.09000 45 ASP B CA 1
ATOM 2273 C C . ASP B 1 45 ? -18.72800 -87.04000 2.40800 1.000 20.71000 45 ASP B C 1
ATOM 2274 O O . ASP B 1 45 ? -19.42100 -87.65200 1.58800 1.000 20.65000 45 ASP B O 1
ATOM 2279 N N . LEU B 1 46 ? -19.25700 -86.40400 3.46300 1.000 16.95000 46 LEU B N 1
ATOM 2280 C CA . LEU B 1 46 ? -20.69200 -86.47500 3.71600 1.000 15.98000 46 LEU B CA 1
ATOM 2281 C C . LEU B 1 46 ? -21.50900 -85.98500 2.51900 1.000 15.64000 46 LEU B C 1
ATOM 2282 O O . LEU B 1 46 ? -22.58900 -86.51700 2.24900 1.000 18.95000 46 LEU B O 1
ATOM 2287 N N . LEU B 1 47 ? -21.03900 -84.96300 1.79800 1.000 14.78000 47 LEU B N 1
ATOM 2288 C CA . LEU B 1 47 ? -21.87900 -84.43800 0.71700 1.000 14.71000 47 LEU B CA 1
ATOM 2289 C C . LEU B 1 47 ? -21.76300 -85.24600 -0.57600 1.000 18.41000 47 LEU B C 1
ATOM 2290 O O . LEU B 1 47 ? -22.47900 -84.95300 -1.54700 1.000 16.67000 47 LEU B O 1
ATOM 2295 N N . GLU B 1 48 ? -20.90100 -86.25100 -0.60800 1.000 20.10000 48 GLU B N 1
ATOM 2296 C CA . GLU B 1 48 ? -20.73500 -87.04800 -1.81900 1.000 21.81000 48 GLU B CA 1
ATOM 2297 C C . GLU B 1 48 ? -22.02300 -87.79900 -2.12400 1.000 19.19000 48 GLU B C 1
ATOM 2298 O O . GLU B 1 48 ? -22.58500 -88.46700 -1.24800 1.000 20.24000 48 GLU B O 1
ATOM 2304 N N . GLY B 1 49 ? -22.50200 -87.67900 -3.36300 1.000 20.10000 49 GLY B N 1
ATOM 2305 C CA . GLY B 1 49 ? -23.71400 -88.38200 -3.74000 1.000 20.04000 49 GLY B CA 1
ATOM 2306 C C . GLY B 1 49 ? -24.99700 -87.79100 -3.21700 1.000 21.54000 49 GLY B C 1
ATOM 2307 O O . GLY B 1 49 ? -26.05900 -88.41400 -3.36200 1.000 23.88000 49 GLY B O 1
ATOM 2308 N N . VAL B 1 50 ? -24.94400 -86.60200 -2.63500 1.000 18.30000 50 VAL B N 1
ATOM 2309 C CA . VAL B 1 50 ? -26.12200 -85.96100 -2.07300 1.000 16.02000 50 VAL B CA 1
ATOM 2310 C C . VAL B 1 50 ? -26.76200 -85.09500 -3.14800 1.000 14.93000 50 VAL B C 1
ATOM 2311 O O . VAL B 1 50 ? -26.09600 -84.25900 -3.77300 1.000 17.15000 50 VAL B O 1
ATOM 2315 N N . GLU B 1 51 ? -28.05700 -85.30200 -3.36400 1.000 15.41000 51 GLU B N 1
ATOM 2316 C CA . GLU B 1 51 ? -28.83200 -84.54000 -4.33400 1.000 18.52000 51 GLU B CA 1
ATOM 2317 C C . GLU B 1 51 ? -29.54700 -83.37700 -3.66800 1.000 18.23000 51 GLU B C 1
ATOM 2318 O O . GLU B 1 51 ? -29.65200 -82.28600 -4.24300 1.000 17.32000 51 GLU B O 1
ATOM 2324 N N . ASP B 1 52 ? -30.03800 -83.59800 -2.45000 1.000 14.80000 52 ASP B N 1
ATOM 2325 C CA . ASP B 1 52 ? -30.83700 -82.59900 -1.77200 1.000 14.78000 52 ASP B CA 1
ATOM 2326 C C . ASP B 1 52 ? -30.45800 -82.59500 -0.30300 1.000 11.57000 52 ASP B C 1
ATOM 2327 O O . ASP B 1 52 ? -30.23600 -83.66100 0.27800 1.000 12.71000 52 ASP B O 1
ATOM 2332 N N . ILE B 1 53 ? -30.39100 -81.39500 0.26900 1.000 11.05000 53 ILE B N 1
ATOM 2333 C CA . ILE B 1 53 ? -30.09800 -81.21100 1.69500 1.000 9.92000 53 ILE B CA 1
ATOM 2334 C C . ILE B 1 53 ? -31.34300 -80.65900 2.37900 1.000 9.80000 53 ILE B C 1
ATOM 2335 O O . ILE B 1 53 ? -32.03500 -79.79600 1.83400 1.000 12.52000 53 ILE B O 1
ATOM 2340 N N . VAL B 1 54 ? -31.61400 -81.13600 3.59000 1.000 10.01000 54 VAL B N 1
ATOM 2341 C CA . VAL B 1 54 ? -32.71700 -80.64200 4.40400 1.000 10.24000 54 VAL B CA 1
ATOM 2342 C C . VAL B 1 54 ? -32.13700 -80.29200 5.76800 1.000 12.15000 54 VAL B C 1
ATOM 2343 O O . VAL B 1 54 ? -31.43400 -81.11300 6.36000 1.000 12.25000 54 VAL B O 1
ATOM 2347 N N . VAL B 1 55 ? -32.37500 -79.06600 6.23900 1.000 8.99000 55 VAL B N 1
ATOM 2348 C CA . VAL B 1 55 ? -31.90100 -78.63100 7.55700 1.000 7.94000 55 VAL B CA 1
ATOM 2349 C C . VAL B 1 55 ? -33.11100 -78.24300 8.39200 1.000 9.08000 55 VAL B C 1
ATOM 2350 O O . VAL B 1 55 ? -33.86500 -77.34300 8.01200 1.000 10.94000 55 VAL B O 1
ATOM 2354 N N . LEU B 1 56 ? -33.26400 -78.88600 9.55000 1.000 10.45000 56 LEU B N 1
ATOM 2355 C CA . LEU B 1 56 ? -34.30800 -78.56200 10.51300 1.000 10.61000 56 LEU B CA 1
ATOM 2356 C C . LEU B 1 56 ? -33.67900 -77.76300 11.65000 1.000 10.34000 56 LEU B C 1
ATOM 2357 O O . LEU B 1 56 ? -32.64500 -78.17200 12.19100 1.000 9.71000 56 LEU B O 1
ATOM 2362 N N . MET B 1 57 ? -34.26200 -76.60800 11.98500 1.000 9.50000 57 MET B N 1
ATOM 2363 C CA . MET B 1 57 ? -33.63700 -75.67900 12.93800 1.000 10.39000 57 MET B CA 1
ATOM 2364 C C . MET B 1 57 ? -34.25100 -75.77400 14.32800 1.000 9.94000 57 MET B C 1
ATOM 2365 O O . MET B 1 57 ? -35.47500 -75.79000 14.46400 1.000 9.02000 57 MET B O 1
ATOM 2370 N N . THR B 1 58 ? -33.39000 -75.79700 15.35600 1.000 9.23000 58 THR B N 1
ATOM 2371 C CA . THR B 1 58 ? -33.87200 -75.75000 16.74400 1.000 9.33000 58 THR B CA 1
ATOM 2372 C C . THR B 1 58 ? -33.85100 -74.34200 17.33300 1.000 9.76000 58 THR B C 1
ATOM 2373 O O . THR B 1 58 ? -34.72000 -74.01600 18.16400 1.000 10.21000 58 THR B O 1
ATOM 2377 N N . HIS B 1 59 ? -32.85000 -73.52300 16.98200 1.000 10.40000 59 HIS B N 1
ATOM 2378 C CA . HIS B 1 59 ? -32.73200 -72.13800 17.43700 1.000 9.03000 59 HIS B CA 1
ATOM 2379 C C . HIS B 1 59 ? -31.50400 -71.54100 16.75800 1.000 10.84000 59 HIS B C 1
ATOM 2380 O O . HIS B 1 59 ? -30.75500 -72.24500 16.06500 1.000 12.12000 59 HIS B O 1
ATOM 2387 N N . THR B 1 60 ? -31.30400 -70.23300 16.93800 1.000 9.02000 60 THR B N 1
ATOM 2388 C CA . THR B 1 60 ? -30.32700 -69.52200 16.11500 1.000 8.25000 60 THR B CA 1
ATOM 2389 C C . THR B 1 60 ? -29.09800 -69.04100 16.89000 1.000 9.08000 60 THR B C 1
ATOM 2390 O O . THR B 1 60 ? -28.43800 -68.09700 16.47400 1.000 9.50000 60 THR B O 1
ATOM 2394 N N . HIS B 1 61 ? -28.72000 -69.72400 17.98100 1.000 9.41000 61 HIS B N 1
ATOM 2395 C CA . HIS B 1 61 ? -27.39600 -69.47900 18.54200 1.000 8.44000 61 HIS B CA 1
ATOM 2396 C C . HIS B 1 61 ? -26.30500 -69.74600 17.49400 1.000 9.38000 61 HIS B C 1
ATOM 2397 O O . HIS B 1 61 ? -26.51200 -70.50400 16.53800 1.000 10.24000 61 HIS B O 1
ATOM 2404 N N . PRO B 1 62 ? -25.13000 -69.12400 17.64900 1.000 9.46000 62 PRO B N 1
ATOM 2405 C CA . PRO B 1 62 ? -24.07600 -69.31200 16.63700 1.000 9.61000 62 PRO B CA 1
ATOM 2406 C C . PRO B 1 62 ? -23.67300 -70.75700 16.45300 1.000 9.53000 62 PRO B C 1
ATOM 2407 O O . PRO B 1 62 ? -23.36400 -71.15000 15.32300 1.000 10.33000 62 PRO B O 1
ATOM 2411 N N . ASP B 1 63 ? -23.65300 -71.54900 17.52900 1.000 8.41000 63 ASP B N 1
ATOM 2412 C CA . ASP B 1 63 ? -23.29300 -72.95900 17.40700 1.000 9.54000 63 ASP B CA 1
ATOM 2413 C C . ASP B 1 63 ? -24.44600 -73.79500 16.85200 1.000 9.95000 63 ASP B C 1
ATOM 2414 O O . ASP B 1 63 ? -24.36300 -75.02800 16.84900 1.000 9.83000 63 ASP B O 1
ATOM 2419 N N . HIS B 1 64 ? -25.49600 -73.14200 16.32100 1.000 9.24000 64 HIS B N 1
ATOM 2420 C CA . HIS B 1 64 ? -26.58200 -73.83500 15.64400 1.000 8.89000 64 HIS B CA 1
ATOM 2421 C C . HIS B 1 64 ? -26.93900 -73.25400 14.28400 1.000 7.48000 64 HIS B C 1
ATOM 2422 O O . HIS B 1 64 ? -27.50600 -73.99000 13.47000 1.000 10.15000 64 HIS B O 1
ATOM 2429 N N . VAL B 1 65 ? -26.58100 -71.99900 13.99000 1.000 8.36000 65 VAL B N 1
ATOM 2430 C CA . VAL B 1 65 ? -26.92300 -71.40500 12.69600 1.000 7.35000 65 VAL B CA 1
ATOM 2431 C C . VAL B 1 65 ? -25.71800 -70.74400 12.04100 1.000 8.26000 65 VAL B C 1
ATOM 2432 O O . VAL B 1 65 ? -25.80100 -70.31800 10.87900 1.000 9.10000 65 VAL B O 1
ATOM 2436 N N . GLY B 1 66 ? -24.58200 -70.68700 12.75300 1.000 8.13000 66 GLY B N 1
ATOM 2437 C CA . GLY B 1 66 ? -23.47000 -69.83900 12.32200 1.000 8.84000 66 GLY B CA 1
ATOM 2438 C C . GLY B 1 66 ? -22.87600 -70.17300 10.95000 1.000 8.95000 66 GLY B C 1
ATOM 2439 O O . GLY B 1 66 ? -22.32400 -69.29000 10.28300 1.000 9.32000 66 GLY B O 1
ATOM 2440 N N . SER B 1 67 ? -22.90500 -71.44400 10.53500 1.000 9.27000 67 SER B N 1
ATOM 2441 C CA . SER B 1 67 ? -22.43900 -71.77100 9.17300 1.000 9.82000 67 SER B CA 1
ATOM 2442 C C . SER B 1 67 ? -23.54300 -72.29900 8.27100 1.000 10.28000 67 SER B C 1
ATOM 2443 O O . SER B 1 67 ? -23.24200 -72.79000 7.16600 1.000 11.67000 67 SER B O 1
ATOM 2446 N N . LEU B 1 68 ? -24.81100 -72.18500 8.67900 1.000 8.35000 68 LEU B N 1
ATOM 2447 C CA . LEU B 1 68 ? -25.87800 -72.54900 7.76000 1.000 9.90000 68 LEU B CA 1
ATOM 2448 C C . LEU B 1 68 ? -25.77300 -71.73200 6.47900 1.000 9.24000 68 LEU B C 1
ATOM 2449 O O . LEU B 1 68 ? -26.00700 -72.25200 5.38600 1.000 9.20000 68 LEU B O 1
ATOM 2454 N N . GLY B 1 69 ? -25.40100 -70.45300 6.58700 1.000 8.48000 69 GLY B N 1
ATOM 2455 C CA . GLY B 1 69 ? -25.27500 -69.63800 5.38100 1.000 10.15000 69 GLY B CA 1
ATOM 2456 C C . GLY B 1 69 ? -24.16700 -70.11900 4.46300 1.000 10.27000 69 GLY B C 1
ATOM 2457 O O . GLY B 1 69 ? -24.31900 -70.11000 3.23400 1.000 8.97000 69 GLY B O 1
ATOM 2458 N N . ASP B 1 70 ? -23.04100 -70.55300 5.03600 1.000 11.15000 70 ASP B N 1
ATOM 2459 C CA . ASP B 1 70 ? -21.98100 -71.13800 4.21800 1.000 9.41000 70 ASP B CA 1
ATOM 2460 C C . ASP B 1 70 ? -22.49900 -72.35100 3.46400 1.000 12.20000 70 ASP B C 1
ATOM 2461 O O . ASP B 1 70 ? -22.21600 -72.52600 2.27400 1.000 12.49000 70 ASP B O 1
ATOM 2466 N N . LEU B 1 71 ? -23.22400 -73.22300 4.15500 1.000 7.51000 71 LEU B N 1
ATOM 2467 C CA . LEU B 1 71 ? -23.73200 -74.43700 3.51700 1.000 9.61000 71 LEU B CA 1
ATOM 2468 C C . LEU B 1 71 ? -24.78400 -74.10200 2.45800 1.000 12.76000 71 LEU B C 1
ATOM 2469 O O . LEU B 1 71 ? -24.82600 -74.72100 1.38600 1.000 10.82000 71 LEU B O 1
ATOM 2474 N N . ILE B 1 72 ? -25.64300 -73.12500 2.74100 1.000 10.83000 72 ILE B N 1
ATOM 2475 C CA . ILE B 1 72 ? -26.60200 -72.66900 1.73600 1.000 9.72000 72 ILE B CA 1
ATOM 2476 C C . ILE B 1 72 ? -25.87300 -72.17800 0.49100 1.000 11.92000 72 ILE B C 1
ATOM 2477 O O . ILE B 1 72 ? -26.18700 -72.58400 -0.63800 1.000 11.26000 72 ILE B O 1
ATOM 2482 N N . PHE B 1 73 ? -24.88700 -71.29800 0.66900 1.000 10.80000 73 PHE B N 1
ATOM 2483 C CA . PHE B 1 73 ? -24.15000 -70.79500 -0.48900 1.000 10.53000 73 PHE B CA 1
ATOM 2484 C C . PHE B 1 73 ? -23.44200 -71.92800 -1.22300 1.000 14.61000 73 PHE B C 1
ATOM 2485 O O . PHE B 1 73 ? -23.43700 -71.97500 -2.46600 1.000 11.21000 73 PHE B O 1
ATOM 2493 N N . TYR B 1 74 ? -22.80100 -72.83200 -0.48400 1.000 11.03000 74 TYR B N 1
ATOM 2494 C CA . TYR B 1 74 ? -22.09300 -73.91800 -1.15900 1.000 12.08000 74 TYR B CA 1
ATOM 2495 C C . TYR B 1 74 ? -23.05200 -74.79200 -1.96300 1.000 13.66000 74 TYR B C 1
ATOM 2496 O O . TYR B 1 74 ? -22.77700 -75.14200 -3.12300 1.000 14.26000 74 TYR B O 1
ATOM 2505 N N . SER B 1 75 ? -24.19500 -75.14800 -1.37700 1.000 12.03000 75 SER B N 1
ATOM 2506 C CA . SER B 1 75 ? -25.11400 -76.01800 -2.09300 1.000 12.09000 75 SER B CA 1
ATOM 2507 C C . SER B 1 75 ? -25.69400 -75.30000 -3.30900 1.000 15.67000 75 SER B C 1
ATOM 2508 O O . SER B 1 75 ? -25.87600 -75.91200 -4.36900 1.000 17.99000 75 SER B O 1
ATOM 2511 N N . TYR B 1 76 ? -25.89700 -73.98800 -3.20100 1.000 10.89000 76 TYR B N 1
ATOM 2512 C CA . TYR B 1 76 ? -26.45800 -73.22500 -4.31700 1.000 12.54000 76 TYR B CA 1
ATOM 2513 C C . TYR B 1 76 ? -25.46000 -73.06800 -5.46200 1.000 16.12000 76 TYR B C 1
ATOM 2514 O O . TYR B 1 76 ? -25.82600 -73.19600 -6.64300 1.000 13.86000 76 TYR B O 1
ATOM 2523 N N . PHE B 1 77 ? -24.20200 -72.76600 -5.14700 1.000 13.26000 77 PHE B N 1
ATOM 2524 C CA . PHE B 1 77 ? -23.23100 -72.44200 -6.19000 1.000 16.99000 77 PHE B CA 1
ATOM 2525 C C . PHE B 1 77 ? -22.45200 -73.64600 -6.69300 1.000 19.79000 77 PHE B C 1
ATOM 2526 O O . PHE B 1 77 ? -21.97600 -73.62400 -7.83800 1.000 19.22000 77 PHE B O 1
ATOM 2534 N N . CYS B 1 78 ? -22.33600 -74.70500 -5.90100 1.000 15.55000 78 CYS B N 1
ATOM 2535 C CA . CYS B 1 78 ? -21.37300 -75.76700 -6.17800 1.000 16.35000 78 CYS B CA 1
ATOM 2536 C C . CYS B 1 78 ? -21.93600 -77.17200 -6.25700 1.000 22.97000 78 CYS B C 1
ATOM 2537 O O . CYS B 1 78 ? -21.19100 -78.08600 -6.62200 1.000 24.84000 78 CYS B O 1
ATOM 2540 N N . MET B 1 79 ? -23.19500 -77.39200 -5.91400 1.000 16.03000 79 MET B N 1
ATOM 2541 C CA . MET B 1 79 ? -23.75100 -78.73500 -5.88900 1.000 17.97000 79 MET B CA 1
ATOM 2542 C C . MET B 1 79 ? -24.77800 -78.84000 -7.00900 1.000 25.36000 79 MET B C 1
ATOM 2543 O O . MET B 1 79 ? -25.62000 -77.95100 -7.15700 1.000 25.79000 79 MET B O 1
ATOM 2548 N N . GLY B 1 80 ? -24.68100 -79.89300 -7.81800 1.000 22.06000 80 GLY B N 1
ATOM 2549 C CA . GLY B 1 80 ? -25.72800 -80.13900 -8.80000 1.000 28.53000 80 GLY B CA 1
ATOM 2550 C C . GLY B 1 80 ? -25.82300 -78.99800 -9.79200 1.000 23.88000 80 GLY B C 1
ATOM 2551 O O . GLY B 1 80 ? -24.81200 -78.43200 -10.23000 1.000 24.34000 80 GLY B O 1
ATOM 2552 N N . GLN B 1 81 ? -27.05200 -78.61100 -10.11300 1.000 24.80000 81 GLN B N 1
ATOM 2553 C CA . GLN B 1 81 ? -27.24700 -77.50200 -11.04100 1.000 21.78000 81 GLN B CA 1
ATOM 2554 C C . GLN B 1 81 ? -26.86000 -76.19000 -10.35400 1.000 22.70000 81 GLN B C 1
ATOM 2555 O O . GLN B 1 81 ? -27.46800 -75.80700 -9.34600 1.000 26.69000 81 GLN B O 1
ATOM 2561 N N . VAL B 1 82 ? -25.82900 -75.52400 -10.88800 1.000 19.07000 82 VAL B N 1
ATOM 2562 C CA . VAL B 1 82 ? -25.31300 -74.27800 -10.31200 1.000 19.00000 82 VAL B CA 1
ATOM 2563 C C . VAL B 1 82 ? -26.39000 -73.20000 -10.27100 1.000 22.88000 82 VAL B C 1
ATOM 2564 O O . VAL B 1 82 ? -27.09100 -72.95300 -11.26000 1.000 19.43000 82 VAL B O 1
ATOM 2568 N N . LYS B 1 83 ? -26.51000 -72.54000 -9.11200 1.000 14.83000 83 LYS B N 1
ATOM 2569 C CA . LYS B 1 83 ? -27.40200 -71.39700 -8.89700 1.000 16.71000 83 LYS B CA 1
ATOM 2570 C C . LYS B 1 83 ? -28.87300 -71.78600 -8.97200 1.000 17.84000 83 LYS B C 1
ATOM 2571 O O . LYS B 1 83 ? -29.73600 -70.96100 -9.28900 1.000 20.44000 83 LYS B O 1
ATOM 2577 N N . VAL B 1 84 ? -29.17100 -73.03500 -8.63300 1.000 18.29000 84 VAL B N 1
ATOM 2578 C CA . VAL B 1 84 ? -30.53200 -73.46300 -8.34500 1.000 17.81000 84 VAL B CA 1
ATOM 2579 C C . VAL B 1 84 ? -30.47800 -74.01300 -6.92000 1.000 19.59000 84 VAL B C 1
ATOM 2580 O O . VAL B 1 84 ? -29.50600 -74.70400 -6.56000 1.000 22.81000 84 VAL B O 1
ATOM 2584 N N . PRO B 1 85 ? -31.44900 -73.69800 -6.07100 1.000 18.50000 85 PRO B N 1
ATOM 2585 C CA . PRO B 1 85 ? -31.43400 -74.22600 -4.69500 1.000 14.86000 85 PRO B CA 1
ATOM 2586 C C . PRO B 1 85 ? -31.52600 -75.74700 -4.63800 1.000 19.01000 85 PRO B C 1
ATOM 2587 O O . PRO B 1 85 ? -32.28200 -76.37600 -5.38200 1.000 16.06000 85 PRO B O 1
ATOM 2591 N N . ASN B 1 86 ? -30.68900 -76.35400 -3.79200 1.000 16.55000 86 ASN B N 1
ATOM 2592 C CA . ASN B 1 86 ? -30.88200 -77.76100 -3.45800 1.000 13.53000 86 ASN B CA 1
ATOM 2593 C C . ASN B 1 86 ? -30.85800 -77.99600 -1.94400 1.000 15.38000 86 ASN B C 1
ATOM 2594 O O . ASN B 1 86 ? -30.59800 -79.11100 -1.49800 1.000 16.90000 86 ASN B O 1
ATOM 2599 N N . LEU B 1 87 ? -31.08300 -76.95600 -1.15300 1.000 10.95000 87 LEU B N 1
ATOM 2600 C CA . LEU B 1 87 ? -31.17000 -77.07900 0.30100 1.000 10.75000 87 LEU B CA 1
ATOM 2601 C C . LEU B 1 87 ? -32.50900 -76.51200 0.73900 1.000 10.47000 87 LEU B C 1
ATOM 2602 O O . LEU B 1 87 ? -32.86400 -75.39700 0.34000 1.000 11.82000 87 LEU B O 1
ATOM 2607 N N . THR B 1 88 ? -33.23500 -77.26300 1.57100 1.000 9.52000 88 THR B N 1
ATOM 2608 C CA . THR B 1 88 ? -34.48900 -76.79500 2.14800 1.000 9.67000 88 THR B CA 1
ATOM 2609 C C . THR B 1 88 ? -34.27300 -76.63600 3.65000 1.000 12.36000 88 THR B C 1
ATOM 2610 O O . THR B 1 88 ? -33.87000 -77.59600 4.30800 1.000 11.65000 88 THR B O 1
ATOM 2614 N N . VAL B 1 89 ? -34.54300 -75.44100 4.17100 1.000 8.50000 89 VAL B N 1
ATOM 2615 C CA . VAL B 1 89 ? -34.60000 -75.18400 5.61800 1.000 8.18000 89 VAL B CA 1
ATOM 2616 C C . VAL B 1 89 ? -36.03400 -75.34500 6.10100 1.000 10.84000 89 VAL B C 1
ATOM 2617 O O . VAL B 1 89 ? -36.95600 -74.79500 5.48900 1.000 11.98000 89 VAL B O 1
ATOM 2621 N N . TYR B 1 90 ? -36.22000 -76.07500 7.20600 1.000 12.03000 90 TYR B N 1
ATOM 2622 C CA . TYR B 1 90 ? -37.48700 -76.15000 7.91800 1.000 11.28000 90 TYR B CA 1
ATOM 2623 C C . TYR B 1 90 ? -37.32500 -75.43200 9.24100 1.000 11.56000 90 TYR B C 1
ATOM 2624 O O . TYR B 1 90 ? -36.39400 -75.74200 10.00900 1.000 11.50000 90 TYR B O 1
ATOM 2633 N N . ALA B 1 91 ? -38.24500 -74.51100 9.53100 1.000 10.60000 91 ALA B N 1
ATOM 2634 C CA . ALA B 1 91 ? -38.16700 -73.83500 10.82200 1.000 9.42000 91 ALA B CA 1
ATOM 2635 C C . ALA B 1 91 ? -39.54900 -73.35800 11.26100 1.000 12.29000 91 ALA B C 1
ATOM 2636 O O . ALA B 1 91 ? -40.40000 -73.00500 10.42700 1.000 12.22000 91 ALA B O 1
ATOM 2638 N N . PRO B 1 92 ? -39.80300 -73.33200 12.56300 1.000 10.71000 92 PRO B N 1
ATOM 2639 C CA . PRO B 1 92 ? -41.02000 -72.66200 13.03500 1.000 13.00000 92 PRO B CA 1
ATOM 2640 C C . PRO B 1 92 ? -41.05600 -71.21500 12.55400 1.000 11.63000 92 PRO B C 1
ATOM 2641 O O . PRO B 1 92 ? -40.04900 -70.49900 12.57600 1.000 11.48000 92 PRO B O 1
ATOM 2645 N N . TYR B 1 93 ? -42.24700 -70.78000 12.12700 1.000 11.75000 93 TYR B N 1
ATOM 2646 C CA . TYR B 1 93 ? -42.39300 -69.42600 11.62100 1.000 11.58000 93 TYR B CA 1
ATOM 2647 C C . TYR B 1 93 ? -41.87000 -68.38200 12.60700 1.000 12.24000 93 TYR B C 1
ATOM 2648 O O . TYR B 1 93 ? -41.23700 -67.39200 12.20200 1.000 12.36000 93 TYR B O 1
ATOM 2657 N N . ASP B 1 94 ? -42.13400 -68.57600 13.91100 1.000 11.67000 94 ASP B N 1
ATOM 2658 C CA . ASP B 1 94 ? -41.78300 -67.55900 14.90600 1.000 13.03000 94 ASP B CA 1
ATOM 2659 C C . ASP B 1 94 ? -40.27600 -67.40600 15.07900 1.000 15.31000 94 ASP B C 1
ATOM 2660 O O . ASP B 1 94 ? -39.82200 -66.42200 15.67200 1.000 13.57000 94 ASP B O 1
ATOM 2665 N N . MET B 1 95 ? -39.49200 -68.37800 14.62100 1.000 12.42000 95 MET B N 1
ATOM 2666 C CA . MET B 1 95 ? -38.03800 -68.25700 14.70900 1.000 10.95000 95 MET B CA 1
ATOM 2667 C C . MET B 1 95 ? -37.49600 -67.15500 13.81000 1.000 12.74000 95 MET B C 1
ATOM 2668 O O . MET B 1 95 ? -36.41600 -66.63000 14.08300 1.000 11.95000 95 MET B O 1
ATOM 2673 N N . LYS B 1 96 ? -38.20500 -66.81200 12.72400 1.000 12.60000 96 LYS B N 1
ATOM 2674 C CA . LYS B 1 96 ? -37.75100 -65.79000 11.77100 1.000 11.62000 96 LYS B CA 1
ATOM 2675 C C . LYS B 1 96 ? -36.35300 -66.11000 11.24100 1.000 11.77000 96 LYS B C 1
ATOM 2676 O O . LYS B 1 96 ? -35.45000 -65.26500 11.25200 1.000 13.77000 96 LYS B O 1
ATOM 2682 N N . ILE B 1 97 ? -36.17100 -67.35600 10.79300 1.000 10.18000 97 ILE B N 1
ATOM 2683 C CA . ILE B 1 97 ? -34.84600 -67.80700 10.35400 1.000 10.79000 97 ILE B CA 1
ATOM 2684 C C . ILE B 1 97 ? -34.37000 -66.99000 9.15500 1.000 12.46000 97 ILE B C 1
ATOM 2685 O O . ILE B 1 97 ? -33.16900 -66.73000 9.00200 1.000 13.09000 97 ILE B O 1
ATOM 2690 N N . SER B 1 98 ? -35.29500 -66.55500 8.29000 1.000 11.08000 98 SER B N 1
ATOM 2691 C CA . SER B 1 98 ? -34.84300 -65.79400 7.13400 1.000 12.47000 98 SER B CA 1
ATOM 2692 C C . SER B 1 98 ? -34.23900 -64.47000 7.55500 1.000 13.76000 98 SER B C 1
ATOM 2693 O O . SER B 1 98 ? -33.29000 -64.00900 6.92300 1.000 13.15000 98 SER B O 1
ATOM 2696 N N . LYS B 1 99 ? -34.73500 -63.85600 8.63400 1.000 10.64000 99 LYS B N 1
ATOM 2697 C CA . LYS B 1 99 ? -34.15800 -62.57600 9.04700 1.000 12.25000 99 LYS B CA 1
ATOM 2698 C C . LYS B 1 99 ? -32.73600 -62.76000 9.55600 1.000 12.19000 99 LYS B C 1
ATOM 2699 O O . LYS B 1 99 ? -31.86000 -61.91900 9.30800 1.000 12.85000 99 LYS B O 1
ATOM 2705 N N . VAL B 1 100 ? -32.50200 -63.83900 10.30500 1.000 11.43000 100 VAL B N 1
ATOM 2706 C CA . VAL B 1 100 ? -31.14700 -64.15300 10.73500 1.000 11.71000 100 VAL B CA 1
ATOM 2707 C C . VAL B 1 100 ? -30.24200 -64.34800 9.52500 1.000 14.34000 100 VAL B C 1
ATOM 2708 O O . VAL B 1 100 ? -29.15100 -63.77700 9.44100 1.000 16.55000 100 VAL B O 1
ATOM 2712 N N . LEU B 1 101 ? -30.69100 -65.14300 8.55100 1.000 12.38000 101 LEU B N 1
ATOM 2713 C CA . LEU B 1 101 ? -29.84900 -65.39200 7.38400 1.000 12.77000 101 LEU B CA 1
ATOM 2714 C C . LEU B 1 101 ? -29.62600 -64.12300 6.56300 1.000 12.33000 101 LEU B C 1
ATOM 2715 O O . LEU B 1 101 ? -28.51300 -63.87300 6.09100 1.000 10.88000 101 LEU B O 1
ATOM 2720 N N . GLN B 1 102 ? -30.66400 -63.29700 6.38600 1.000 12.23000 102 GLN B N 1
ATOM 2721 C CA . GLN B 1 102 ? -30.49600 -62.05100 5.64100 1.000 11.13000 102 GLN B CA 1
ATOM 2722 C C . GLN B 1 102 ? -29.50500 -61.12000 6.31000 1.000 13.90000 102 GLN B C 1
ATOM 2723 O O . GLN B 1 102 ? -28.82400 -60.35100 5.61800 1.000 13.53000 102 GLN B O 1
ATOM 2729 N N . GLY B 1 103 ? -29.44600 -61.13100 7.64900 1.000 12.05000 103 GLY B N 1
ATOM 2730 C CA . GLY B 1 103 ? -28.44300 -60.31100 8.32300 1.000 13.90000 103 GLY B CA 1
ATOM 2731 C C . GLY B 1 103 ? -27.02400 -60.64300 7.88100 1.000 13.81000 103 GLY B C 1
ATOM 2732 O O . GLY B 1 103 ? -26.12900 -59.80400 7.97200 1.000 14.28000 103 GLY B O 1
ATOM 2733 N N . MET B 1 104 ? -26.79200 -61.88700 7.45000 1.000 10.68000 104 MET B N 1
ATOM 2734 C CA . MET B 1 104 ? -25.52000 -62.35500 6.90500 1.000 10.32000 104 MET B CA 1
ATOM 2735 C C . MET B 1 104 ? -25.52500 -62.38300 5.38400 1.000 10.16000 104 MET B C 1
ATOM 2736 O O . MET B 1 104 ? -24.65300 -63.00900 4.77900 1.000 9.37000 104 MET B O 1
ATOM 2741 N N . GLY B 1 105 ? -26.45100 -61.67000 4.75200 1.000 11.03000 105 GLY B N 1
ATOM 2742 C CA . GLY B 1 105 ? -26.40900 -61.56800 3.29700 1.000 11.00000 105 GLY B CA 1
ATOM 2743 C C . GLY B 1 105 ? -26.88500 -62.79200 2.55200 1.000 13.77000 105 GLY B C 1
ATOM 2744 O O . GLY B 1 105 ? -26.64500 -62.90000 1.34000 1.000 12.98000 105 GLY B O 1
ATOM 2745 N N . VAL B 1 106 ? -27.57300 -63.70800 3.22800 1.000 10.81000 106 VAL B N 1
ATOM 2746 C CA . VAL B 1 106 ? -28.07600 -64.95000 2.63700 1.000 10.48000 106 VAL B CA 1
ATOM 2747 C C . VAL B 1 106 ? -29.53600 -64.72200 2.25600 1.000 13.36000 106 VAL B C 1
ATOM 2748 O O . VAL B 1 106 ? -30.41100 -64.67200 3.13000 1.000 13.64000 106 VAL B O 1
ATOM 2752 N N . GLU B 1 107 ? -29.80500 -64.58500 0.96300 1.000 11.04000 107 GLU B N 1
ATOM 2753 C CA . GLU B 1 107 ? -31.14200 -64.25800 0.48600 1.000 16.52000 107 GLU B CA 1
ATOM 2754 C C . GLU B 1 107 ? -31.95000 -65.50700 0.12700 1.000 12.17000 107 GLU B C 1
ATOM 2755 O O . GLU B 1 107 ? -31.41800 -66.60500 -0.06600 1.000 10.76000 107 GLU B O 1
ATOM 2761 N N . ARG B 1 108 ? -33.27200 -65.32300 0.05900 1.000 11.96000 108 ARG B N 1
ATOM 2762 C CA . ARG B 1 108 ? -34.17500 -66.44800 -0.15500 1.000 11.91000 108 ARG B CA 1
ATOM 2763 C C . ARG B 1 108 ? -33.94600 -67.16300 -1.48100 1.000 10.81000 108 ARG B C 1
ATOM 2764 O O . ARG B 1 108 ? -34.30000 -68.34300 -1.59400 1.000 12.36000 108 ARG B O 1
ATOM 2772 N N . GLU B 1 109 ? -33.36600 -66.49100 -2.48300 1.000 12.15000 109 GLU B N 1
ATOM 2773 C CA . GLU B 1 109 ? -33.16100 -67.16100 -3.76500 1.000 11.95000 109 GLU B CA 1
ATOM 2774 C C . GLU B 1 109 ? -32.18800 -68.32400 -3.64400 1.000 12.48000 109 GLU B C 1
ATOM 2775 O O . GLU B 1 109 ? -32.14800 -69.17700 -4.54100 1.000 13.05000 109 GLU B O 1
ATOM 2781 N N . CYS B 1 110 ? -31.37800 -68.36800 -2.57100 1.000 10.88000 110 CYS B N 1
ATOM 2782 C CA . CYS B 1 110 ? -30.32700 -69.38000 -2.48200 1.000 11.63000 110 CYS B CA 1
ATOM 2783 C C . CYS B 1 110 ? -30.78700 -70.70100 -1.88100 1.000 13.18000 110 CYS B C 1
ATOM 2784 O O . CYS B 1 110 ? -29.99800 -71.65900 -1.86500 1.000 13.59000 110 CYS B O 1
ATOM 2787 N N . TYR B 1 111 ? -32.00500 -70.77600 -1.34200 1.000 11.43000 111 TYR B N 1
ATOM 2788 C CA . TYR B 1 111 ? -32.46800 -71.98900 -0.67500 1.000 10.43000 111 TYR B CA 1
ATOM 2789 C C . TYR B 1 111 ? -33.99500 -72.01100 -0.70800 1.000 13.30000 111 TYR B C 1
ATOM 2790 O O . TYR B 1 111 ? -34.62900 -71.06600 -1.17500 1.000 16.31000 111 TYR B O 1
ATOM 2799 N N . ARG B 1 112 ? -34.57300 -73.13800 -0.29700 1.000 9.56000 112 ARG B N 1
ATOM 2800 C CA . ARG B 1 112 ? -36.01500 -73.24100 -0.09800 1.000 11.62000 112 ARG B CA 1
ATOM 2801 C C . ARG B 1 112 ? -36.30200 -73.18200 1.39300 1.000 12.84000 112 ARG B C 1
ATOM 2802 O O . ARG B 1 112 ? -35.58100 -73.78600 2.17900 1.000 12.28000 112 ARG B O 1
ATOM 2810 N N . LEU B 1 113 ? -37.34000 -72.44700 1.79000 1.000 10.65000 113 LEU B N 1
ATOM 2811 C CA . LEU B 1 113 ? -37.64900 -72.26700 3.21700 1.000 11.52000 113 LEU B CA 1
ATOM 2812 C C . LEU B 1 113 ? -39.08900 -72.68800 3.45000 1.000 16.21000 113 LEU B C 1
ATOM 2813 O O . LEU B 1 113 ? -40.00600 -72.11300 2.84800 1.000 15.91000 113 LEU B O 1
ATOM 2818 N N . ILE B 1 114 ? -39.29800 -73.65900 4.33500 1.000 10.71000 114 ILE B N 1
ATOM 2819 C CA . ILE B 1 114 ? -40.63100 -74.12000 4.70400 1.000 10.13000 114 ILE B CA 1
ATOM 2820 C C . ILE B 1 114 ? -40.81500 -73.81600 6.18400 1.000 14.00000 114 ILE B C 1
ATOM 2821 O O . ILE B 1 114 ? -40.01300 -74.25000 7.02900 1.000 13.61000 114 ILE B O 1
ATOM 2826 N N . GLN B 1 115 ? -41.81600 -72.99600 6.48100 1.000 15.06000 115 GLN B N 1
ATOM 2827 C CA . GLN B 1 115 ? -42.08000 -72.57900 7.84500 1.000 13.35000 115 GLN B CA 1
ATOM 2828 C C . GLN B 1 115 ? -43.43000 -73.10000 8.29100 1.000 16.18000 115 GLN B C 1
ATOM 2829 O O . GLN B 1 115 ? -44.31600 -73.38100 7.47300 1.000 16.02000 115 GLN B O 1
ATOM 2835 N N . PHE B 1 116 ? -43.55900 -73.26200 9.60000 1.000 15.05000 116 PHE B N 1
ATOM 2836 C CA . PHE B 1 116 ? -44.78400 -73.88800 10.08700 1.000 17.30000 116 PHE B CA 1
ATOM 2837 C C . PHE B 1 116 ? -45.07500 -73.40500 11.50000 1.000 17.80000 116 PHE B C 1
ATOM 2838 O O . PHE B 1 116 ? -44.24100 -72.77700 12.15400 1.000 16.68000 116 PHE B O 1
ATOM 2846 N N . ASP B 1 117 ? -46.27100 -73.71700 11.98700 1.000 20.59000 117 ASP B N 1
ATOM 2847 C CA . ASP B 1 117 ? -46.51900 -73.40700 13.39200 1.000 26.79000 117 ASP B CA 1
ATOM 2848 C C . ASP B 1 117 ? -46.37800 -74.61600 14.30700 1.000 31.59000 117 ASP B C 1
ATOM 2849 O O . ASP B 1 117 ? -45.86000 -74.48100 15.42300 1.000 35.81000 117 ASP B O 1
ATOM 2854 N N . ASN B 1 118 ? -46.79500 -75.80400 13.85000 1.000 28.76000 118 ASN B N 1
ATOM 2855 C CA . ASN B 1 118 ? -46.94000 -76.98400 14.69700 1.000 30.97000 118 ASN B CA 1
ATOM 2856 C C . ASN B 1 118 ? -46.20200 -78.19900 14.15800 1.000 31.62000 118 ASN B C 1
ATOM 2857 O O . ASN B 1 118 ? -45.60200 -78.94900 14.94100 1.000 25.80000 118 ASN B O 1
ATOM 2862 N N . SER B 1 119 ? -46.26000 -78.44000 12.85000 1.000 27.01000 119 SER B N 1
ATOM 2863 C CA . SER B 1 119 ? -45.67800 -79.66200 12.30300 1.000 27.66000 119 SER B CA 1
ATOM 2864 C C . SER B 1 119 ? -45.45700 -79.49100 10.81100 1.000 28.08000 119 SER B C 1
ATOM 2865 O O . SER B 1 119 ? -46.03000 -78.60000 10.17600 1.000 32.35000 119 SER B O 1
ATOM 2868 N N . ASN B 1 120 ? -44.64900 -80.37800 10.25600 1.000 26.15000 120 ASN B N 1
ATOM 2869 C CA . ASN B 1 120 ? -44.49000 -80.43500 8.80300 1.000 20.32000 120 ASN B CA 1
ATOM 2870 C C . ASN B 1 120 ? -43.77100 -81.73600 8.45900 1.000 19.51000 120 ASN B C 1
ATOM 2871 O O . ASN B 1 120 ? -43.57000 -82.60200 9.32100 1.000 18.55000 120 ASN B O 1
ATOM 2876 N N . GLU B 1 121 ? -43.35300 -81.87000 7.19600 1.000 18.90000 121 GLU B N 1
ATOM 2877 C CA . GLU B 1 121 ? -42.70700 -83.10600 6.78100 1.000 20.86000 121 GLU B CA 1
ATOM 2878 C C . GLU B 1 121 ? -41.91300 -82.85600 5.51600 1.000 19.91000 121 GLU B C 1
ATOM 2879 O O . GLU B 1 121 ? -42.11600 -81.85900 4.82200 1.000 17.48000 121 GLU B O 1
ATOM 2885 N N . TYR B 1 122 ? -40.99100 -83.77700 5.24400 1.000 16.92000 122 TYR B N 1
ATOM 2886 C CA . TYR B 1 122 ? -40.22800 -83.76700 4.01600 1.000 19.34000 122 TYR B CA 1
ATOM 2887 C C . TYR B 1 122 ? -40.38200 -85.10500 3.31000 1.000 22.93000 122 TYR B C 1
ATOM 2888 O O . TYR B 1 122 ? -40.19000 -86.16400 3.94300 1.000 17.21000 122 TYR B O 1
ATOM 2897 N N . GLY B 1 130 ? -37.91500 -92.35000 -1.73800 1.000 36.49000 130 GLY B N 1
ATOM 2898 C CA . GLY B 1 130 ? -38.22700 -93.26200 -0.62900 1.000 36.95000 130 GLY B CA 1
ATOM 2899 C C . GLY B 1 130 ? -38.04400 -92.59900 0.72900 1.000 41.72000 130 GLY B C 1
ATOM 2900 O O . GLY B 1 130 ? -38.45700 -93.19700 1.71900 1.000 43.02000 130 GLY B O 1
ATOM 2901 N N . PHE B 1 131 ? -37.50000 -91.38700 0.75100 1.000 34.26000 131 PHE B N 1
ATOM 2902 C CA . PHE B 1 131 ? -37.17200 -90.72400 2.03300 1.000 30.42000 131 PHE B CA 1
ATOM 2903 C C . PHE B 1 131 ? -38.36800 -89.94300 2.55000 1.000 29.07000 131 PHE B C 1
ATOM 2904 O O . PHE B 1 131 ? -38.85200 -89.09900 1.85900 1.000 26.43000 131 PHE B O 1
ATOM 2912 N N . HIS B 1 132 ? -38.80000 -90.26400 3.75800 1.000 23.21000 132 HIS B N 1
ATOM 2913 C CA . HIS B 1 132 ? -39.92900 -89.53700 4.36700 1.000 22.45000 132 HIS B CA 1
ATOM 2914 C C . HIS B 1 132 ? -39.62900 -89.27800 5.83600 1.000 19.86000 132 HIS B C 1
ATOM 2915 O O . HIS B 1 132 ? -39.22300 -90.17100 6.50900 1.000 21.87000 132 HIS B O 1
ATOM 2922 N N . ILE B 1 133 ? -39.87200 -88.06300 6.27000 1.000 17.24000 133 ILE B N 1
ATOM 2923 C CA . ILE B 1 133 ? -39.66700 -87.75100 7.69100 1.000 12.89000 133 ILE B CA 1
ATOM 2924 C C . ILE B 1 133 ? -40.70300 -86.71700 8.11300 1.000 17.37000 133 ILE B C 1
ATOM 2925 O O . ILE B 1 133 ? -41.05300 -85.82000 7.33500 1.000 15.51000 133 ILE B O 1
ATOM 2930 N N . LYS B 1 134 ? -41.21600 -86.85300 9.34200 1.000 15.91000 134 LYS B N 1
ATOM 2931 C CA . LYS B 1 134 ? -42.21300 -85.92500 9.85900 1.000 15.25000 134 LYS B CA 1
ATOM 2932 C C . LYS B 1 134 ? -41.71000 -85.30400 11.14700 1.000 16.94000 134 LYS B C 1
ATOM 2933 O O . LYS B 1 134 ? -40.97900 -85.94700 11.90700 1.000 15.72000 134 LYS B O 1
ATOM 2939 N N . PHE B 1 135 ? -42.13100 -84.07200 11.42400 1.000 15.88000 135 PHE B N 1
ATOM 2940 C CA . PHE B 1 135 ? -41.72900 -83.50500 12.70400 1.000 17.01000 135 PHE B CA 1
ATOM 2941 C C . PHE B 1 135 ? -42.80900 -82.60900 13.29100 1.000 20.15000 135 PHE B C 1
ATOM 2942 O O . PHE B 1 135 ? -43.58900 -81.96600 12.58000 1.000 19.55000 135 PHE B O 1
ATOM 2950 N N . GLN B 1 136 ? -42.85400 -82.65100 14.62300 1.000 16.46000 136 GLN B N 1
ATOM 2951 C CA . GLN B 1 136 ? -43.78500 -81.93700 15.48100 1.000 16.99000 136 GLN B CA 1
ATOM 2952 C C . GLN B 1 136 ? -42.96500 -81.08200 16.43400 1.000 15.29000 136 GLN B C 1
ATOM 2953 O O . GLN B 1 136 ? -42.06300 -81.59700 17.10100 1.000 13.39000 136 GLN B O 1
ATOM 2959 N N . VAL B 1 137 ? -43.30400 -79.79300 16.51400 1.000 15.02000 137 VAL B N 1
ATOM 2960 C CA . VAL B 1 137 ? -42.59400 -78.84400 17.36000 1.000 14.11000 137 VAL B CA 1
ATOM 2961 C C . VAL B 1 137 ? -42.83100 -79.15300 18.83000 1.000 14.94000 137 VAL B C 1
ATOM 2962 O O . VAL B 1 137 ? -43.94200 -79.51400 19.22400 1.000 16.60000 137 VAL B O 1
ATOM 2966 N N . VAL B 1 138 ? -41.78400 -79.02300 19.64900 1.000 12.26000 138 VAL B N 1
ATOM 2967 C CA . VAL B 1 138 ? -41.88100 -79.08200 21.11300 1.000 12.40000 138 VAL B CA 1
ATOM 2968 C C . VAL B 1 138 ? -41.14800 -77.85000 21.62900 1.000 14.46000 138 VAL B C 1
ATOM 2969 O O . VAL B 1 138 ? -39.91700 -77.86900 21.74000 1.000 16.03000 138 VAL B O 1
ATOM 2973 N N . PRO B 1 139 ? -41.83900 -76.75300 21.93300 1.000 13.33000 139 PRO B N 1
ATOM 2974 C CA . PRO B 1 139 ? -41.14500 -75.56800 22.45900 1.000 12.75000 139 PRO B CA 1
ATOM 2975 C C . PRO B 1 139 ? -40.43000 -75.92600 23.75300 1.000 15.84000 139 PRO B C 1
ATOM 2976 O O . PRO B 1 139 ? -41.00900 -76.56900 24.62900 1.000 14.70000 139 PRO B O 1
ATOM 2980 N N . ASN B 1 140 ? -39.16500 -75.51400 23.86900 1.000 12.95000 140 ASN B N 1
ATOM 2981 C CA . ASN B 1 140 ? -38.35000 -75.83200 25.04200 1.000 13.50000 140 ASN B CA 1
ATOM 2982 C C . ASN B 1 140 ? -37.69900 -74.56600 25.57600 1.000 14.40000 140 ASN B C 1
ATOM 2983 O O . ASN B 1 140 ? -37.28300 -73.69200 24.81600 1.000 18.65000 140 ASN B O 1
ATOM 2988 N N . ARG B 1 141 ? -37.52700 -74.51300 26.88300 1.000 11.92000 141 ARG B N 1
ATOM 2989 C CA . ARG B 1 141 ? -36.86100 -73.37100 27.47600 1.000 11.55000 141 ARG B CA 1
ATOM 2990 C C . ARG B 1 141 ? -35.36200 -73.58200 27.39900 1.000 13.03000 141 ARG B C 1
ATOM 2991 O O . ARG B 1 141 ? -34.87600 -74.70200 27.57100 1.000 13.88000 141 ARG B O 1
ATOM 2999 N N . HIS B 1 142 ? -34.63700 -72.50700 27.08100 1.000 11.70000 142 HIS B N 1
ATOM 3000 C CA . HIS B 1 142 ? -33.19000 -72.57200 26.92400 1.000 10.38000 142 HIS B CA 1
ATOM 3001 C C . HIS B 1 142 ? -32.62200 -71.21500 27.30400 1.000 12.81000 142 HIS B C 1
ATOM 3002 O O . HIS B 1 142 ? -32.01200 -71.06500 28.37300 1.000 13.12000 142 HIS B O 1
ATOM 3009 N N . VAL B 1 143 ? -32.82800 -70.21400 26.45100 1.000 10.39000 143 VAL B N 1
ATOM 3010 C CA . VAL B 1 143 ? -32.44500 -68.84200 26.77800 1.000 11.66000 143 VAL B CA 1
ATOM 3011 C C . VAL B 1 143 ? -33.63700 -67.93900 26.48000 1.000 14.57000 143 VAL B C 1
ATOM 3012 O O . VAL B 1 143 ? -34.38700 -68.19700 25.52100 1.000 15.57000 143 VAL B O 1
ATOM 3016 N N . PRO B 1 144 ? -33.83700 -66.85500 27.23700 1.000 16.15000 144 PRO B N 1
ATOM 3017 C CA . PRO B 1 144 ? -34.99400 -65.98500 26.95800 1.000 20.59000 144 PRO B CA 1
ATOM 3018 C C . PRO B 1 144 ? -34.83000 -65.13300 25.71200 1.000 19.53000 144 PRO B C 1
ATOM 3019 O O . PRO B 1 144 ? -35.83800 -64.65000 25.17900 1.000 21.13000 144 PRO B O 1
ATOM 3023 N N . GLU B 1 145 ? -33.60000 -64.97600 25.20900 1.000 16.65000 145 GLU B N 1
ATOM 3024 C CA . GLU B 1 145 ? -33.32700 -64.12900 24.04900 1.000 16.83000 145 GLU B CA 1
ATOM 3025 C C . GLU B 1 145 ? -33.84300 -64.73500 22.75300 1.000 15.34000 145 GLU B C 1
ATOM 3026 O O . GLU B 1 145 ? -33.90800 -64.02700 21.73700 1.000 14.07000 145 GLU B O 1
ATOM 3032 N N . LEU B 1 146 ? -34.14300 -66.03600 22.73900 1.000 13.18000 146 LEU B N 1
ATOM 3033 C CA . LEU B 1 146 ? -34.44800 -66.73200 21.49100 1.000 12.22000 146 LEU B CA 1
ATOM 3034 C C . LEU B 1 146 ? -35.58600 -67.70900 21.71300 1.000 12.63000 146 LEU B C 1
ATOM 3035 O O . LEU B 1 146 ? -35.68500 -68.31600 22.78000 1.000 13.27000 146 LEU B O 1
ATOM 3040 N N . LEU B 1 147 ? -36.40600 -67.90900 20.68000 1.000 10.96000 147 LEU B N 1
ATOM 3041 C CA . LEU B 1 147 ? -37.40300 -68.97100 20.71100 1.000 11.24000 147 LEU B CA 1
ATOM 3042 C C . LEU B 1 147 ? -36.71200 -70.26800 20.32500 1.000 11.61000 147 LEU B C 1
ATOM 3043 O O . LEU B 1 147 ? -36.12000 -70.35500 19.24800 1.000 13.48000 147 LEU B O 1
ATOM 3048 N N . CYS B 1 148 ? -36.78600 -71.26700 21.20200 1.000 11.07000 148 CYS B N 1
ATOM 3049 C CA . CYS B 1 148 ? -36.00500 -72.48900 21.05100 1.000 12.92000 148 CYS B CA 1
ATOM 3050 C C . CYS B 1 148 ? -36.91600 -73.70600 21.06700 1.000 13.05000 148 CYS B C 1
ATOM 3051 O O . CYS B 1 148 ? -37.93500 -73.73300 21.77100 1.000 11.72000 148 CYS B O 1
ATOM 3054 N N . TYR B 1 149 ? -36.52500 -74.73300 20.31200 1.000 10.94000 149 TYR B N 1
ATOM 3055 C CA . TYR B 1 149 ? -37.40200 -75.86600 20.07800 1.000 11.00000 149 TYR B CA 1
ATOM 3056 C C . TYR B 1 149 ? -36.64100 -77.18200 20.15600 1.000 10.73000 149 TYR B C 1
ATOM 3057 O O . TYR B 1 149 ? -35.46700 -77.26100 19.77900 1.000 11.70000 149 TYR B O 1
ATOM 3066 N N . GLY B 1 150 ? -37.33100 -78.21800 20.63100 1.000 10.18000 150 GLY B N 1
ATOM 3067 C CA . GLY B 1 150 ? -37.05200 -79.58400 20.24200 1.000 10.93000 150 GLY B CA 1
ATOM 3068 C C . GLY B 1 150 ? -38.14600 -80.10000 19.31900 1.000 12.12000 150 GLY B C 1
ATOM 3069 O O . GLY B 1 150 ? -39.06300 -79.37300 18.93800 1.000 11.06000 150 GLY B O 1
ATOM 3070 N N . TYR B 1 151 ? -38.07600 -81.39900 19.01500 1.000 10.44000 151 TYR B N 1
ATOM 3071 C CA . TYR B 1 151 ? -38.98900 -82.01500 18.05900 1.000 11.46000 151 TYR B CA 1
ATOM 3072 C C . TYR B 1 151 ? -39.30100 -83.45100 18.43800 1.000 11.85000 151 TYR B C 1
ATOM 3073 O O . TYR B 1 151 ? -38.44400 -84.17500 18.96300 1.000 13.30000 151 TYR B O 1
ATOM 3082 N N . LEU B 1 152 ? -40.52500 -83.86700 18.12300 1.000 10.39000 152 LEU B N 1
ATOM 3083 C CA . LEU B 1 152 ? -40.86400 -85.28100 17.98400 1.000 11.35000 152 LEU B CA 1
ATOM 3084 C C . LEU B 1 152 ? -40.80700 -85.59400 16.49400 1.000 14.94000 152 LEU B C 1
ATOM 3085 O O . LEU B 1 152 ? -41.46300 -84.92900 15.68200 1.000 16.96000 152 LEU B O 1
ATOM 3090 N N . ILE B 1 153 ? -39.99200 -86.56500 16.12800 1.000 12.27000 153 ILE B N 1
ATOM 3091 C CA . ILE B 1 153 ? -39.66600 -86.83700 14.73900 1.000 13.10000 153 ILE B CA 1
ATOM 3092 C C . ILE B 1 153 ? -40.09200 -88.26600 14.44800 1.000 16.82000 153 ILE B C 1
ATOM 3093 O O . ILE B 1 153 ? -39.81900 -89.16500 15.24500 1.000 17.31000 153 ILE B O 1
ATOM 3098 N N . THR B 1 154 ? -40.75700 -88.47900 13.31500 1.000 14.70000 154 THR B N 1
ATOM 3099 C CA . THR B 1 154 ? -41.16000 -89.82000 12.90400 1.000 15.28000 154 THR B CA 1
ATOM 3100 C C . THR B 1 154 ? -40.36900 -90.18200 11.65900 1.000 16.10000 154 THR B C 1
ATOM 3101 O O . THR B 1 154 ? -40.40500 -89.44500 10.66200 1.000 16.02000 154 THR B O 1
ATOM 3105 N N . TYR B 1 155 ? -39.65100 -91.30000 11.74000 1.000 15.40000 155 TYR B N 1
ATOM 3106 C CA . TYR B 1 155 ? -38.77300 -91.74500 10.66300 1.000 16.01000 155 TYR B CA 1
ATOM 3107 C C . TYR B 1 155 ? -38.71800 -93.26600 10.67400 1.000 17.27000 155 TYR B C 1
ATOM 3108 O O . TYR B 1 155 ? -38.40000 -93.86300 11.69900 1.000 16.98000 155 TYR B O 1
ATOM 3117 N N . LYS B 1 156 ? -39.04000 -93.88500 9.53900 1.000 18.72000 156 LYS B N 1
ATOM 3118 C CA . LYS B 1 156 ? -39.04400 -95.34500 9.40700 1.000 19.72000 156 LYS B CA 1
ATOM 3119 C C . LYS B 1 156 ? -39.79500 -96.01400 10.55700 1.000 22.54000 156 LYS B C 1
ATOM 3120 O O . LYS B 1 156 ? -39.30800 -96.95800 11.18500 1.000 22.66000 156 LYS B O 1
ATOM 3126 N N . ASP B 1 157 ? -40.98900 -95.50000 10.84300 1.000 19.36000 157 ASP B N 1
ATOM 3127 C CA . ASP B 1 157 ? -41.86700 -96.04100 11.88700 1.000 26.17000 157 ASP B CA 1
ATOM 3128 C C . ASP B 1 157 ? -41.23800 -96.00200 13.28000 1.000 24.85000 157 ASP B C 1
ATOM 3129 O O . ASP B 1 157 ? -41.69600 -96.69500 14.19100 1.000 23.90000 157 ASP B O 1
ATOM 3134 N N . LYS B 1 158 ? -40.21100 -95.18700 13.47600 1.000 16.43000 158 LYS B N 1
ATOM 3135 C CA . LYS B 1 158 ? -39.66000 -94.93000 14.79900 1.000 15.71000 158 LYS B CA 1
ATOM 3136 C C . LYS B 1 158 ? -40.00800 -93.50900 15.22500 1.000 17.58000 158 LYS B C 1
ATOM 3137 O O . LYS B 1 158 ? -40.11900 -92.60100 14.38900 1.000 18.09000 158 LYS B O 1
ATOM 3143 N N . THR B 1 159 ? -40.20900 -93.34000 16.53600 1.000 14.05000 159 THR B N 1
ATOM 3144 C CA . THR B 1 159 ? -40.48800 -92.04200 17.13400 1.000 14.63000 159 THR B CA 1
ATOM 3145 C C . THR B 1 159 ? -39.23700 -91.57900 17.86900 1.000 14.33000 159 THR B C 1
ATOM 3146 O O . THR B 1 159 ? -38.73700 -92.27700 18.76200 1.000 15.04000 159 THR B O 1
ATOM 3150 N N . ILE B 1 160 ? -38.73600 -90.40900 17.49600 1.000 12.32000 160 ILE B N 1
ATOM 3151 C CA . ILE B 1 160 ? -37.48800 -89.87800 18.01700 1.000 12.52000 160 ILE B CA 1
ATOM 3152 C C . ILE B 1 160 ? -37.80900 -88.56100 18.70700 1.000 13.75000 160 ILE B C 1
ATOM 3153 O O . ILE B 1 160 ? -38.49400 -87.71700 18.13400 1.000 14.24000 160 ILE B O 1
ATOM 3158 N N . TYR B 1 161 ? -37.33400 -88.38100 19.93100 1.000 10.13000 161 TYR B N 1
ATOM 3159 C CA . TYR B 1 161 ? -37.38900 -87.06300 20.54500 1.000 10.63000 161 TYR B CA 1
ATOM 3160 C C . TYR B 1 161 ? -36.00100 -86.44900 20.43600 1.000 13.03000 161 TYR B C 1
ATOM 3161 O O . TYR B 1 161 ? -35.00700 -87.11400 20.73300 1.000 12.06000 161 TYR B O 1
ATOM 3170 N N . TYR B 1 162 ? -35.93100 -85.19000 20.00200 1.000 10.07000 162 TYR B N 1
ATOM 3171 C CA . TYR B 1 162 ? -34.66200 -84.46500 19.91200 1.000 10.55000 162 TYR B CA 1
ATOM 3172 C C . TYR B 1 162 ? -34.84300 -83.12700 20.61800 1.000 12.03000 162 TYR B C 1
ATOM 3173 O O . TYR B 1 162 ? -35.62200 -82.28500 20.16500 1.000 10.60000 162 TYR B O 1
ATOM 3182 N N . SER B 1 163 ? -34.16400 -82.94600 21.75800 1.000 10.72000 163 SER B N 1
ATOM 3183 C CA . SER B 1 163 ? -34.46000 -81.79200 22.60400 1.000 9.73000 163 SER B CA 1
ATOM 3184 C C . SER B 1 163 ? -34.06500 -80.45000 21.98300 1.000 11.42000 163 SER B C 1
ATOM 3185 O O . SER B 1 163 ? -34.63000 -79.41900 22.37600 1.000 10.90000 163 SER B O 1
ATOM 3188 N N . GLY B 1 164 ? -33.11900 -80.42300 21.03300 1.000 10.56000 164 GLY B N 1
ATOM 3189 C CA . GLY B 1 164 ? -32.45700 -79.15600 20.77200 1.000 10.32000 164 GLY B CA 1
ATOM 3190 C C . GLY B 1 164 ? -31.69200 -78.77900 22.05200 1.000 10.07000 164 GLY B C 1
ATOM 3191 O O . GLY B 1 164 ? -31.41200 -79.62100 22.91500 1.000 13.82000 164 GLY B O 1
ATOM 3192 N N . ASP B 1 165 ? -31.38700 -77.48900 22.18800 1.000 10.77000 165 ASP B N 1
ATOM 3193 C CA . ASP B 1 165 ? -30.84100 -76.99900 23.45100 1.000 9.48000 165 ASP B CA 1
ATOM 3194 C C . ASP B 1 165 ? -32.01900 -76.78000 24.38700 1.000 10.79000 165 ASP B C 1
ATOM 3195 O O . ASP B 1 165 ? -33.01100 -76.16200 23.99300 1.000 10.49000 165 ASP B O 1
ATOM 3200 N N . ALA B 1 166 ? -31.91600 -77.29000 25.61300 1.000 10.95000 166 ALA B N 1
ATOM 3201 C CA . ALA B 1 166 ? -33.07000 -77.30700 26.50500 1.000 8.65000 166 ALA B CA 1
ATOM 3202 C C . ALA B 1 166 ? -32.59400 -77.51600 27.93100 1.000 11.38000 166 ALA B C 1
ATOM 3203 O O . ALA B 1 166 ? -31.67200 -78.30400 28.17700 1.000 11.30000 166 ALA B O 1
ATOM 3205 N N . ASN B 1 167 ? -33.26700 -76.86200 28.87400 1.000 12.22000 167 ASN B N 1
ATOM 3206 C CA . ASN B 1 167 ? -32.93000 -77.06300 30.27800 1.000 12.10000 167 ASN B CA 1
ATOM 3207 C C . ASN B 1 167 ? -34.05000 -77.77000 31.02900 1.000 13.29000 167 ASN B C 1
ATOM 3208 O O . ASN B 1 167 ? -34.03300 -77.80300 32.26200 1.000 12.50000 167 ASN B O 1
ATOM 3213 N N . ASN B 1 168 ? -34.99500 -78.37500 30.31200 1.000 10.32000 168 ASN B N 1
ATOM 3214 C CA . ASN B 1 168 ? -36.07500 -79.11000 30.96600 1.000 16.82000 168 ASN B CA 1
ATOM 3215 C C . ASN B 1 168 ? -36.62100 -80.14300 29.98800 1.000 15.43000 168 ASN B C 1
ATOM 3216 O O . ASN B 1 168 ? -36.26600 -80.15600 28.80500 1.000 13.30000 168 ASN B O 1
ATOM 3221 N N . ILE B 1 169 ? -37.48800 -81.01800 30.49900 1.000 12.89000 169 ILE B N 1
ATOM 3222 C CA . ILE B 1 169 ? -38.24600 -81.96300 29.68100 1.000 12.83000 169 ILE B CA 1
ATOM 3223 C C . ILE B 1 169 ? -39.70600 -81.86800 30.09100 1.000 14.96000 169 ILE B C 1
ATOM 3224 O O . ILE B 1 169 ? -40.02900 -82.02000 31.27400 1.000 14.50000 169 ILE B O 1
ATOM 3229 N N . SER B 1 170 ? -40.57700 -81.64900 29.12100 1.000 17.96000 170 SER B N 1
ATOM 3230 C CA . SER B 1 170 ? -42.00400 -81.59500 29.40500 1.000 17.06000 170 SER B CA 1
ATOM 3231 C C . SER B 1 170 ? -42.47600 -82.88200 30.07600 1.000 19.04000 170 SER B C 1
ATOM 3232 O O . SER B 1 170 ? -42.09600 -83.98600 29.65000 1.000 14.72000 170 SER B O 1
ATOM 3235 N N . PRO B 1 171 ? -43.31400 -82.78200 31.11800 1.000 18.36000 171 PRO B N 1
ATOM 3236 C CA . PRO B 1 171 ? -43.85900 -83.99700 31.73700 1.000 17.99000 171 PRO B CA 1
ATOM 3237 C C . PRO B 1 171 ? -44.57000 -84.88800 30.74500 1.000 16.13000 171 PRO B C 1
ATOM 3238 O O . PRO B 1 171 ? -44.62000 -86.10600 30.96100 1.000 16.35000 171 PRO B O 1
ATOM 3242 N N . PHE B 1 172 ? -45.17000 -84.30700 29.69400 1.000 14.37000 172 PHE B N 1
ATOM 3243 C CA . PHE B 1 172 ? -45.84300 -85.10200 28.66800 1.000 15.09000 172 PHE B CA 1
ATOM 3244 C C . PHE B 1 172 ? -44.84300 -85.91500 27.85600 1.000 13.84000 172 PHE B C 1
ATOM 3245 O O . PHE B 1 172 ? -45.10900 -87.07500 27.49100 1.000 15.69000 172 PHE B O 1
ATOM 3253 N N . ILE B 1 173 ? -43.68700 -85.30700 27.56600 1.000 11.79000 173 ILE B N 1
ATOM 3254 C CA . ILE B 1 173 ? -42.62100 -86.01000 26.85600 1.000 13.06000 173 ILE B CA 1
ATOM 3255 C C . ILE B 1 173 ? -42.01000 -87.08300 27.76300 1.000 14.67000 173 ILE B C 1
ATOM 3256 O O . ILE B 1 173 ? -41.71600 -88.20500 27.32600 1.000 14.15000 173 ILE B O 1
ATOM 3261 N N . LEU B 1 174 ? -41.82000 -86.76100 29.04500 1.000 13.24000 174 LEU B N 1
ATOM 3262 C CA . LEU B 1 174 ? -41.36800 -87.78600 29.97700 1.000 12.89000 174 LEU B CA 1
ATOM 3263 C C . LEU B 1 174 ? -42.33300 -88.96000 30.01700 1.000 15.76000 174 LEU B C 1
ATOM 3264 O O . LEU B 1 174 ? -41.90500 -90.11400 30.08700 1.000 16.88000 174 LEU B O 1
ATOM 3269 N N . ARG B 1 175 ? -43.64300 -88.68900 30.04900 1.000 15.52000 175 ARG B N 1
ATOM 3270 C CA . ARG B 1 175 ? -44.59600 -89.79100 30.09400 1.000 16.91000 175 ARG B CA 1
ATOM 3271 C C . ARG B 1 175 ? -44.48500 -90.65300 28.84600 1.000 17.12000 175 ARG B C 1
ATOM 3272 O O . ARG B 1 175 ? -44.52300 -91.88600 28.93100 1.000 17.35000 175 ARG B O 1
ATOM 3280 N N . MET B 1 176 ? -44.34000 -90.02300 27.67700 1.000 16.07000 176 MET B N 1
ATOM 3281 C CA . MET B 1 176 ? -44.13900 -90.78200 26.44200 1.000 15.44000 176 MET B CA 1
ATOM 3282 C C . MET B 1 176 ? -42.93600 -91.71400 26.57600 1.000 16.54000 176 MET B C 1
ATOM 3283 O O . MET B 1 176 ? -42.98400 -92.88900 26.18400 1.000 16.19000 176 MET B O 1
ATOM 3288 N N . LEU B 1 177 ? -41.83000 -91.18400 27.10500 1.000 14.45000 177 LEU B N 1
ATOM 3289 C CA . LEU B 1 177 ? -40.62200 -91.99900 27.25400 1.000 15.78000 177 LEU B CA 1
ATOM 3290 C C . LEU B 1 177 ? -40.85800 -93.14600 28.22500 1.000 17.51000 177 LEU B C 1
ATOM 3291 O O . LEU B 1 177 ? -40.47800 -94.29400 27.96100 1.000 16.84000 177 LEU B O 1
ATOM 3296 N N . GLU B 1 178 ? -41.49000 -92.84400 29.36200 1.000 17.03000 178 GLU B N 1
ATOM 3297 C CA . GLU B 1 178 ? -41.72700 -93.85200 30.38800 1.000 19.68000 178 GLU B CA 1
ATOM 3298 C C . GLU B 1 178 ? -42.62000 -94.96900 29.86800 1.000 20.70000 178 GLU B C 1
ATOM 3299 O O . GLU B 1 178 ? -42.40600 -96.14200 30.18800 1.000 23.37000 178 GLU B O 1
ATOM 3305 N N . ASP B 1 179 ? -43.60500 -94.62900 29.03900 1.000 18.81000 179 ASP B N 1
ATOM 3306 C CA . ASP B 1 179 ? -44.57600 -95.58100 28.51800 1.000 20.56000 179 ASP B CA 1
ATOM 3307 C C . ASP B 1 179 ? -44.09400 -96.31100 27.26500 1.000 20.57000 179 ASP B C 1
ATOM 3308 O O . ASP B 1 179 ? -44.87500 -97.03700 26.64700 1.000 23.02000 179 ASP B O 1
ATOM 3313 N N . GLY B 1 180 ? -42.84700 -96.10400 26.85100 1.000 19.85000 180 GLY B N 1
ATOM 3314 C CA . GLY B 1 180 ? -42.33200 -96.79900 25.68500 1.000 18.38000 180 GLY B CA 1
ATOM 3315 C C . GLY B 1 180 ? -42.70400 -96.20300 24.34700 1.000 20.51000 180 GLY B C 1
ATOM 3316 O O . GLY B 1 180 ? -42.52200 -96.86200 23.31500 1.000 20.04000 180 GLY B O 1
ATOM 3317 N N . GLU B 1 181 ? -43.19100 -94.96300 24.31300 1.000 17.98000 181 GLU B N 1
ATOM 3318 C CA . GLU B 1 181 ? -43.65500 -94.36900 23.06700 1.000 18.04000 181 GLU B CA 1
ATOM 3319 C C . GLU B 1 181 ? -42.57700 -93.59000 22.31800 1.000 18.49000 181 GLU B C 1
ATOM 3320 O O . GLU B 1 181 ? -42.83800 -93.10900 21.21000 1.000 17.77000 181 GLU B O 1
ATOM 3326 N N . ILE B 1 182 ? -41.37900 -93.46700 22.87400 1.000 15.36000 182 ILE B N 1
ATOM 3327 C CA . ILE B 1 182 ? -40.25700 -92.81900 22.19700 1.000 13.08000 182 ILE B CA 1
ATOM 3328 C C . ILE B 1 182 ? -39.14600 -93.84400 22.05400 1.000 13.64000 182 ILE B C 1
ATOM 3329 O O . ILE B 1 182 ? -38.65900 -94.37900 23.05600 1.000 16.19000 182 ILE B O 1
ATOM 3334 N N . ASP B 1 183 ? -38.74500 -94.11800 20.80900 1.000 12.77000 183 ASP B N 1
ATOM 3335 C CA . ASP B 1 183 ? -37.72700 -95.14000 20.56100 1.000 14.91000 183 ASP B CA 1
ATOM 3336 C C . ASP B 1 183 ? -36.31800 -94.62800 20.81500 1.000 13.74000 183 ASP B C 1
ATOM 3337 O O . ASP B 1 183 ? -35.46400 -95.38400 21.30100 1.000 12.93000 183 ASP B O 1
ATOM 3342 N N . TYR B 1 184 ? -36.05400 -93.36800 20.47400 1.000 12.11000 184 TYR B N 1
ATOM 3343 C CA . TYR B 1 184 ? -34.75600 -92.73700 20.65300 1.000 12.39000 184 TYR B CA 1
ATOM 3344 C C . TYR B 1 184 ? -34.98300 -91.35200 21.23400 1.000 11.78000 184 TYR B C 1
ATOM 3345 O O . TYR B 1 184 ? -35.73900 -90.56000 20.66700 1.000 11.95000 184 TYR B O 1
ATOM 3354 N N . PHE B 1 185 ? -34.31700 -91.06000 22.35000 1.000 11.85000 185 PHE B N 1
ATOM 3355 C CA . PHE B 1 185 ? -34.56000 -89.84000 23.12100 1.000 12.80000 185 PHE B CA 1
ATOM 3356 C C . PHE B 1 185 ? -33.23200 -89.09000 23.22400 1.000 11.78000 185 PHE B C 1
ATOM 3357 O O . PHE B 1 185 ? -32.37400 -89.45700 24.03700 1.000 13.27000 185 PHE B O 1
ATOM 3365 N N . TYR B 1 186 ? -33.03400 -88.06400 22.38000 1.000 10.56000 186 TYR B N 1
ATOM 3366 C CA . TYR B 1 186 ? -31.78200 -87.30100 22.35500 1.000 9.62000 186 TYR B CA 1
ATOM 3367 C C . TYR B 1 186 ? -31.94900 -86.05600 23.21400 1.000 11.62000 186 TYR B C 1
ATOM 3368 O O . TYR B 1 186 ? -32.83600 -85.23900 22.95000 1.000 11.45000 186 TYR B O 1
ATOM 3377 N N . GLN B 1 187 ? -31.08900 -85.89500 24.22200 1.000 10.40000 187 GLN B N 1
ATOM 3378 C CA . GLN B 1 187 ? -31.26300 -84.84600 25.22400 1.000 9.78000 187 GLN B CA 1
ATOM 3379 C C . GLN B 1 187 ? -29.96500 -84.07600 25.43000 1.000 11.00000 187 GLN B C 1
ATOM 3380 O O . GLN B 1 187 ? -28.92800 -84.66800 25.76000 1.000 10.76000 187 GLN B O 1
ATOM 3386 N N . ASP B 1 188 ? -30.04500 -82.75400 25.27100 1.000 9.78000 188 ASP B N 1
ATOM 3387 C CA . ASP B 1 188 ? -29.00500 -81.81900 25.68000 1.000 8.96000 188 ASP B CA 1
ATOM 3388 C C . ASP B 1 188 ? -28.70000 -82.01400 27.16100 1.000 11.51000 188 ASP B C 1
ATOM 3389 O O . ASP B 1 188 ? -29.58200 -81.81900 28.00000 1.000 11.16000 188 ASP B O 1
ATOM 3394 N N . THR B 1 189 ? -27.46400 -82.43400 27.48300 1.000 10.23000 189 THR B N 1
ATOM 3395 C CA . THR B 1 189 ? -27.08200 -82.70900 28.86600 1.000 8.64000 189 THR B CA 1
ATOM 3396 C C . THR B 1 189 ? -25.71500 -82.09400 29.13000 1.000 11.19000 189 THR B C 1
ATOM 3397 O O . THR B 1 189 ? -24.83500 -82.14300 28.27000 1.000 11.66000 189 THR B O 1
ATOM 3401 N N . CYS B 1 190 ? -25.52600 -81.52100 30.32500 1.000 10.63000 190 CYS B N 1
ATOM 3402 C CA . CYS B 1 190 ? -24.23500 -80.94700 30.70100 1.000 11.57000 190 CYS B CA 1
ATOM 3403 C C . CYS B 1 190 ? -23.84800 -81.43800 32.09300 1.000 11.91000 190 CYS B C 1
ATOM 3404 O O . CYS B 1 190 ? -24.69100 -81.88300 32.87700 1.000 12.42000 190 CYS B O 1
ATOM 3407 N N . GLN B 1 191 ? -22.55900 -81.32200 32.41300 1.000 13.87000 191 GLN B N 1
ATOM 3408 C CA . GLN B 1 191 ? -22.14200 -81.73300 33.75500 1.000 14.14000 191 GLN B CA 1
ATOM 3409 C C . GLN B 1 191 ? -22.49700 -80.67800 34.79700 1.000 16.24000 191 GLN B C 1
ATOM 3410 O O . GLN B 1 191 ? -22.91800 -81.01700 35.90800 1.000 16.37000 191 GLN B O 1
ATOM 3416 N N . ALA B 1 192 ? -22.32300 -79.40400 34.45700 1.000 13.44000 192 ALA B N 1
ATOM 3417 C CA . ALA B 1 192 ? -22.56100 -78.31600 35.40900 1.000 18.40000 192 ALA B CA 1
ATOM 3418 C C . ALA B 1 192 ? -23.99900 -78.32000 35.92900 1.000 17.19000 192 ALA B C 1
ATOM 3419 O O . ALA B 1 192 ? -24.94400 -78.60800 35.19600 1.000 14.97000 192 ALA B O 1
ATOM 3421 N N . ASP B 1 193 ? -24.16900 -77.99900 37.21500 1.000 17.18000 193 ASP B N 1
ATOM 3422 C CA . ASP B 1 193 ? -25.48200 -78.01400 37.85600 1.000 16.07000 193 ASP B CA 1
ATOM 3423 C C . ASP B 1 193 ? -25.61400 -76.73300 38.67400 1.000 19.73000 193 ASP B C 1
ATOM 3424 O O . ASP B 1 193 ? -24.99400 -76.61600 39.73600 1.000 16.09000 193 ASP B O 1
ATOM 3429 N N . TYR B 1 194 ? -26.43200 -75.78400 38.20800 1.000 15.57000 194 TYR B N 1
ATOM 3430 C CA . TYR B 1 194 ? -26.51000 -74.46600 38.84400 1.000 15.54000 194 TYR B CA 1
ATOM 3431 C C . TYR B 1 194 ? -27.84100 -73.77900 38.52300 1.000 18.67000 194 TYR B C 1
ATOM 3432 O O . TYR B 1 194 ? -28.48400 -74.05500 37.50500 1.000 15.94000 194 TYR B O 1
ATOM 3441 N N . GLU B 1 195 ? -28.25100 -72.87600 39.41500 1.000 14.15000 195 GLU B N 1
ATOM 3442 C CA . GLU B 1 195 ? -29.49600 -72.15100 39.20400 1.000 16.28000 195 GLU B CA 1
ATOM 3443 C C . GLU B 1 195 ? -29.44300 -71.36100 37.90400 1.000 15.32000 195 GLU B C 1
ATOM 3444 O O . GLU B 1 195 ? -28.44700 -70.69400 37.61000 1.000 15.31000 195 GLU B O 1
ATOM 3450 N N . GLY B 1 196 ? -30.52500 -71.43800 37.13500 1.000 18.55000 196 GLY B N 1
ATOM 3451 C CA . GLY B 1 196 ? -30.58100 -70.71700 35.88300 1.000 16.04000 196 GLY B CA 1
ATOM 3452 C C . GLY B 1 196 ? -29.83900 -71.37900 34.75300 1.000 16.60000 196 GLY B C 1
ATOM 3453 O O . GLY B 1 196 ? -29.66300 -70.74900 33.70500 1.000 17.10000 196 GLY B O 1
ATOM 3454 N N . ASN B 1 197 ? -29.38300 -72.61900 34.94200 1.000 14.68000 197 ASN B N 1
ATOM 3455 C CA . ASN B 1 197 ? -28.70100 -73.35700 33.88400 1.000 14.87000 197 ASN B CA 1
ATOM 3456 C C . ASN B 1 197 ? -29.52300 -73.29800 32.60500 1.000 12.36000 197 ASN B C 1
ATOM 3457 O O . ASN B 1 197 ? -30.74700 -73.48600 32.63700 1.000 14.38000 197 ASN B O 1
ATOM 3462 N N . VAL B 1 198 ? -28.85100 -73.01100 31.48200 1.000 13.61000 198 VAL B N 1
ATOM 3463 C CA . VAL B 1 198 ? -2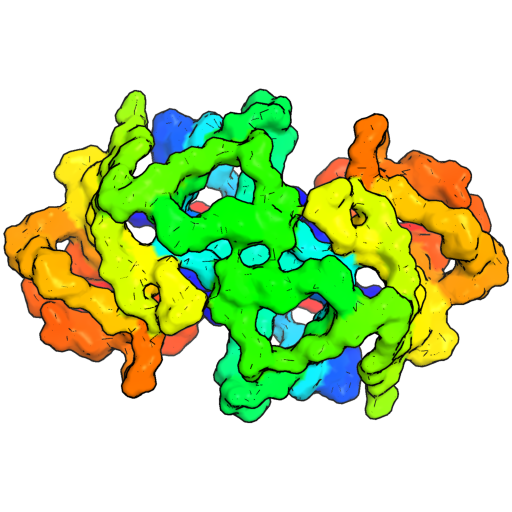9.53700 -72.98000 30.18700 1.000 10.41000 198 VAL B CA 1
ATOM 3464 C C . VAL B 1 198 ? -29.55600 -74.36000 29.52900 1.000 10.99000 198 VAL B C 1
ATOM 3465 O O . VAL B 1 198 ? -30.15700 -74.53300 28.45200 1.000 10.85000 198 VAL B O 1
ATOM 3469 N N . HIS B 1 199 ? -28.93900 -75.35900 30.16700 1.000 9.25000 199 HIS B N 1
ATOM 3470 C CA . HIS B 1 199 ? -28.96000 -76.74000 29.72400 1.000 9.52000 199 HIS B CA 1
ATOM 3471 C C . HIS B 1 199 ? -29.41100 -77.63400 30.86800 1.000 12.74000 199 HIS B C 1
ATOM 3472 O O . HIS B 1 199 ? -29.39500 -77.23200 32.03000 1.000 13.43000 199 HIS B O 1
ATOM 3479 N N . LEU B 1 200 ? -29.79700 -78.86500 30.54600 1.000 8.90000 200 LEU B N 1
ATOM 3480 C CA . LEU B 1 200 ? -30.25200 -79.81300 31.56700 1.000 10.37000 200 LEU B CA 1
ATOM 3481 C C . LEU B 1 200 ? -29.04300 -80.54100 32.16300 1.000 12.65000 200 LEU B C 1
ATOM 3482 O O . LEU B 1 200 ? -28.28800 -81.18100 31.43100 1.000 11.94000 200 LEU B O 1
ATOM 3487 N N . SER B 1 201 ? -28.86000 -80.46300 33.48800 1.000 11.41000 201 SER B N 1
ATOM 3488 C CA . SER B 1 201 ? -27.72700 -81.16700 34.08200 1.000 12.66000 201 SER B CA 1
ATOM 3489 C C . SER B 1 201 ? -27.93500 -82.68500 34.07400 1.000 11.07000 201 SER B C 1
ATOM 3490 O O . SER B 1 201 ? -29.06200 -83.18900 34.07800 1.000 10.71000 201 SER B O 1
ATOM 3493 N N . LEU B 1 202 ? -26.81400 -83.42400 34.08200 1.000 11.25000 202 LEU B N 1
ATOM 3494 C CA . LEU B 1 202 ? -26.88700 -84.87900 34.19700 1.000 11.83000 202 LEU B CA 1
ATOM 3495 C C . LEU B 1 202 ? -27.60200 -85.28400 35.47900 1.000 13.97000 202 LEU B C 1
ATOM 3496 O O . LEU B 1 202 ? -28.37800 -86.24500 35.49500 1.000 13.41000 202 LEU B O 1
ATOM 3501 N N . LYS B 1 203 ? -27.34900 -84.55300 36.56400 1.000 13.25000 203 LYS B N 1
ATOM 3502 C CA . LYS B 1 203 ? -28.01300 -84.84100 37.83600 1.000 15.75000 203 LYS B CA 1
ATOM 3503 C C . LYS B 1 203 ? -29.52700 -84.76600 37.68600 1.000 15.26000 203 LYS B C 1
ATOM 3504 O O . LYS B 1 203 ? -30.25200 -85.70900 38.04100 1.000 14.96000 203 LYS B O 1
ATOM 3510 N N . LYS B 1 204 ? -30.02300 -83.66000 37.11900 1.000 13.73000 204 LYS B N 1
ATOM 3511 C CA . LYS B 1 204 ? -31.46200 -83.51900 36.91600 1.000 13.49000 204 LYS B CA 1
ATOM 3512 C C . LYS B 1 204 ? -32.00900 -84.56700 35.96100 1.000 14.78000 204 LYS B C 1
ATOM 3513 O O . LYS B 1 204 ? -33.09600 -85.11300 36.18500 1.000 14.01000 204 LYS B O 1
ATOM 3519 N N . LEU B 1 205 ? -31.29700 -84.83600 34.86200 1.000 13.53000 205 LEU B N 1
ATOM 3520 C CA . LEU B 1 205 ? -31.75700 -85.87700 33.95900 1.000 12.25000 205 LEU B CA 1
ATOM 3521 C C . LEU B 1 205 ? -31.94300 -87.19700 34.70300 1.000 14.67000 205 LEU B C 1
ATOM 3522 O O . LEU B 1 205 ? -32.94700 -87.89900 34.50700 1.000 15.74000 205 LEU B O 1
ATOM 3527 N N . SER B 1 206 ? -30.98500 -87.54300 35.57100 1.000 15.98000 206 SER B N 1
ATOM 3528 C CA . SER B 1 206 ? -31.08000 -88.79200 36.32100 1.000 14.58000 206 SER B CA 1
ATOM 3529 C C . SER B 1 206 ? -32.23500 -88.76900 37.31600 1.000 17.79000 206 SER B C 1
ATOM 3530 O O . SER B 1 206 ? -32.77400 -89.82800 37.64900 1.000 22.59000 206 SER B O 1
ATOM 3533 N N . GLU B 1 207 ? -32.60200 -87.58900 37.82400 1.000 15.95000 207 GLU B N 1
ATOM 3534 C CA . GLU B 1 207 ? -33.76200 -87.50500 38.72300 1.000 17.64000 207 GLU B CA 1
ATOM 3535 C C . GLU B 1 207 ? -35.09600 -87.58900 37.98600 1.000 22.57000 207 GLU B C 1
ATOM 3536 O O . GLU B 1 207 ? -36.09600 -88.02400 38.57300 1.000 23.22000 207 GLU B O 1
ATOM 3542 N N . MET B 1 208 ? -35.14800 -87.12300 36.73000 1.000 17.62000 208 MET B N 1
ATOM 3543 C CA . MET B 1 208 ? -36.37700 -87.07700 35.93800 1.000 18.78000 208 MET B CA 1
ATOM 3544 C C . MET B 1 208 ? -36.68400 -88.35200 35.16800 1.000 21.83000 208 MET B C 1
ATOM 3545 O O . MET B 1 208 ? -37.86200 -88.63200 34.90400 1.000 21.71000 208 MET B O 1
ATOM 3550 N N . VAL B 1 209 ? -35.67300 -89.13900 34.80600 1.000 18.33000 209 VAL B N 1
ATOM 3551 C CA . VAL B 1 209 ? -35.85200 -90.32900 33.98000 1.000 17.04000 209 VAL B CA 1
ATOM 3552 C C . VAL B 1 209 ? -35.36000 -91.51100 34.79900 1.000 23.78000 209 VAL B C 1
ATOM 3553 O O . VAL B 1 209 ? -34.16700 -91.59300 35.12000 1.000 23.61000 209 VAL B O 1
ATOM 3557 N N . TRP B 1 210 ? -36.27000 -92.40800 35.15300 1.000 24.22000 210 TRP B N 1
ATOM 3558 C CA . TRP B 1 210 ? -35.89500 -93.71900 35.66800 1.000 33.83000 210 TRP B CA 1
ATOM 3559 C C . TRP B 1 210 ? -36.13500 -94.85400 34.68600 1.000 27.76000 210 TRP B C 1
ATOM 3560 O O . TRP B 1 210 ? -35.28100 -95.73600 34.55900 1.000 38.06000 210 TRP B O 1
ATOM 3571 N N . ALA B 1 211 ? -37.28000 -94.88500 34.00600 1.000 29.18000 211 ALA B N 1
ATOM 3572 C CA . ALA B 1 211 ? -37.58200 -95.95300 33.06400 1.000 24.34000 211 ALA B CA 1
ATOM 3573 C C . ALA B 1 211 ? -36.97500 -95.65800 31.69500 1.000 25.26000 211 ALA B C 1
ATOM 3574 O O . ALA B 1 211 ? -36.87700 -94.50400 31.27300 1.000 18.26000 211 ALA B O 1
ATOM 3576 N N . ASN B 1 212 ? -36.57200 -96.72100 30.99800 1.000 18.33000 212 ASN B N 1
ATOM 3577 C CA . ASN B 1 212 ? -36.10500 -96.61600 29.61300 1.000 19.20000 212 ASN B CA 1
ATOM 3578 C C . ASN B 1 212 ? -34.90100 -95.68600 29.47000 1.000 18.71000 212 ASN B C 1
ATOM 3579 O O . ASN B 1 212 ? -34.75400 -95.00000 28.45400 1.000 15.10000 212 ASN B O 1
ATOM 3584 N N . ARG B 1 213 ? -34.01500 -95.65500 30.47700 1.000 14.57000 213 ARG B N 1
ATOM 3585 C CA . ARG B 1 213 ? -32.78600 -94.86800 30.34200 1.000 14.63000 213 ARG B CA 1
ATOM 3586 C C . ARG B 1 213 ? -31.95200 -95.33100 29.16300 1.000 15.10000 213 ARG B C 1
ATOM 3587 O O . ARG B 1 213 ? -31.16100 -94.54900 28.60600 1.000 13.39000 213 ARG B O 1
ATOM 3595 N N . ASP B 1 214 ? -32.08500 -96.60700 28.79900 1.000 13.89000 214 ASP B N 1
ATOM 3596 C CA . ASP B 1 214 ? -31.34800 -97.16500 27.68100 1.000 15.27000 214 ASP B CA 1
ATOM 3597 C C . ASP B 1 214 ? -31.77400 -96.57800 26.35200 1.000 14.79000 214 ASP B C 1
ATOM 3598 O O . ASP B 1 214 ? -31.08800 -96.81600 25.35500 1.000 14.58000 214 ASP B O 1
ATOM 3603 N N . ARG B 1 215 ? -32.88400 -95.83600 26.30300 1.000 13.99000 215 ARG B N 1
ATOM 3604 C CA . ARG B 1 215 ? -33.30000 -95.16700 25.07900 1.000 13.33000 215 ARG B CA 1
ATOM 3605 C C . ARG B 1 215 ? -32.90400 -93.69900 25.05700 1.000 12.43000 215 ARG B C 1
ATOM 3606 O O . ARG B 1 215 ? -33.29900 -92.98300 24.13100 1.000 13.03000 215 ARG B O 1
ATOM 3614 N N . VAL B 1 216 ? -32.15100 -93.24000 26.06400 1.000 10.61000 216 VAL B N 1
ATOM 3615 C CA . VAL B 1 216 ? -31.79300 -91.83500 26.24200 1.000 10.16000 216 VAL B CA 1
ATOM 3616 C C . VAL B 1 216 ? -30.32900 -91.65100 25.85600 1.000 15.11000 216 VAL B C 1
ATOM 3617 O O . VAL B 1 216 ? -29.46600 -92.43100 26.27300 1.000 12.92000 216 VAL B O 1
ATOM 3621 N N . TYR B 1 217 ? -30.06300 -90.62200 25.04900 1.000 11.82000 217 TYR B N 1
ATOM 3622 C CA . TYR B 1 217 ? -28.76800 -90.32200 24.45100 1.000 9.62000 217 TYR B CA 1
ATOM 3623 C C . TYR B 1 217 ? -28.39000 -88.89300 24.82900 1.000 13.29000 217 TYR B C 1
ATOM 3624 O O . TYR B 1 217 ? -29.02600 -87.93200 24.36600 1.000 14.29000 217 TYR B O 1
ATOM 3633 N N . CYS B 1 218 ? -27.34200 -88.75200 25.64600 1.000 10.73000 218 CYS B N 1
ATOM 3634 C CA . CYS B 1 218 ? -26.86500 -87.42900 26.05500 1.000 11.25000 218 CYS B CA 1
ATOM 3635 C C . CYS B 1 218 ? -26.05100 -86.78900 24.93500 1.000 12.03000 218 CYS B C 1
ATOM 3636 O O . CYS B 1 218 ? -25.14400 -87.43000 24.37900 1.000 12.17000 218 CYS B O 1
ATOM 3639 N N . MET B 1 219 ? -26.36300 -85.51400 24.62200 1.000 9.78000 219 MET B N 1
ATOM 3640 C CA . MET B 1 219 ? -25.75100 -84.81300 23.49500 1.000 11.09000 219 MET B CA 1
ATOM 3641 C C . MET B 1 219 ? -25.47100 -83.37400 23.92900 1.000 10.85000 219 MET B C 1
ATOM 3642 O O . MET B 1 219 ? -25.80300 -82.98100 25.04700 1.000 9.61000 219 MET B O 1
ATOM 3647 N N . HIS B 1 220 ? -24.83900 -82.58500 23.04800 1.000 9.84000 220 HIS B N 1
ATOM 3648 C CA . HIS B 1 220 ? -24.42900 -81.21100 23.36800 1.000 10.90000 220 HIS B CA 1
ATOM 3649 C C . HIS B 1 220 ? -23.51200 -81.19300 24.59600 1.000 12.66000 220 HIS B C 1
ATOM 3650 O O . HIS B 1 220 ? -23.71800 -80.43800 25.54800 1.000 10.64000 220 HIS B O 1
ATOM 3657 N N . LEU B 1 221 ? -22.48500 -82.04600 24.57000 1.000 10.76000 221 LEU B N 1
ATOM 3658 C CA . LEU B 1 221 ? -21.70900 -82.34100 25.78100 1.000 11.17000 221 LEU B CA 1
ATOM 3659 C C . LEU B 1 221 ? -20.67100 -81.25600 26.05100 1.000 14.28000 221 LEU B C 1
ATOM 3660 O O . LEU B 1 221 ? -19.92600 -80.86200 25.14900 1.000 14.19000 221 LEU B O 1
ATOM 3665 N N . ASP B 1 222 ? -20.62000 -80.77800 27.29600 1.000 12.05000 222 ASP B N 1
ATOM 3666 C CA . ASP B 1 222 ? -19.63000 -79.78300 27.66500 1.000 15.26000 222 ASP B CA 1
ATOM 3667 C C . ASP B 1 222 ? -18.29000 -80.44900 27.96700 1.000 15.10000 222 ASP B C 1
ATOM 3668 O O . 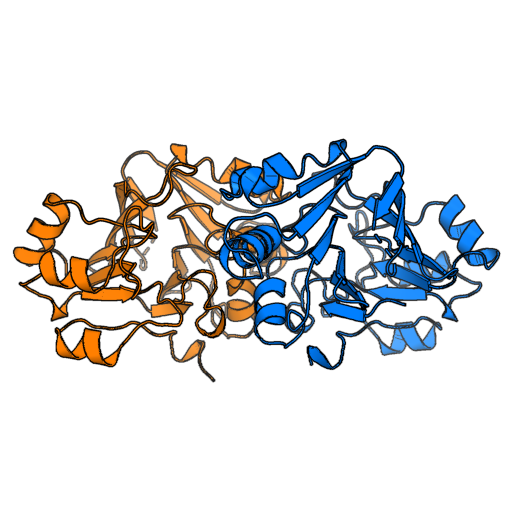ASP B 1 222 ? -18.17000 -81.67200 28.05100 1.000 14.42000 222 ASP B O 1
ATOM 3673 N N . GLY B 1 223 ? -17.25300 -79.62600 28.09500 1.000 16.78000 223 GLY B N 1
ATOM 3674 C CA . GLY B 1 223 ? -15.91700 -80.19000 28.24600 1.000 16.82000 223 GLY B CA 1
ATOM 3675 C C . GLY B 1 223 ? -15.74800 -80.99600 29.52100 1.000 18.68000 223 GLY B C 1
ATOM 3676 O O . GLY B 1 223 ? -14.94700 -81.93600 29.56700 1.000 19.27000 223 GLY B O 1
ATOM 3677 N N . GLY B 1 224 ? -16.50800 -80.66800 30.55700 1.000 16.04000 224 GLY B N 1
ATOM 3678 C CA . GLY B 1 224 ? -16.43200 -81.41700 31.79800 1.000 19.21000 224 GLY B CA 1
ATOM 3679 C C . GLY B 1 224 ? -17.33300 -82.63100 31.88900 1.000 16.91000 224 GLY B C 1
ATOM 3680 O O . GLY B 1 224 ? -17.42000 -83.23900 32.96000 1.000 14.21000 224 GLY B O 1
ATOM 3681 N N . PHE B 1 225 ? -18.00000 -83.02300 30.80200 1.000 14.83000 225 PHE B N 1
ATOM 3682 C CA . PHE B 1 225 ? -19.02300 -84.05700 30.89000 1.000 13.62000 225 PHE B CA 1
ATOM 3683 C C . PHE B 1 225 ? -18.39900 -85.39300 31.28100 1.000 11.15000 225 PHE B C 1
ATOM 3684 O O . PHE B 1 225 ? -17.36600 -85.79700 30.74100 1.000 16.02000 225 PHE B O 1
ATOM 3692 N N . ASN B 1 226 ? -19.01400 -86.06300 32.23700 1.000 14.61000 226 ASN B N 1
ATOM 3693 C CA . ASN B 1 226 ? -18.46700 -87.30800 32.78400 1.000 14.86000 226 ASN B CA 1
ATOM 3694 C C . ASN B 1 226 ? -19.19700 -88.47600 32.13000 1.000 12.87000 226 ASN B C 1
ATOM 3695 O O . ASN B 1 226 ? -20.24000 -88.92400 32.61400 1.000 14.04000 226 ASN B O 1
ATOM 3700 N N . ARG B 1 227 ? -18.65700 -88.95900 30.99900 1.000 14.28000 227 ARG B N 1
ATOM 3701 C CA . ARG B 1 227 ? -19.32200 -90.03700 30.26400 1.000 14.07000 227 ARG B CA 1
ATOM 3702 C C . ARG B 1 227 ? -19.38300 -91.30900 31.09300 1.000 15.13000 227 ARG B C 1
ATOM 3703 O O . ARG B 1 227 ? -20.36000 -92.06200 31.00900 1.000 16.76000 227 ARG B O 1
ATOM 3711 N N . GLU B 1 228 ? -18.35300 -91.56900 31.90400 1.000 14.66000 228 GLU B N 1
ATOM 3712 C CA . GLU B 1 228 ? -18.40000 -92.78200 32.71500 1.000 16.23000 228 GLU B CA 1
ATOM 3713 C C . GLU B 1 228 ? -19.57100 -92.73600 33.68400 1.000 18.82000 228 GLU B C 1
ATOM 3714 O O . GLU B 1 228 ? -20.29100 -93.72700 33.84800 1.000 17.56000 228 GLU B O 1
ATOM 3720 N N . GLN B 1 229 ? -19.80300 -91.57800 34.30700 1.000 15.26000 229 GLN B N 1
ATOM 3721 C CA . GLN B 1 229 ? -20.93100 -91.43800 35.22200 1.000 14.89000 229 GLN B CA 1
ATOM 3722 C C . GLN B 1 229 ? -22.25900 -91.58200 34.49000 1.000 14.93000 229 GLN B C 1
ATOM 3723 O O . GLN B 1 229 ? -23.18600 -92.23800 34.98400 1.000 14.95000 229 GLN B O 1
ATOM 3729 N N . ALA B 1 230 ? -22.37200 -90.96300 33.30900 1.000 14.55000 230 ALA B N 1
ATOM 3730 C CA . ALA B 1 230 ? -23.59700 -91.09600 32.52500 1.000 13.46000 230 ALA B CA 1
ATOM 3731 C C . ALA B 1 230 ? -23.87800 -92.55300 32.20100 1.000 13.82000 230 ALA B C 1
ATOM 3732 O O . ALA B 1 230 ? -25.01500 -93.01600 32.34000 1.000 13.27000 230 ALA B O 1
ATOM 3734 N N . GLU B 1 231 ? -22.84700 -93.30700 31.78900 1.000 13.71000 231 GLU B N 1
ATOM 3735 C CA . GLU B 1 231 ? -23.06800 -94.72000 31.48300 1.000 13.01000 231 GLU B CA 1
ATOM 3736 C C . GLU B 1 231 ? -23.38900 -95.53000 32.73000 1.000 15.83000 231 GLU B C 1
ATOM 3737 O O . GLU B 1 231 ? -24.22400 -96.44300 32.67300 1.000 14.44000 231 GLU B O 1
ATOM 3743 N N . GLU B 1 232 ? -22.74300 -95.21700 33.86000 1.000 17.73000 232 GLU B N 1
ATOM 3744 C CA . GLU B 1 232 ? -23.05000 -95.91300 35.10700 1.000 18.40000 232 GLU B CA 1
ATOM 3745 C C . GLU B 1 232 ? -24.51600 -95.75400 35.46300 1.000 19.71000 232 GLU B C 1
ATOM 3746 O O . GLU B 1 232 ? -25.16200 -96.70500 35.92700 1.000 18.67000 232 GLU B O 1
ATOM 3752 N N . LEU B 1 233 ? -25.06900 -94.56300 35.20700 1.000 17.64000 233 LEU B N 1
ATOM 3753 C CA . LEU B 1 233 ? -26.48400 -94.30000 35.45200 1.000 16.13000 233 LEU B CA 1
ATOM 3754 C C . LEU B 1 233 ? -27.40800 -95.00300 34.46100 1.000 19.82000 233 LEU B C 1
ATOM 3755 O O . LEU B 1 233 ? -28.61100 -95.08900 34.73100 1.000 24.25000 233 LEU B O 1
ATOM 3760 N N . GLY B 1 234 ? -26.89000 -95.51500 33.34400 1.000 14.82000 234 GLY B N 1
ATOM 3761 C CA . GLY B 1 234 ? -27.68600 -96.24700 32.38000 1.000 14.17000 234 GLY B CA 1
ATOM 3762 C C . GLY B 1 234 ? -28.03100 -95.47800 31.11800 1.000 13.45000 234 GLY B C 1
ATOM 3763 O O . GLY B 1 234 ? -28.79800 -95.99100 30.28200 1.000 15.19000 234 GLY B O 1
ATOM 3764 N N . PHE B 1 235 ? -27.48500 -94.28000 30.94800 1.000 11.59000 235 PHE B N 1
ATOM 3765 C CA . PHE B 1 235 ? -27.70200 -93.47000 29.75300 1.000 12.62000 235 PHE B CA 1
ATOM 3766 C C . PHE B 1 235 ? -26.65500 -93.78200 28.68400 1.000 14.92000 235 PHE B C 1
ATOM 3767 O O . PHE B 1 235 ? -25.57400 -94.30700 28.97100 1.000 15.44000 235 PHE B O 1
ATOM 3775 N N . ASN B 1 236 ? -26.99700 -93.46400 27.44000 1.000 10.77000 236 ASN B N 1
ATOM 3776 C CA . ASN B 1 236 ? -26.03800 -93.48800 26.34800 1.000 13.36000 236 ASN B CA 1
ATOM 3777 C C . ASN B 1 236 ? -25.42400 -92.10900 26.17400 1.000 13.24000 236 ASN B C 1
ATOM 3778 O O . ASN B 1 236 ? -26.03300 -91.09400 26.52200 1.000 14.44000 236 ASN B O 1
ATOM 3783 N N . VAL B 1 237 ? -24.20700 -92.07400 25.64100 1.000 11.74000 237 VAL B N 1
ATOM 3784 C CA . VAL B 1 237 ? -23.52900 -90.81200 25.35500 1.000 11.77000 237 VAL B CA 1
ATOM 3785 C C . VAL B 1 237 ? -23.20700 -90.78600 23.86900 1.000 14.23000 237 VAL B C 1
ATOM 3786 O O . VAL B 1 237 ? -22.58700 -91.72100 23.35300 1.000 13.17000 237 VAL B O 1
ATOM 3790 N N . VAL B 1 238 ? -23.65200 -89.74300 23.16800 1.000 13.08000 238 VAL B N 1
ATOM 3791 C CA . VAL B 1 238 ? -23.37800 -89.68800 21.73100 1.000 11.74000 238 VAL B CA 1
ATOM 3792 C C . VAL B 1 238 ? -21.92800 -89.27200 21.48600 1.000 10.84000 238 VAL B C 1
ATOM 3793 O O . VAL B 1 238 ? -21.24400 -88.70200 22.34200 1.000 13.14000 238 VAL B O 1
ATOM 3797 N N . GLN B 1 239 ? -21.45400 -89.56200 20.28200 1.000 11.17000 239 GLN B N 1
ATOM 3798 C CA . GLN B 1 239 ? -20.15700 -89.09100 19.82700 1.000 11.52000 239 GLN B CA 1
ATOM 3799 C C . GLN B 1 239 ? -20.28800 -88.78400 18.34500 1.000 12.34000 239 GLN B C 1
ATOM 3800 O O . GLN B 1 239 ? -21.25600 -89.21200 17.71300 1.000 12.37000 239 GLN B O 1
ATOM 3806 N N . PRO B 1 240 ? -19.36000 -88.01500 17.76600 1.000 11.37000 240 PRO B N 1
ATOM 3807 C CA . PRO B 1 240 ? -19.43400 -87.77500 16.31800 1.000 13.13000 240 PRO B CA 1
ATOM 3808 C C . PRO B 1 240 ? -19.37300 -89.10100 15.59900 1.000 14.85000 240 PRO B C 1
ATOM 3809 O O . PRO B 1 240 ? -18.80300 -90.06300 16.10900 1.000 14.85000 240 PRO B O 1
ATOM 3813 N N . SER B 1 241 ? -20.00300 -89.16600 14.43200 1.000 12.90000 241 SER B N 1
ATOM 3814 C CA . SER B 1 241 ? -19.94400 -90.40700 13.68400 1.000 16.17000 241 SER B CA 1
ATOM 3815 C C . SER B 1 241 ? -18.50900 -90.67700 13.22000 1.000 16.15000 241 SER B C 1
ATOM 3816 O O . SER B 1 241 ? -17.66400 -89.78500 13.16800 1.000 14.07000 241 SER B O 1
ATOM 3819 N N . TYR B 1 242 ? -18.22700 -91.94500 12.90900 1.000 18.50000 242 TYR B N 1
ATOM 3820 C CA . TYR B 1 242 ? -16.85700 -92.30300 12.54300 1.000 22.18000 242 TYR B CA 1
ATOM 3821 C C . TYR B 1 242 ? -16.39900 -91.53800 11.30400 1.000 20.12000 242 TYR B C 1
ATOM 3822 O O . TYR B 1 242 ? -15.21000 -91.21300 11.18300 1.000 22.35000 242 TYR B O 1
ATOM 3831 N N . LYS B 1 243 ? -17.34500 -91.13500 10.45200 1.000 17.42000 243 LYS B N 1
ATOM 3832 C CA . LYS B 1 243 ? -17.03900 -90.24100 9.33500 1.000 19.11000 243 LYS B CA 1
ATOM 3833 C C . LYS B 1 243 ? -16.34000 -88.96900 9.79800 1.000 20.66000 243 LYS B C 1
ATOM 3834 O O . LYS B 1 243 ? -15.53300 -88.39400 9.06000 1.000 19.69000 243 LYS B O 1
ATOM 3840 N N . PHE B 1 244 ? -16.65400 -88.49300 10.99700 1.000 15.28000 244 PHE B N 1
ATOM 3841 C CA . PHE B 1 244 ? -16.12000 -87.22400 11.46900 1.000 19.37000 244 PHE B CA 1
ATOM 3842 C C . PHE B 1 244 ? -14.99900 -87.38100 12.48200 1.000 25.63000 244 PHE B C 1
ATOM 3843 O O . PHE B 1 244 ? -14.48500 -86.37300 12.96900 1.000 29.25000 244 PHE B O 1
ATOM 3851 N N . MET B 1 245 ? -14.58700 -88.60300 12.78900 1.000 28.83000 245 MET B N 1
ATOM 3852 C CA . MET B 1 245 ? -13.45900 -88.83800 13.68100 1.000 35.07000 245 MET B CA 1
ATOM 3853 C C . MET B 1 245 ? -12.27900 -89.35700 12.87100 1.000 41.41000 245 MET B C 1
ATOM 3854 O O . MET B 1 245 ? -12.45600 -90.15100 11.94100 1.000 44.99000 245 MET B O 1
ATOM 3859 N N . ILE B 1 246 ? -11.07600 -88.92200 13.23500 1.000 49.83000 246 ILE B N 1
ATOM 3860 C CA . ILE B 1 246 ? -9.85700 -89.33100 12.53100 1.000 59.10000 246 ILE B CA 1
ATOM 3861 C C . ILE B 1 246 ? -9.65500 -90.85100 12.54200 1.000 58.14000 246 ILE B C 1
ATOM 3862 O O . ILE B 1 246 ? -9.83400 -91.51300 13.56800 1.000 63.89000 246 ILE B O 1
#

Nearest PDB structures (foldseek):
  7fct-assembly1_A  TM=1.003E+00  e=2.455E-53  Bacillus phage vB_BtM_BMBsp2
  7u2s-assembly1_B  TM=8.095E-01  e=2.301E-16  Paenibacillus xerothermodurans
  7u2r-assembly1_A-2  TM=7.694E-01  e=5.594E-15  Paenibacillus sp. J14
  1zkp-assembly1_C  TM=7.681E-01  e=2.104E-14  Bacillus anthracis str. Ames
  3p2u-assembly1_A  TM=6.966E-01  e=1.784E-11  Escherichia coli K-12